Protein AF-A0A5B9WBH1-F1 (afdb_monomer_lite)

Structure (mmCIF, N/CA/C/O backbone):
data_AF-A0A5B9WBH1-F1
#
_entry.id   AF-A0A5B9WBH1-F1
#
loop_
_atom_site.group_PDB
_atom_site.id
_atom_site.type_symbol
_atom_site.label_atom_id
_atom_site.label_alt_id
_atom_site.label_comp_id
_atom_site.label_asym_id
_atom_site.label_entity_id
_atom_site.label_seq_id
_atom_site.pdbx_PDB_ins_code
_atom_site.Cartn_x
_atom_site.Cartn_y
_atom_site.Cartn_z
_atom_site.occupancy
_atom_site.B_iso_or_equiv
_atom_site.auth_seq_id
_atom_site.auth_comp_id
_atom_site.auth_asym_id
_atom_site.auth_atom_id
_atom_site.pdbx_PDB_model_num
ATOM 1 N N . MET A 1 1 ? -50.016 12.544 -39.619 1.00 28.61 1 MET A N 1
ATOM 2 C CA . MET A 1 1 ? -50.537 13.008 -40.922 1.00 28.61 1 MET A CA 1
ATOM 3 C C . MET A 1 1 ? -49.751 14.249 -41.333 1.00 28.61 1 MET A C 1
ATOM 5 O O . MET A 1 1 ? -49.644 15.169 -40.539 1.00 28.61 1 MET A O 1
ATOM 9 N N . ILE A 1 2 ? -49.113 14.172 -42.501 1.00 30.72 2 ILE A N 1
ATOM 10 C CA . ILE A 1 2 ? -48.273 15.162 -43.228 1.00 30.72 2 ILE A CA 1
ATOM 11 C C . ILE A 1 2 ? -49.226 16.200 -43.913 1.00 30.72 2 ILE A C 1
ATOM 13 O O . ILE A 1 2 ? -50.426 15.918 -43.838 1.00 30.72 2 ILE A O 1
ATOM 17 N N . PRO A 1 3 ? -48.866 17.269 -44.690 1.00 54.16 3 PRO A N 1
ATOM 18 C CA . PRO A 1 3 ? -47.669 18.137 -44.961 1.00 54.16 3 PRO A CA 1
ATOM 19 C C . PRO A 1 3 ? -47.981 19.669 -44.782 1.00 54.16 3 PRO A C 1
ATOM 21 O O . PRO A 1 3 ? -49.013 19.985 -44.216 1.00 54.16 3 PRO A O 1
ATOM 24 N N . LEU A 1 4 ? -47.193 20.714 -45.130 1.00 26.86 4 LEU A N 1
ATOM 25 C CA . LEU A 1 4 ? -46.572 21.193 -46.399 1.00 26.86 4 LEU A CA 1
ATOM 26 C C . LEU A 1 4 ? -45.503 22.268 -46.072 1.00 26.86 4 LEU A C 1
ATOM 28 O O . LEU A 1 4 ? -45.724 23.106 -45.209 1.00 26.86 4 LEU A O 1
ATOM 32 N N . LYS A 1 5 ? -44.263 22.196 -46.578 1.00 28.00 5 LYS A N 1
ATOM 33 C CA . LYS A 1 5 ? -43.712 22.603 -47.900 1.00 28.00 5 LYS A CA 1
ATOM 34 C C . LYS A 1 5 ? -43.676 24.119 -48.203 1.00 28.00 5 LYS A C 1
ATOM 36 O O . LYS A 1 5 ? -44.696 24.773 -48.361 1.00 28.00 5 LYS A O 1
ATOM 41 N N . ARG A 1 6 ? -42.428 24.590 -48.360 1.00 32.94 6 ARG A N 1
ATOM 42 C CA . ARG A 1 6 ? -41.930 25.893 -48.842 1.00 32.94 6 ARG A CA 1
ATOM 43 C C . ARG A 1 6 ? -42.309 26.196 -50.300 1.00 32.94 6 ARG A C 1
ATOM 45 O O . ARG A 1 6 ? -42.323 25.278 -51.117 1.00 32.94 6 ARG A O 1
ATOM 52 N N . GLN A 1 7 ? -42.368 27.487 -50.636 1.00 26.20 7 GLN A N 1
ATOM 53 C CA . GLN A 1 7 ? -41.964 28.024 -51.942 1.00 26.20 7 GLN A CA 1
ATOM 54 C C . GLN A 1 7 ? -41.167 29.330 -51.784 1.00 26.20 7 GLN A C 1
ATOM 56 O O . GLN A 1 7 ? -41.241 29.999 -50.758 1.00 26.20 7 GLN A O 1
ATOM 61 N N . ALA A 1 8 ? -40.346 29.602 -52.797 1.00 29.42 8 ALA A N 1
ATOM 62 C CA . ALA A 1 8 ? -39.248 30.557 -52.848 1.00 29.42 8 ALA A CA 1
ATOM 63 C C . ALA A 1 8 ? -39.511 31.689 -53.856 1.00 29.42 8 ALA A C 1
ATOM 65 O O . ALA A 1 8 ? -40.225 31.470 -54.827 1.00 29.42 8 ALA A O 1
ATOM 66 N N . ALA A 1 9 ? -38.858 32.836 -53.655 1.00 25.39 9 ALA A N 1
ATOM 67 C CA . ALA A 1 9 ? -38.408 33.839 -54.640 1.00 25.39 9 ALA A CA 1
ATOM 68 C C . ALA A 1 9 ? -37.688 34.933 -53.811 1.00 25.39 9 ALA A C 1
ATOM 70 O O . ALA A 1 9 ? -38.184 35.286 -52.750 1.00 25.39 9 ALA A O 1
ATOM 71 N N . GLY A 1 10 ? -36.495 35.460 -54.089 1.00 23.56 10 GLY A N 1
ATOM 72 C CA . GLY A 1 10 ? -35.801 35.683 -55.349 1.00 23.56 10 GLY A CA 1
ATOM 73 C C . GLY A 1 10 ? -35.992 37.143 -55.768 1.00 23.56 10 GLY A C 1
ATOM 74 O O . GLY A 1 10 ? -37.014 37.412 -56.376 1.00 23.56 10 GLY A O 1
ATOM 75 N N . LEU A 1 11 ? -35.054 38.055 -55.452 1.00 25.50 11 LEU A N 1
ATOM 76 C CA . LEU A 1 11 ? -34.541 39.067 -56.397 1.00 25.50 11 LEU A CA 1
ATOM 77 C C . LEU A 1 11 ? -33.412 39.957 -55.832 1.00 25.50 11 LEU A C 1
ATOM 79 O O . LEU A 1 11 ? -33.408 40.387 -54.685 1.00 25.50 11 LEU A O 1
ATOM 83 N N . THR A 1 12 ? -32.488 40.203 -56.750 1.00 28.75 12 THR A N 1
ATOM 84 C CA . THR A 1 12 ? -31.270 41.015 -56.855 1.00 28.75 12 THR A CA 1
ATOM 85 C C . THR A 1 12 ? -31.416 42.505 -56.499 1.00 28.75 12 THR A C 1
ATOM 87 O O . THR A 1 12 ? -32.435 43.088 -56.845 1.00 28.75 12 THR A O 1
ATOM 90 N N . PHE A 1 13 ? -30.353 43.158 -55.989 1.00 26.19 13 PHE A N 1
ATOM 91 C CA . PHE A 1 13 ? -29.938 44.497 -56.460 1.00 26.19 13 PHE A CA 1
ATOM 92 C C . PHE A 1 13 ? -28.469 44.839 -56.125 1.00 26.19 13 PHE A C 1
ATOM 94 O O . PHE A 1 13 ? -27.926 44.415 -55.107 1.00 26.19 13 PHE A O 1
ATOM 101 N N . LEU A 1 14 ? -27.842 45.576 -57.047 1.00 24.00 14 LEU A N 1
ATOM 102 C CA . LEU A 1 14 ? -26.426 45.952 -57.153 1.00 24.00 14 LEU A CA 1
ATOM 103 C C . LEU A 1 14 ? -26.149 47.339 -56.526 1.00 24.00 14 LEU A C 1
ATOM 105 O O . LEU A 1 14 ? -26.972 48.223 -56.725 1.00 24.00 14 LEU A O 1
ATOM 109 N N . CYS A 1 15 ? -24.948 47.503 -55.934 1.00 24.11 15 CYS A N 1
ATOM 110 C CA . CYS A 1 15 ? -24.067 48.704 -55.829 1.00 24.11 15 CYS A CA 1
ATOM 111 C C . CYS A 1 15 ? -24.651 50.040 -55.267 1.00 24.11 15 CYS A C 1
ATOM 113 O O . CYS A 1 15 ? -25.786 50.384 -55.529 1.00 24.11 15 CYS A O 1
ATOM 115 N N . ALA A 1 16 ? -23.958 50.917 -54.521 1.00 25.16 16 ALA A N 1
ATOM 116 C CA . ALA A 1 16 ? -22.536 51.254 -54.404 1.00 25.16 16 ALA A CA 1
ATOM 117 C C . ALA A 1 16 ? -22.245 52.074 -53.111 1.00 25.16 16 ALA A C 1
ATOM 119 O O . ALA A 1 16 ? -23.142 52.687 -52.545 1.00 25.16 16 ALA A O 1
ATOM 120 N N . LEU A 1 17 ? -20.957 52.067 -52.733 1.00 28.22 17 LEU A N 1
ATOM 121 C CA . LEU A 1 17 ? -20.114 52.985 -51.933 1.00 28.22 17 LEU A CA 1
ATOM 122 C C . LEU A 1 17 ? -20.703 53.996 -50.919 1.00 28.22 17 LEU A C 1
ATOM 124 O O . LEU A 1 17 ? -21.454 54.899 -51.264 1.00 28.22 17 LEU A O 1
ATOM 128 N N . GLY A 1 18 ? -20.083 54.004 -49.730 1.00 25.14 18 GLY A N 1
ATOM 129 C CA . GLY A 1 18 ? -19.982 55.177 -48.851 1.00 25.14 18 GLY A CA 1
ATOM 130 C C . GLY A 1 18 ? -19.498 54.813 -47.446 1.00 25.14 18 GLY A C 1
ATOM 131 O O . GLY A 1 18 ? -20.249 54.242 -46.666 1.00 25.14 18 GLY A O 1
ATOM 132 N N . ALA A 1 19 ? -18.233 55.098 -47.132 1.00 29.78 19 ALA A N 1
ATOM 133 C CA . ALA A 1 19 ? -17.596 54.764 -45.859 1.00 29.78 19 ALA A CA 1
ATOM 134 C C . ALA A 1 19 ? -18.128 55.605 -44.682 1.00 29.78 19 ALA A C 1
ATOM 136 O O . ALA A 1 19 ? -18.222 56.825 -44.786 1.00 29.78 19 ALA A O 1
ATOM 137 N N . ALA A 1 20 ? -18.359 54.962 -43.534 1.00 26.28 20 ALA A N 1
ATOM 138 C CA . ALA A 1 20 ? -18.376 55.605 -42.223 1.00 26.28 20 ALA A CA 1
ATOM 139 C C . ALA A 1 20 ? -17.843 54.626 -41.166 1.00 26.28 20 ALA A C 1
ATOM 141 O O . ALA A 1 20 ? -18.248 53.466 -41.096 1.00 26.28 20 ALA A O 1
ATOM 142 N N . LEU A 1 21 ? -16.882 55.108 -40.383 1.00 33.62 21 LEU A N 1
ATOM 143 C CA . LEU A 1 21 ? -16.174 54.400 -39.326 1.00 33.62 21 LEU A CA 1
ATOM 144 C C . LEU A 1 21 ? -17.092 54.250 -38.098 1.00 33.62 21 LEU A C 1
ATOM 146 O O . LEU A 1 21 ? -17.540 55.255 -37.551 1.00 33.62 21 LEU A O 1
ATOM 150 N N . ALA A 1 22 ? -17.341 53.020 -37.640 1.00 25.69 22 ALA A N 1
ATOM 151 C CA . ALA A 1 22 ? -17.947 52.745 -36.337 1.00 25.69 22 ALA A CA 1
ATOM 152 C C . ALA A 1 22 ? -17.419 51.422 -35.760 1.00 25.69 22 ALA A C 1
ATOM 154 O O . ALA A 1 22 ? -17.272 50.420 -36.457 1.00 25.69 22 ALA A O 1
ATOM 155 N N . ILE A 1 23 ? -17.101 51.465 -34.470 1.00 36.94 23 ILE A N 1
ATOM 156 C CA . ILE A 1 23 ? -16.459 50.425 -33.664 1.00 36.94 23 ILE A CA 1
ATOM 157 C C . ILE A 1 23 ? -17.530 49.442 -33.163 1.00 36.94 23 ILE A C 1
ATOM 159 O O . ILE A 1 23 ? -18.471 49.876 -32.505 1.00 36.94 23 ILE A O 1
ATOM 163 N N . ALA A 1 24 ? -17.374 48.138 -33.428 1.00 23.28 24 ALA A N 1
ATOM 164 C CA . ALA A 1 24 ? -18.089 47.035 -32.762 1.00 23.28 24 ALA A CA 1
ATOM 165 C C . ALA A 1 24 ? -17.365 45.682 -33.021 1.00 23.28 24 ALA A C 1
ATOM 167 O O . ALA A 1 24 ? -16.578 45.584 -33.961 1.00 23.28 24 ALA A O 1
ATOM 168 N N . PRO A 1 25 ? -17.562 44.657 -32.170 1.00 25.50 25 PRO A N 1
ATOM 169 C CA . PRO A 1 25 ? -16.544 43.681 -31.776 1.00 25.50 25 PRO A CA 1
ATOM 170 C C . PRO A 1 25 ? -16.363 42.532 -32.776 1.00 25.50 25 PRO A C 1
ATOM 172 O O . PRO A 1 25 ? -17.325 41.938 -33.255 1.00 25.50 25 PRO A O 1
ATOM 175 N N . THR A 1 26 ? -15.112 42.146 -33.034 1.00 25.81 26 THR A N 1
ATOM 176 C CA . THR A 1 26 ? -14.800 40.944 -33.815 1.00 25.81 26 THR A CA 1
ATOM 177 C C . THR A 1 26 ? -14.937 39.695 -32.948 1.00 25.81 26 THR A C 1
ATOM 179 O O . THR A 1 26 ? -14.050 39.369 -32.157 1.00 25.81 26 THR A O 1
ATOM 182 N N . THR A 1 27 ? -16.024 38.954 -33.141 1.00 30.77 27 THR A N 1
ATOM 183 C CA . THR A 1 27 ? -16.081 37.522 -32.839 1.00 30.77 27 THR A CA 1
ATOM 184 C C . THR A 1 27 ? -15.060 36.801 -33.719 1.00 30.77 27 THR A C 1
ATOM 186 O O . THR A 1 27 ? -15.231 36.707 -34.935 1.00 30.77 27 THR A O 1
ATOM 189 N N . ARG A 1 28 ? -13.968 36.325 -33.115 1.00 27.81 28 ARG A N 1
ATOM 190 C CA . ARG A 1 28 ? -12.973 35.479 -33.786 1.00 27.81 28 ARG A CA 1
ATOM 191 C C . ARG A 1 28 ? -13.543 34.056 -33.912 1.00 27.81 28 ARG A C 1
ATOM 193 O O . ARG A 1 28 ? -14.047 33.541 -32.914 1.00 27.81 28 ARG A O 1
ATOM 200 N N . PRO A 1 29 ? -13.478 33.414 -35.090 1.00 27.95 29 PRO A N 1
ATOM 201 C CA . PRO A 1 29 ? -13.901 32.027 -35.234 1.00 27.95 29 PRO A CA 1
ATOM 202 C C . PRO A 1 29 ? -12.956 31.116 -34.439 1.00 27.95 29 PRO A C 1
ATOM 204 O O . PRO A 1 29 ? -11.754 31.386 -34.362 1.00 27.95 29 PRO A O 1
ATOM 207 N N . LEU A 1 30 ? -13.506 30.054 -33.837 1.00 32.91 30 LEU A N 1
ATOM 208 C CA . LEU A 1 30 ? -12.735 29.003 -33.172 1.00 32.91 30 LEU A CA 1
ATOM 209 C C . LEU A 1 30 ? -11.699 28.442 -34.156 1.00 32.91 30 LEU A C 1
ATOM 211 O O . LEU A 1 30 ? -12.050 27.797 -35.143 1.00 32.91 30 LEU A O 1
ATOM 215 N N . GLY A 1 31 ? -10.424 28.702 -33.873 1.00 27.25 31 GLY A N 1
ATOM 216 C CA . GLY A 1 31 ? -9.311 28.065 -34.556 1.00 27.25 31 GLY A CA 1
ATOM 217 C C . GLY A 1 31 ? -9.257 26.585 -34.194 1.00 27.25 31 GLY A C 1
ATOM 218 O O . GLY A 1 31 ? -9.295 26.219 -33.020 1.00 27.25 31 GLY A O 1
ATOM 219 N N . THR A 1 32 ? -9.165 25.750 -35.222 1.00 29.62 32 THR A N 1
ATOM 220 C CA . THR A 1 32 ? -8.762 24.345 -35.153 1.00 29.62 32 THR A CA 1
ATOM 221 C C . THR A 1 32 ? -7.535 24.190 -34.256 1.00 29.62 32 THR A C 1
ATOM 223 O O . THR A 1 32 ? -6.532 24.875 -34.464 1.00 29.62 32 THR A O 1
ATOM 226 N N . ALA A 1 33 ? -7.622 23.300 -33.265 1.00 30.47 33 ALA A N 1
ATOM 227 C CA . ALA A 1 33 ? -6.504 22.932 -32.408 1.00 30.47 33 ALA A CA 1
ATOM 228 C C . ALA A 1 33 ? -5.329 22.477 -33.283 1.00 30.47 33 ALA A C 1
ATOM 230 O O . ALA A 1 33 ? -5.423 21.474 -33.987 1.00 30.47 33 ALA A O 1
ATOM 231 N N . ALA A 1 34 ? -4.245 23.252 -33.274 1.00 29.16 34 ALA A N 1
ATOM 232 C CA . ALA A 1 34 ? -3.007 22.864 -33.920 1.00 29.16 34 ALA A CA 1
ATOM 233 C C . ALA A 1 34 ? -2.453 21.634 -33.193 1.00 29.16 34 ALA A C 1
ATOM 235 O O . ALA A 1 34 ? -2.135 21.689 -32.004 1.00 29.16 34 ALA A O 1
ATOM 236 N N . GLU A 1 35 ? -2.373 20.527 -33.920 1.00 31.67 35 GLU A N 1
ATOM 237 C CA . GLU A 1 35 ? -1.671 19.313 -33.530 1.00 31.67 35 GLU A CA 1
ATOM 238 C C . GLU A 1 35 ? -0.226 19.688 -33.162 1.00 31.67 35 GLU A C 1
ATOM 240 O O . GLU A 1 35 ? 0.538 20.201 -33.985 1.00 31.67 35 GLU A O 1
ATOM 245 N N . ALA A 1 36 ? 0.139 19.519 -31.890 1.00 31.53 36 ALA A N 1
ATOM 246 C CA . ALA A 1 36 ? 1.487 19.804 -31.427 1.00 31.53 36 ALA A CA 1
ATOM 247 C C . ALA A 1 36 ? 2.455 18.805 -32.076 1.00 31.53 36 ALA A C 1
ATOM 249 O O . ALA A 1 36 ? 2.458 17.619 -31.750 1.00 31.53 36 ALA A O 1
ATOM 250 N N . LYS A 1 37 ? 3.276 19.296 -33.008 1.00 25.12 37 LYS A N 1
ATOM 251 C CA . LYS A 1 37 ? 4.358 18.536 -33.642 1.00 25.12 37 LYS A CA 1
ATOM 252 C C . LYS A 1 37 ? 5.265 17.923 -32.555 1.00 25.12 37 LYS A C 1
ATOM 254 O O . LYS A 1 37 ? 5.696 18.667 -31.669 1.00 25.12 37 LYS A O 1
ATOM 259 N N . PRO A 1 38 ? 5.577 16.613 -32.600 1.00 32.81 38 PRO A N 1
ATOM 260 C CA . PRO A 1 38 ? 6.485 16.000 -31.636 1.00 32.81 38 PRO A CA 1
ATOM 261 C C . PRO A 1 38 ? 7.859 16.695 -31.674 1.00 32.81 38 PRO A C 1
ATOM 263 O O . PRO A 1 38 ? 8.296 17.121 -32.751 1.00 32.81 38 PRO A O 1
ATOM 266 N N . PRO A 1 39 ? 8.538 16.851 -30.520 1.00 37.41 39 PRO A N 1
ATOM 267 C CA . PRO A 1 39 ? 9.860 17.463 -30.468 1.00 37.41 39 PRO A CA 1
ATOM 268 C C . PRO A 1 39 ? 10.839 16.698 -31.368 1.00 37.41 39 PRO A C 1
ATOM 270 O O . PRO A 1 39 ? 10.744 15.478 -31.503 1.00 37.41 39 PRO A O 1
ATOM 273 N N . ALA A 1 40 ? 11.763 17.428 -32.001 1.00 38.78 40 ALA A N 1
ATOM 274 C CA . ALA A 1 40 ? 12.815 16.851 -32.832 1.00 38.78 40 ALA A CA 1
ATOM 275 C C . ALA A 1 40 ? 13.542 15.727 -32.071 1.00 38.78 40 ALA A C 1
ATOM 277 O O . ALA A 1 40 ? 13.847 15.881 -30.887 1.00 38.78 40 ALA A O 1
ATOM 278 N N . ALA A 1 41 ? 13.771 14.594 -32.741 1.00 44.00 41 ALA A N 1
ATOM 279 C CA . ALA A 1 41 ? 14.411 13.429 -32.145 1.00 44.00 41 ALA A CA 1
ATOM 280 C C . ALA A 1 41 ? 15.804 13.816 -31.628 1.00 44.00 41 ALA A C 1
ATOM 282 O O . ALA A 1 41 ? 16.658 14.222 -32.409 1.00 44.00 41 ALA A O 1
ATOM 283 N N . ALA A 1 42 ? 16.006 13.723 -30.312 1.00 53.66 42 ALA A N 1
ATOM 284 C CA . ALA A 1 42 ? 17.325 13.862 -29.712 1.00 53.66 42 ALA A CA 1
ATOM 285 C C . ALA A 1 42 ? 18.252 12.765 -30.254 1.00 53.66 42 ALA A C 1
ATOM 287 O O . ALA A 1 42 ? 17.809 11.622 -30.426 1.00 53.66 42 ALA A O 1
ATOM 288 N N . ASP A 1 43 ? 19.518 13.109 -30.496 1.00 59.03 43 ASP A N 1
ATOM 289 C CA . ASP A 1 43 ? 20.524 12.142 -30.930 1.00 59.03 43 ASP A CA 1
ATOM 290 C C . ASP A 1 43 ? 20.633 10.985 -29.915 1.00 59.03 43 ASP A C 1
ATOM 292 O O . ASP A 1 43 ? 20.513 11.212 -28.700 1.00 59.03 43 ASP A O 1
ATOM 296 N N . PRO A 1 44 ? 20.809 9.734 -30.383 1.00 63.16 44 PRO A N 1
ATOM 297 C CA 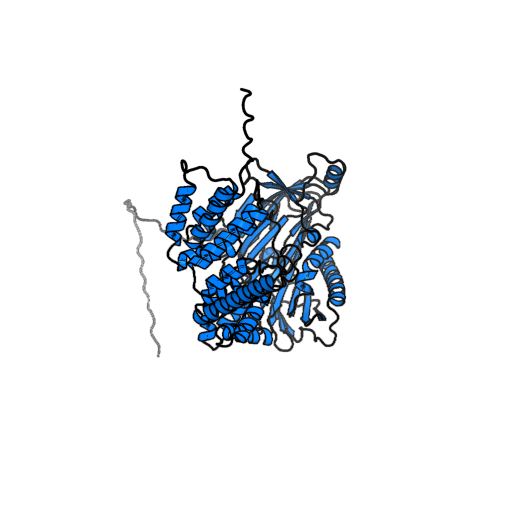. PRO A 1 44 ? 20.961 8.591 -29.496 1.00 63.16 44 PRO A CA 1
ATOM 298 C C . PRO A 1 44 ? 22.204 8.759 -28.615 1.00 63.16 44 PRO A C 1
ATOM 300 O O . PRO A 1 44 ? 23.282 9.112 -29.094 1.00 63.16 44 PRO A O 1
ATOM 303 N N . GLY A 1 45 ? 22.050 8.499 -27.318 1.00 65.25 45 GLY A N 1
ATOM 304 C CA . GLY A 1 45 ? 23.162 8.454 -26.375 1.00 65.25 45 GLY A CA 1
ATOM 305 C C . GLY A 1 45 ? 23.959 7.171 -26.607 1.00 65.25 45 GLY A C 1
ATOM 306 O O . GLY A 1 45 ? 23.396 6.097 -26.394 1.00 65.25 45 GLY A O 1
ATOM 307 N N . PRO A 1 46 ? 25.231 7.235 -27.039 1.00 76.88 46 PRO A N 1
ATOM 308 C CA . PRO A 1 46 ? 25.982 6.037 -27.393 1.00 76.88 46 PRO A CA 1
ATOM 309 C C . PRO A 1 46 ? 26.173 5.133 -26.167 1.00 76.88 46 PRO A C 1
ATOM 311 O O . PRO A 1 46 ? 26.647 5.584 -25.121 1.00 76.88 46 PRO A O 1
ATOM 314 N N . GLY A 1 47 ? 25.817 3.859 -26.308 1.00 90.31 47 GLY A N 1
ATOM 315 C CA . GLY A 1 47 ? 25.938 2.804 -25.301 1.00 90.31 47 GLY A CA 1
ATOM 316 C C . GLY A 1 47 ? 24.927 2.851 -24.152 1.00 90.31 47 GLY A C 1
ATOM 317 O O . GLY A 1 47 ? 25.156 2.185 -23.145 1.00 90.31 47 GLY A O 1
ATOM 318 N N . LEU A 1 48 ? 23.847 3.642 -24.241 1.00 96.44 48 LEU A N 1
ATOM 319 C CA . LEU A 1 48 ? 22.849 3.739 -23.168 1.00 96.44 48 LEU A CA 1
ATOM 320 C C . LEU A 1 48 ? 21.679 2.771 -23.383 1.00 96.44 48 LEU A C 1
ATOM 322 O O . LEU A 1 48 ? 20.844 2.976 -24.267 1.00 96.44 48 LEU A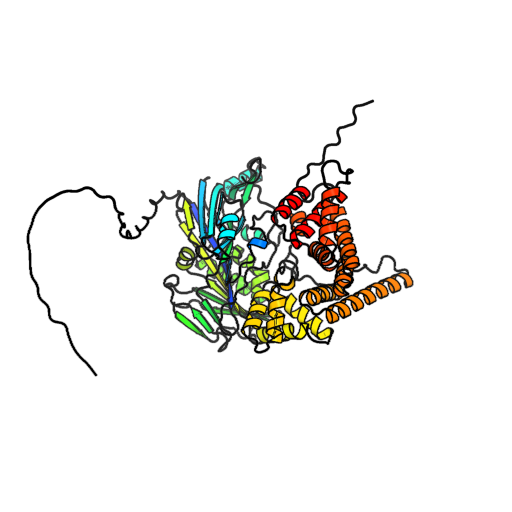 O 1
ATOM 326 N N . VAL A 1 49 ? 21.558 1.771 -22.510 1.00 98.19 49 VAL A N 1
ATOM 327 C CA . VAL A 1 49 ? 20.391 0.879 -22.428 1.00 98.19 49 VAL A CA 1
ATOM 328 C C . VAL A 1 49 ? 19.618 1.176 -21.148 1.00 98.19 49 VAL A C 1
ATOM 330 O O . VAL A 1 49 ? 20.205 1.291 -20.073 1.00 98.19 49 VAL A O 1
ATOM 333 N N . VAL A 1 50 ? 18.297 1.299 -21.255 1.00 98.50 50 VAL A N 1
ATOM 334 C CA . VAL A 1 50 ? 17.412 1.585 -20.121 1.00 98.50 50 VAL A CA 1
ATOM 335 C C . VAL A 1 50 ? 16.358 0.500 -20.010 1.00 98.50 50 VAL A C 1
ATOM 337 O O . VAL A 1 50 ? 15.678 0.177 -20.986 1.00 98.50 50 VAL A O 1
ATOM 340 N N . HIS A 1 51 ? 16.236 -0.068 -18.818 1.00 98.69 51 HIS A N 1
ATOM 341 C CA . HIS A 1 51 ? 15.234 -1.072 -18.498 1.00 98.69 51 HIS A CA 1
ATOM 342 C C . HIS A 1 51 ? 14.315 -0.528 -17.413 1.00 98.69 51 HIS A C 1
ATOM 344 O O . HIS A 1 51 ? 14.769 0.051 -16.429 1.00 98.69 51 HIS A O 1
ATOM 350 N N . GLU A 1 52 ? 13.021 -0.729 -17.591 1.00 98.31 52 GLU A N 1
ATOM 351 C CA . GLU A 1 52 ? 12.013 -0.428 -16.594 1.00 98.31 52 GLU A CA 1
ATOM 352 C C . GLU A 1 52 ? 11.190 -1.678 -16.314 1.00 98.31 52 GLU A C 1
ATOM 354 O O . GLU A 1 52 ? 10.724 -2.353 -17.236 1.00 98.31 52 GLU A O 1
ATOM 359 N N . TRP A 1 53 ? 10.954 -1.957 -15.040 1.00 96.44 53 TRP A N 1
ATOM 360 C CA . TRP A 1 53 ? 9.940 -2.921 -14.645 1.00 96.44 53 TRP A CA 1
ATOM 361 C C . TRP A 1 53 ? 9.185 -2.447 -13.424 1.00 96.44 53 TRP A C 1
ATOM 363 O O . TRP A 1 53 ? 9.658 -1.589 -12.687 1.00 96.44 53 TRP A O 1
ATOM 373 N N . GLY A 1 54 ? 7.996 -3.004 -13.222 1.00 94.94 54 GLY A N 1
ATOM 374 C CA . GLY A 1 54 ? 7.135 -2.655 -12.104 1.00 94.94 54 GLY A CA 1
ATOM 375 C C . GLY A 1 54 ? 5.851 -3.463 -12.069 1.00 94.94 54 GLY A C 1
ATOM 376 O O . GLY A 1 54 ? 5.595 -4.318 -12.920 1.00 94.94 54 GLY A O 1
ATOM 377 N N . THR A 1 55 ? 5.024 -3.178 -11.068 1.00 94.31 55 THR A N 1
ATOM 378 C CA . THR A 1 55 ? 3.721 -3.824 -10.903 1.00 94.31 55 THR A CA 1
ATOM 379 C C . THR A 1 55 ? 2.621 -2.792 -10.737 1.00 94.31 55 THR A C 1
ATOM 381 O O . THR A 1 55 ? 2.746 -1.876 -9.920 1.00 94.31 55 THR A O 1
ATOM 384 N N . PHE A 1 56 ? 1.531 -2.981 -11.477 1.00 95.00 56 PHE A N 1
ATOM 385 C CA . PHE A 1 56 ? 0.273 -2.276 -11.275 1.00 95.00 56 PHE A CA 1
ATOM 386 C C . PHE A 1 56 ? -0.734 -3.209 -10.612 1.00 95.00 56 PHE A C 1
ATOM 388 O O . PHE A 1 56 ? -1.078 -4.253 -11.161 1.00 95.00 56 PHE A O 1
ATOM 395 N N . LEU A 1 57 ? -1.195 -2.827 -9.429 1.00 93.88 57 LEU A N 1
ATOM 396 C CA . LEU A 1 57 ? -2.153 -3.566 -8.622 1.00 93.88 57 LEU A CA 1
ATOM 397 C C . LEU A 1 57 ? -3.562 -3.008 -8.829 1.00 93.88 57 LEU A C 1
ATOM 399 O O . LEU A 1 57 ? -3.773 -1.807 -8.673 1.00 93.88 57 LEU A O 1
ATOM 403 N N . GLY A 1 58 ? -4.516 -3.894 -9.093 1.00 95.06 58 GLY A N 1
ATOM 404 C CA . GLY A 1 58 ? -5.950 -3.643 -9.012 1.00 95.06 58 GLY A CA 1
ATOM 405 C C . GLY A 1 58 ? -6.668 -4.757 -8.248 1.00 95.06 58 GLY A C 1
ATOM 406 O O . GLY A 1 58 ? -6.068 -5.761 -7.856 1.00 95.06 58 GLY A O 1
ATOM 407 N N . MET A 1 59 ? -7.969 -4.583 -8.037 1.00 95.50 59 MET A N 1
ATOM 408 C CA . MET A 1 59 ? -8.796 -5.540 -7.303 1.00 95.50 59 MET A CA 1
ATOM 409 C C . MET A 1 59 ? -10.168 -5.678 -7.960 1.00 95.50 59 MET A C 1
ATOM 411 O O . MET A 1 59 ? -10.772 -4.677 -8.347 1.00 95.50 59 MET A O 1
ATOM 415 N N . ASN A 1 60 ? -10.666 -6.905 -8.077 1.00 97.38 60 ASN A N 1
ATOM 416 C CA . ASN A 1 60 ? -12.004 -7.226 -8.557 1.00 97.38 60 ASN A CA 1
ATOM 417 C C . ASN A 1 60 ? -12.851 -7.852 -7.437 1.00 97.38 60 ASN A C 1
ATOM 419 O O . ASN A 1 60 ? -12.368 -8.644 -6.624 1.00 97.38 60 ASN A O 1
ATOM 423 N N . GLY A 1 61 ? -14.134 -7.490 -7.409 1.00 97.00 61 GLY A N 1
ATOM 424 C CA . GLY A 1 61 ? -15.160 -8.203 -6.655 1.00 97.00 61 GLY A CA 1
ATOM 425 C C . GLY A 1 61 ? -15.435 -9.578 -7.258 1.00 97.00 61 GLY A C 1
ATOM 426 O O . GLY A 1 61 ? -14.990 -9.888 -8.365 1.00 97.00 61 GLY A O 1
ATOM 427 N N . SER A 1 62 ? -16.219 -10.390 -6.555 1.00 96.81 62 SER A N 1
ATOM 428 C CA . SER A 1 62 ? -16.530 -11.759 -6.989 1.00 96.81 62 SER A CA 1
ATOM 429 C C . SER A 1 62 ? -17.286 -11.845 -8.325 1.00 96.81 62 SER A C 1
ATOM 431 O O . SER A 1 62 ? -17.305 -12.901 -8.958 1.00 96.81 62 SER A O 1
ATOM 433 N N . ASP A 1 63 ? -17.871 -10.732 -8.768 1.00 96.19 63 ASP A N 1
ATOM 434 C CA . ASP A 1 63 ? -18.596 -10.546 -10.029 1.00 96.19 63 ASP A CA 1
ATOM 435 C C . ASP A 1 63 ? -17.762 -9.872 -11.136 1.00 96.19 63 ASP A C 1
ATOM 437 O O . ASP A 1 63 ? -18.300 -9.528 -12.185 1.00 96.19 63 ASP A O 1
ATOM 441 N N . GLY A 1 64 ? -16.467 -9.634 -10.905 1.00 95.44 64 GLY A N 1
ATOM 442 C CA . GLY A 1 64 ? -15.579 -8.969 -11.862 1.00 95.44 64 GLY A CA 1
ATOM 443 C C . GLY A 1 64 ? -15.579 -7.443 -11.790 1.00 95.44 64 GLY A C 1
ATOM 444 O O . GLY A 1 64 ? -14.759 -6.796 -12.446 1.00 95.44 64 GLY A O 1
ATOM 445 N N . THR A 1 65 ? -16.419 -6.828 -10.953 1.00 95.62 65 THR A N 1
ATOM 446 C CA . THR A 1 65 ? -16.434 -5.370 -10.766 1.00 95.62 65 THR A CA 1
ATOM 447 C C . THR A 1 65 ? -15.102 -4.893 -10.199 1.00 95.62 65 THR A C 1
ATOM 449 O O . THR A 1 65 ? -14.688 -5.344 -9.134 1.00 95.62 65 THR A O 1
ATOM 452 N N . SER A 1 66 ? -14.420 -3.954 -10.861 1.00 95.00 66 SER A N 1
ATOM 453 C CA . SER A 1 66 ? -13.212 -3.339 -10.291 1.00 95.00 66 SER A CA 1
ATOM 454 C C . SER A 1 66 ? -13.543 -2.528 -9.041 1.00 95.00 66 SER A C 1
ATOM 456 O O . SER A 1 66 ? -14.460 -1.703 -9.056 1.00 95.00 66 SER A O 1
ATOM 458 N N . LEU A 1 67 ? -12.771 -2.733 -7.981 1.00 93.94 67 LEU A N 1
ATOM 459 C CA . LEU A 1 67 ? -12.944 -2.068 -6.696 1.00 93.94 67 LEU A CA 1
ATOM 460 C C . LEU A 1 67 ? -12.004 -0.865 -6.577 1.00 93.94 67 LEU A C 1
ATOM 462 O O . LEU A 1 67 ? -10.863 -0.897 -7.035 1.00 93.94 67 LEU A O 1
ATOM 466 N N . ASP A 1 68 ? -12.514 0.199 -5.966 1.00 90.31 68 ASP A N 1
ATOM 467 C CA . ASP A 1 68 ? -11.773 1.398 -5.593 1.00 90.31 68 ASP A CA 1
ATOM 468 C C . ASP A 1 68 ? -11.265 1.322 -4.142 1.00 90.31 68 ASP A C 1
ATOM 470 O O . ASP A 1 68 ? -11.587 0.392 -3.404 1.00 90.31 68 ASP A O 1
ATOM 474 N N . GLY A 1 69 ? -10.490 2.321 -3.714 1.00 84.19 69 GLY A N 1
ATOM 475 C CA . GLY A 1 69 ? -9.891 2.367 -2.371 1.00 84.19 69 GLY A CA 1
ATOM 476 C C . GLY A 1 69 ? -8.474 1.788 -2.320 1.00 84.19 69 GLY A C 1
ATOM 477 O O . GLY A 1 69 ? -7.947 1.518 -1.245 1.00 84.19 69 GLY A O 1
ATOM 478 N N . MET A 1 70 ? -7.839 1.615 -3.483 1.00 81.88 70 MET A N 1
ATOM 479 C CA . MET A 1 70 ? -6.512 1.011 -3.633 1.00 81.88 70 MET A CA 1
ATOM 480 C C . MET A 1 70 ? -5.370 2.009 -3.382 1.00 81.88 70 MET A C 1
ATOM 482 O O . MET A 1 70 ? -4.492 2.166 -4.224 1.00 81.88 70 MET A O 1
ATOM 486 N N . TYR A 1 71 ? -5.366 2.720 -2.252 1.00 77.62 71 TYR A N 1
ATOM 487 C CA . TYR A 1 71 ? -4.311 3.705 -1.948 1.00 77.62 71 TYR A CA 1
ATOM 488 C C . TYR A 1 71 ? -3.434 3.347 -0.740 1.00 77.62 71 TYR A C 1
ATOM 490 O O . TYR A 1 71 ? -2.296 3.820 -0.662 1.00 77.62 71 TYR A O 1
ATOM 498 N N . HIS A 1 72 ? -3.876 2.434 0.129 1.00 76.75 72 HIS A N 1
ATOM 499 C CA . HIS A 1 72 ? -3.103 1.962 1.287 1.00 76.75 72 HIS A CA 1
ATOM 500 C C . HIS A 1 72 ? -1.866 1.165 0.888 1.00 76.75 72 HIS A C 1
ATOM 502 O O . HIS A 1 72 ? -1.858 0.437 -0.105 1.00 76.75 72 HIS A O 1
ATOM 508 N N . GLU A 1 73 ? -0.779 1.349 1.627 1.00 72.81 73 GLU A N 1
ATOM 509 C CA . GLU A 1 73 ? 0.472 0.618 1.412 1.00 72.81 73 GLU A CA 1
ATOM 510 C C . GLU A 1 73 ? 0.467 -0.735 2.114 1.00 72.81 73 GLU A C 1
ATOM 512 O O . GLU A 1 73 ? -0.165 -0.904 3.150 1.00 72.81 73 GLU A O 1
ATOM 517 N N . GLU A 1 74 ? 1.179 -1.694 1.524 1.00 66.50 74 GLU A N 1
ATOM 518 C CA . GLU A 1 74 ? 1.401 -3.016 2.119 1.00 66.50 74 GLU A CA 1
ATOM 519 C C . GLU A 1 74 ? 2.601 -3.034 3.063 1.00 66.50 74 GLU A C 1
ATOM 521 O O . GLU A 1 74 ? 2.544 -3.645 4.123 1.00 66.50 74 GLU A O 1
ATOM 526 N N . HIS A 1 75 ? 3.671 -2.337 2.679 1.00 65.00 75 HIS A N 1
ATOM 527 C CA . HIS A 1 75 ? 4.914 -2.247 3.433 1.00 65.00 75 HIS A CA 1
ATOM 528 C C . HIS A 1 75 ? 5.300 -0.785 3.595 1.00 65.00 75 HIS A C 1
ATOM 530 O O . HIS A 1 75 ? 5.159 -0.001 2.648 1.00 65.00 75 HIS A O 1
ATOM 536 N N . ALA A 1 76 ? 5.819 -0.442 4.772 1.00 66.44 76 ALA A N 1
ATOM 537 C CA . ALA A 1 76 ? 6.426 0.856 4.988 1.00 66.44 76 ALA A CA 1
ATOM 538 C C . ALA A 1 76 ? 7.601 1.035 4.021 1.00 66.44 76 ALA A C 1
ATOM 540 O O . ALA A 1 76 ? 8.432 0.143 3.842 1.00 66.44 76 ALA A O 1
ATOM 541 N N . LEU A 1 77 ? 7.652 2.195 3.376 1.00 75.81 77 LEU A N 1
ATOM 542 C CA . LEU A 1 77 ? 8.806 2.570 2.576 1.00 75.81 77 LEU A CA 1
ATOM 543 C C . LEU A 1 77 ? 9.940 3.053 3.487 1.00 75.81 77 LEU A C 1
ATOM 545 O O . LEU A 1 77 ? 9.664 3.614 4.552 1.00 75.81 77 LEU A O 1
ATOM 549 N N . PRO A 1 78 ? 11.209 2.875 3.076 1.00 78.00 78 PRO A N 1
ATOM 550 C CA . PRO A 1 78 ? 12.330 3.437 3.811 1.00 78.00 78 PRO A CA 1
ATOM 551 C C . PRO A 1 78 ? 12.163 4.951 4.033 1.00 78.00 78 PRO A C 1
ATOM 553 O O . PRO A 1 78 ? 11.662 5.650 3.149 1.00 78.00 78 PRO A O 1
ATOM 556 N N . PRO A 1 79 ? 12.624 5.490 5.173 1.00 72.94 79 PRO A N 1
ATOM 557 C CA . PRO A 1 79 ? 12.362 6.877 5.573 1.00 72.94 79 PRO A CA 1
ATOM 558 C C . PRO A 1 79 ? 13.026 7.924 4.667 1.00 72.94 79 PRO A C 1
ATOM 560 O O . PRO A 1 79 ? 12.667 9.094 4.723 1.00 72.94 79 PRO A O 1
ATOM 563 N N . PHE A 1 80 ? 13.994 7.520 3.840 1.00 80.50 80 PHE A N 1
ATOM 564 C CA . PHE A 1 80 ? 14.633 8.395 2.854 1.00 80.50 80 PHE A CA 1
ATOM 565 C C . PHE A 1 80 ? 13.804 8.583 1.576 1.00 80.50 80 PHE A C 1
ATOM 567 O O . PHE A 1 80 ? 14.172 9.397 0.732 1.00 80.50 80 PHE A O 1
ATOM 574 N N . VAL A 1 81 ? 12.729 7.811 1.386 1.00 85.56 81 VAL A N 1
ATOM 575 C CA . VAL A 1 81 ? 11.881 7.920 0.198 1.00 85.56 81 VAL A CA 1
ATOM 576 C C . VAL A 1 81 ? 11.056 9.200 0.275 1.00 85.56 81 VAL A C 1
ATOM 578 O O . VAL A 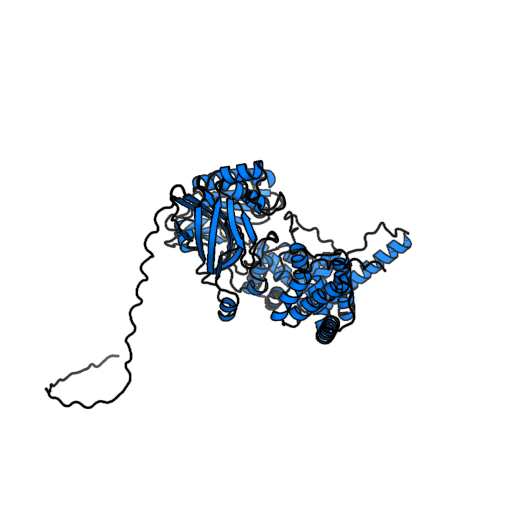1 81 ? 10.327 9.433 1.240 1.00 85.56 81 VAL A O 1
ATOM 581 N N . HIS A 1 82 ? 11.128 10.012 -0.778 1.00 86.25 82 HIS A N 1
ATOM 582 C CA . HIS A 1 82 ? 10.319 11.219 -0.896 1.00 86.25 82 HIS A CA 1
ATOM 583 C C . HIS A 1 82 ? 8.865 10.830 -1.149 1.00 86.25 82 HIS A C 1
ATOM 585 O O . HIS A 1 82 ? 8.578 9.935 -1.946 1.00 86.25 82 HIS A O 1
ATOM 591 N N . ALA A 1 83 ? 7.931 11.504 -0.485 1.00 80.38 83 ALA A N 1
ATOM 592 C CA . ALA A 1 83 ? 6.511 11.212 -0.605 1.00 80.38 83 ALA A CA 1
ATOM 593 C C . ALA A 1 83 ? 5.665 12.485 -0.546 1.00 80.38 83 ALA A C 1
ATOM 595 O O . ALA A 1 83 ? 6.025 13.473 0.094 1.00 80.38 83 ALA A O 1
ATOM 596 N N . ARG A 1 84 ? 4.493 12.435 -1.182 1.00 75.94 84 ARG A N 1
ATOM 597 C CA . ARG A 1 84 ? 3.399 13.366 -0.893 1.00 75.94 84 ARG A CA 1
ATOM 598 C C . ARG A 1 84 ? 2.944 13.194 0.556 1.00 75.94 84 ARG A C 1
ATOM 600 O O . ARG A 1 84 ? 2.981 12.086 1.093 1.00 75.94 84 ARG A O 1
ATOM 607 N N . SER A 1 85 ? 2.488 14.281 1.176 1.00 62.78 85 SER A N 1
ATOM 608 C CA . SER A 1 85 ? 1.926 14.216 2.522 1.00 62.78 85 SER A CA 1
ATOM 609 C C . SER A 1 85 ? 0.665 13.356 2.535 1.00 62.78 85 SER A C 1
ATOM 611 O O . SER A 1 85 ? -0.041 13.200 1.538 1.00 62.78 85 SER A O 1
ATOM 613 N N . ARG A 1 86 ? 0.371 12.781 3.693 1.00 59.34 86 ARG A N 1
ATOM 614 C CA . ARG A 1 86 ? -0.691 11.795 3.846 1.00 59.34 86 ARG A CA 1
ATOM 615 C C . ARG A 1 86 ? -2.091 12.324 3.513 1.00 59.34 86 ARG A C 1
ATOM 617 O O . ARG A 1 86 ? -2.871 11.614 2.879 1.00 59.34 86 ARG A O 1
ATOM 624 N N . ASP A 1 87 ? -2.390 13.572 3.863 1.00 55.41 87 ASP A N 1
ATOM 625 C CA . ASP A 1 87 ? -3.676 14.205 3.533 1.00 55.41 87 ASP A CA 1
ATOM 626 C C . ASP A 1 87 ? -3.876 14.350 2.015 1.00 55.41 87 ASP A C 1
ATOM 628 O O . ASP A 1 87 ? -5.003 14.362 1.526 1.00 55.41 87 ASP A O 1
ATOM 632 N N . GLN A 1 88 ? -2.780 14.366 1.249 1.00 55.41 88 GLN A N 1
ATOM 633 C CA . GLN A 1 88 ? -2.776 14.479 -0.213 1.00 55.41 88 GLN A CA 1
ATOM 634 C C . GLN A 1 88 ? -3.045 13.139 -0.918 1.00 55.41 88 GLN A C 1
ATOM 636 O O . GLN A 1 88 ? -3.227 13.116 -2.138 1.00 55.41 88 GLN A O 1
ATOM 641 N N . LEU A 1 89 ? -3.053 12.029 -0.167 1.00 60.62 89 LEU A N 1
ATOM 642 C CA . LEU A 1 89 ? -3.253 10.664 -0.666 1.00 60.62 89 LEU A CA 1
ATOM 643 C C . LEU A 1 89 ? -4.673 10.131 -0.425 1.00 60.62 89 LEU A C 1
ATOM 645 O O . LEU A 1 89 ? -5.002 9.051 -0.915 1.00 60.62 89 LEU A O 1
ATOM 649 N N . ARG A 1 90 ? -5.535 10.886 0.277 1.00 62.06 90 ARG A N 1
ATOM 650 C CA . ARG A 1 90 ? -6.961 10.558 0.458 1.00 62.06 90 ARG A CA 1
ATOM 651 C C . ARG A 1 90 ? -7.745 10.896 -0.801 1.00 62.06 90 ARG A C 1
ATOM 653 O O . ARG A 1 90 ? -8.464 11.890 -0.870 1.00 62.06 90 ARG A O 1
ATOM 660 N N . ILE A 1 91 ? -7.561 10.065 -1.813 1.00 64.19 91 ILE A N 1
ATOM 661 C CA . ILE A 1 91 ? -8.151 10.271 -3.124 1.00 64.19 91 ILE A CA 1
ATOM 662 C C . ILE A 1 91 ? -9.330 9.303 -3.288 1.00 64.19 91 ILE A C 1
ATOM 664 O O . ILE A 1 91 ? -9.122 8.087 -3.328 1.00 64.19 91 ILE A O 1
ATOM 668 N N . PRO A 1 92 ? -10.569 9.810 -3.424 1.00 61.97 92 PRO A N 1
ATOM 669 C CA . PRO A 1 92 ? -11.707 8.982 -3.801 1.00 61.97 92 PRO A CA 1
ATOM 670 C C . PRO A 1 92 ? -11.490 8.342 -5.182 1.00 61.97 92 PRO A C 1
ATOM 672 O O . PRO A 1 92 ? -11.005 8.998 -6.094 1.00 61.97 92 PRO A O 1
ATOM 675 N N . SER A 1 93 ? -11.932 7.096 -5.377 1.00 76.50 93 SER A N 1
ATOM 676 C CA . SER A 1 93 ? -11.975 6.433 -6.699 1.00 76.50 93 SER A CA 1
ATOM 677 C C . SER A 1 93 ? -10.626 6.015 -7.315 1.00 76.50 93 SER A C 1
ATOM 679 O O . SER A 1 93 ? -10.474 6.004 -8.535 1.00 76.50 93 SER A O 1
ATOM 681 N N . ILE A 1 94 ? -9.654 5.599 -6.497 1.00 85.62 94 ILE A N 1
ATOM 682 C CA . ILE A 1 94 ? -8.419 4.960 -6.985 1.00 85.62 94 ILE A CA 1
ATOM 683 C C . ILE A 1 94 ? -8.643 3.469 -7.245 1.00 85.62 94 ILE A C 1
ATOM 685 O O . ILE A 1 94 ? -8.932 2.722 -6.308 1.00 85.62 94 ILE A O 1
ATOM 689 N N . PHE A 1 95 ? -8.457 3.050 -8.500 1.00 89.25 95 PHE A N 1
ATOM 690 C CA . PHE A 1 95 ? -8.609 1.659 -8.951 1.00 89.25 95 PHE A CA 1
ATOM 691 C C . PHE A 1 95 ? -7.276 0.934 -9.130 1.00 89.25 95 PHE A C 1
ATOM 693 O O . PHE A 1 95 ? -7.241 -0.293 -9.045 1.00 89.25 95 PHE A O 1
ATOM 700 N N . THR A 1 96 ? -6.197 1.680 -9.383 1.00 90.00 96 THR A N 1
ATOM 701 C CA . THR A 1 96 ? -4.883 1.102 -9.666 1.00 90.00 96 THR A CA 1
ATOM 702 C C . THR A 1 96 ? -3.796 1.773 -8.845 1.00 90.00 96 THR A C 1
ATOM 704 O O . THR A 1 96 ? -3.739 3.002 -8.745 1.00 90.00 96 THR A O 1
ATOM 707 N N . LYS A 1 97 ? -2.884 0.959 -8.317 1.00 89.44 97 LYS A N 1
ATOM 708 C CA . LYS A 1 97 ? -1.692 1.397 -7.590 1.00 89.44 97 LYS A CA 1
ATOM 709 C C . LYS A 1 97 ? -0.424 0.865 -8.243 1.00 89.44 97 LYS A C 1
ATOM 711 O O . LYS A 1 97 ? -0.317 -0.328 -8.503 1.00 89.44 97 LYS A O 1
ATOM 716 N N . GLY A 1 98 ? 0.544 1.743 -8.492 1.00 88.44 98 GLY A N 1
ATOM 717 C CA . GLY A 1 98 ? 1.903 1.341 -8.853 1.00 88.44 98 GLY A CA 1
ATOM 718 C C . GLY A 1 98 ? 2.678 0.964 -7.593 1.00 88.44 98 GLY A C 1
ATOM 719 O O . GLY A 1 98 ? 2.859 1.815 -6.724 1.00 88.44 98 GLY A O 1
ATOM 720 N N . GLU A 1 99 ? 3.116 -0.291 -7.483 1.00 79.19 99 GLU A N 1
ATOM 721 C CA . GLU A 1 99 ? 3.777 -0.805 -6.275 1.00 79.19 99 GLU A CA 1
ATOM 722 C C . GLU A 1 99 ? 5.306 -0.829 -6.388 1.00 79.19 99 GLU A C 1
ATOM 724 O O . GLU A 1 99 ? 5.961 -0.457 -5.439 1.00 79.19 99 GLU A O 1
ATOM 729 N N . THR A 1 100 ? 5.956 -1.187 -7.491 1.00 76.31 100 THR A N 1
ATOM 730 C CA . THR A 1 100 ? 7.442 -1.145 -7.502 1.00 76.31 100 THR A CA 1
ATOM 731 C C . THR A 1 100 ? 8.028 -0.810 -8.869 1.00 76.31 100 THR A C 1
ATOM 733 O O . THR A 1 100 ? 8.858 -1.573 -9.352 1.00 76.31 100 THR A O 1
ATOM 736 N N . PRO A 1 101 ? 7.602 0.266 -9.559 1.00 84.12 101 PRO A N 1
ATOM 737 C CA . PRO A 1 101 ? 8.279 0.620 -10.786 1.00 84.12 101 PRO A CA 1
ATOM 738 C C . PRO A 1 101 ? 9.661 1.225 -10.503 1.00 84.12 101 PRO A C 1
ATOM 740 O O . PRO A 1 101 ? 9.811 2.181 -9.734 1.00 84.12 101 PRO A O 1
ATOM 743 N N . VAL A 1 102 ? 10.670 0.626 -11.130 1.00 96.25 102 VAL A N 1
ATOM 744 C CA . VAL A 1 102 ? 12.077 1.021 -11.058 1.00 96.25 102 VAL A CA 1
ATOM 745 C C . VAL A 1 102 ? 12.671 1.144 -12.459 1.00 96.25 102 VAL A C 1
ATOM 747 O O . VAL A 1 102 ? 12.312 0.390 -13.364 1.00 96.25 102 VAL A O 1
ATOM 750 N N . ILE A 1 103 ? 13.588 2.096 -12.636 1.00 98.50 103 ILE A N 1
ATOM 751 C CA . ILE A 1 103 ? 14.294 2.351 -13.899 1.00 98.50 103 ILE A CA 1
ATOM 752 C C . ILE A 1 103 ? 15.791 2.129 -13.688 1.00 98.50 103 ILE A C 1
ATOM 754 O O . ILE A 1 103 ? 16.417 2.850 -12.907 1.00 98.50 103 ILE A O 1
ATOM 758 N N . TYR A 1 104 ? 16.362 1.178 -14.421 1.00 98.62 104 TYR A N 1
ATOM 759 C CA . TYR A 1 104 ? 17.791 0.878 -14.459 1.00 98.62 104 TYR A CA 1
ATOM 760 C C . TYR A 1 104 ? 18.448 1.446 -15.708 1.00 98.62 104 TYR A C 1
ATOM 762 O O . TYR A 1 104 ? 17.862 1.468 -16.791 1.00 98.62 104 TYR A O 1
ATOM 770 N N . PHE A 1 105 ? 19.712 1.830 -15.561 1.00 98.50 105 PHE A N 1
ATOM 771 C CA . PHE A 1 105 ? 20.557 2.304 -16.652 1.00 98.50 105 PHE A CA 1
ATOM 772 C C . PHE A 1 105 ? 21.739 1.360 -16.799 1.00 98.50 105 PHE A C 1
ATOM 774 O O . PHE A 1 105 ? 22.337 0.959 -15.805 1.00 98.50 105 PHE A O 1
ATOM 781 N N . TYR A 1 106 ? 22.110 1.048 -18.030 1.00 98.19 106 TYR A N 1
ATOM 782 C CA . TYR A 1 106 ? 23.293 0.267 -18.363 1.00 98.19 106 TYR A CA 1
ATOM 783 C C . TYR A 1 106 ? 24.119 1.068 -19.358 1.00 98.19 106 TYR A C 1
ATOM 785 O O . TYR A 1 106 ? 23.616 1.484 -20.400 1.00 98.19 106 TYR A O 1
ATOM 793 N N . THR A 1 107 ? 25.371 1.325 -18.991 1.00 96.75 107 THR A N 1
ATOM 794 C CA . THR A 1 107 ? 26.337 2.069 -19.799 1.00 96.75 107 THR A CA 1
ATOM 795 C C . THR A 1 107 ? 27.749 1.808 -19.278 1.00 96.75 107 THR A C 1
ATOM 797 O O . THR A 1 107 ? 27.945 1.525 -18.091 1.00 96.75 107 THR A O 1
ATOM 800 N N . ASP A 1 108 ? 28.732 1.909 -20.165 1.00 95.50 108 ASP A N 1
ATOM 801 C CA . ASP A 1 108 ? 30.163 1.852 -19.864 1.00 95.50 108 ASP A CA 1
ATOM 802 C C . ASP A 1 108 ? 30.778 3.245 -19.631 1.00 95.50 108 ASP A C 1
ATOM 804 O O . ASP A 1 108 ? 31.936 3.353 -19.226 1.00 95.50 108 ASP A O 1
ATOM 808 N N . LYS A 1 109 ? 30.008 4.320 -19.852 1.00 94.50 109 LYS A N 1
ATOM 809 C CA . LYS A 1 109 ? 30.476 5.711 -19.787 1.00 94.50 109 LYS A CA 1
ATOM 810 C C . LYS A 1 109 ? 29.652 6.545 -18.807 1.00 94.50 109 LYS A C 1
ATOM 812 O O . LYS A 1 109 ? 28.437 6.375 -18.744 1.00 94.50 109 LYS A O 1
ATOM 817 N N . PRO A 1 110 ? 30.274 7.484 -18.072 1.00 95.94 110 PRO A N 1
ATOM 818 C CA . PRO A 1 110 ? 29.533 8.490 -17.318 1.00 95.94 110 PRO A CA 1
ATOM 819 C C . PRO A 1 110 ? 28.649 9.319 -18.248 1.00 95.94 110 PRO A C 1
ATOM 821 O O . PRO A 1 110 ? 29.123 9.812 -19.274 1.00 95.94 110 PRO A O 1
ATOM 824 N N . GLN A 1 111 ? 27.372 9.471 -17.904 1.00 95.56 111 GLN A N 1
ATOM 825 C CA . GLN A 1 111 ? 26.406 10.195 -18.735 1.00 95.56 111 GLN A CA 1
ATOM 826 C C . GLN A 1 111 ? 25.438 11.010 -17.879 1.00 95.56 111 GLN A C 1
ATOM 828 O O . GLN A 1 111 ? 24.949 10.531 -16.862 1.00 95.56 111 GLN A O 1
ATOM 833 N N . ALA A 1 112 ? 25.121 12.227 -18.322 1.00 97.25 112 ALA A N 1
ATOM 834 C CA . ALA A 1 112 ? 24.028 13.014 -17.762 1.00 97.25 112 ALA A CA 1
ATOM 835 C C . ALA A 1 112 ? 22.739 12.709 -18.537 1.00 97.25 112 ALA A C 1
ATOM 837 O O . ALA A 1 112 ? 22.692 12.866 -19.759 1.00 97.25 112 ALA A O 1
ATOM 838 N N . VAL A 1 113 ? 21.696 12.281 -17.829 1.00 97.88 113 VAL A N 1
ATOM 839 C CA . VAL A 1 113 ? 20.430 11.819 -18.402 1.00 97.88 113 VAL A CA 1
ATOM 840 C C . VAL A 1 113 ? 19.266 12.583 -17.780 1.00 97.88 113 VAL A C 1
ATOM 842 O O . VAL A 1 113 ? 19.178 12.754 -16.566 1.00 97.88 113 VAL A O 1
ATOM 845 N N . GLN A 1 114 ? 18.340 13.040 -18.614 1.00 98.44 114 GLN A N 1
ATOM 846 C CA . GLN A 1 114 ? 17.050 13.562 -18.180 1.00 98.44 114 GLN A CA 1
ATOM 847 C C . GLN A 1 114 ? 15.987 12.498 -18.399 1.00 98.44 114 GLN A C 1
ATOM 849 O O . GLN A 1 114 ? 15.878 11.956 -19.497 1.00 98.44 114 GLN A O 1
ATOM 854 N N . VAL A 1 115 ? 15.185 12.233 -17.374 1.00 98.56 115 VAL A N 1
ATOM 855 C CA . VAL A 1 115 ? 14.085 11.263 -17.434 1.00 98.56 115 VAL A CA 1
ATOM 856 C C . VAL A 1 115 ? 12.800 11.972 -17.066 1.00 98.56 115 VAL A C 1
ATOM 858 O O . VAL A 1 115 ? 12.762 12.697 -16.075 1.00 98.56 115 VAL A O 1
ATOM 861 N N . ALA A 1 116 ? 11.746 11.765 -17.847 1.00 98.44 116 ALA A N 1
ATOM 862 C CA . ALA A 1 116 ? 10.407 12.243 -17.549 1.00 98.44 116 ALA A CA 1
ATOM 863 C C . ALA A 1 116 ? 9.400 11.103 -17.700 1.00 98.44 116 ALA A C 1
ATOM 865 O O . ALA A 1 116 ? 9.335 10.485 -18.759 1.00 98.44 116 ALA A O 1
ATOM 866 N N . VAL A 1 117 ? 8.581 10.875 -16.674 1.00 98.12 117 VAL A N 1
ATOM 867 C CA . VAL A 1 117 ? 7.503 9.876 -16.699 1.00 98.12 117 VAL A CA 1
ATOM 868 C C . VAL A 1 117 ? 6.172 10.574 -16.444 1.00 98.12 117 VAL A C 1
ATOM 870 O O . VAL A 1 117 ? 5.983 11.248 -15.426 1.00 98.12 117 VAL A O 1
ATOM 873 N N . GLY A 1 118 ? 5.251 10.459 -17.395 1.00 97.12 118 GLY A N 1
ATOM 874 C CA . GLY A 1 118 ? 3.880 10.940 -17.280 1.00 97.12 118 GLY A CA 1
ATOM 875 C C . GLY A 1 118 ? 2.957 9.881 -16.685 1.00 97.12 118 GLY A C 1
ATOM 876 O O . GLY A 1 118 ? 3.192 8.690 -16.834 1.00 97.12 118 GLY A O 1
ATOM 877 N N . PHE A 1 119 ? 1.880 10.327 -16.050 1.00 94.69 119 PHE A N 1
ATOM 878 C CA . PHE A 1 119 ? 0.765 9.504 -15.599 1.00 94.69 119 PHE A CA 1
ATOM 879 C C . PHE A 1 119 ? -0.549 10.256 -15.859 1.00 94.69 119 PHE A C 1
ATOM 881 O O . PHE A 1 119 ? -1.113 10.870 -14.955 1.00 94.69 119 PHE A O 1
ATOM 888 N N . PRO A 1 120 ? -1.048 10.278 -17.109 1.00 93.31 120 PRO A N 1
ATOM 889 C CA . PRO A 1 120 ? -2.167 11.140 -17.495 1.00 93.31 120 PRO A CA 1
ATOM 890 C C . PRO A 1 120 ? -3.434 10.943 -16.653 1.00 93.31 120 PRO A C 1
ATOM 892 O O . PRO A 1 120 ? -4.112 11.919 -16.341 1.00 93.31 120 PRO A O 1
ATOM 895 N N . LYS A 1 121 ? -3.723 9.698 -16.254 1.00 91.12 121 LYS A N 1
ATOM 896 C CA . LYS A 1 121 ? -4.887 9.305 -15.437 1.00 91.12 121 LYS A CA 1
ATOM 897 C C . LYS A 1 121 ? -4.512 8.965 -13.986 1.00 91.12 121 LYS A C 1
ATOM 899 O O . LYS A 1 121 ? -5.152 8.122 -13.356 1.00 91.12 121 LYS A O 1
ATOM 904 N N . GLY A 1 122 ? -3.430 9.561 -13.492 1.00 90.75 122 GLY A N 1
ATOM 905 C CA . GLY A 1 122 ? -2.900 9.303 -12.163 1.00 90.75 122 GLY A CA 1
ATOM 906 C C . GLY A 1 122 ? -2.022 10.432 -11.639 1.00 90.75 122 GLY A C 1
ATOM 907 O O . GLY A 1 122 ? -1.858 11.477 -12.272 1.00 90.75 122 GLY A O 1
ATOM 908 N N . VAL A 1 123 ? -1.449 10.210 -10.462 1.00 89.75 123 VAL A N 1
ATOM 909 C CA . VAL A 1 123 ? -0.459 11.088 -9.829 1.00 89.75 123 VAL A CA 1
ATOM 910 C C . VAL A 1 123 ? 0.672 10.262 -9.231 1.00 89.75 123 VAL A C 1
ATOM 912 O O . VAL A 1 123 ? 0.459 9.145 -8.762 1.00 89.75 123 VAL A O 1
ATOM 915 N N . TRP A 1 124 ? 1.877 10.829 -9.222 1.00 90.94 124 TRP A N 1
ATOM 916 C CA . TRP A 1 124 ? 3.032 10.237 -8.548 1.00 90.94 124 TRP A CA 1
ATOM 917 C C . TRP A 1 124 ? 3.049 10.633 -7.082 1.00 90.94 124 TRP A C 1
ATOM 919 O O . TRP A 1 124 ? 2.945 11.818 -6.761 1.00 90.94 124 TRP A O 1
ATOM 929 N N . THR A 1 125 ? 3.162 9.645 -6.208 1.00 86.69 125 THR A N 1
ATOM 930 C CA . THR A 1 125 ? 2.931 9.769 -4.770 1.00 86.69 125 THR A CA 1
ATOM 931 C C . THR A 1 125 ? 4.189 9.546 -3.951 1.00 86.69 125 THR A C 1
ATOM 933 O O . THR A 1 125 ? 4.330 10.196 -2.921 1.00 86.69 125 THR A O 1
ATOM 936 N N . GLN A 1 126 ? 5.108 8.694 -4.408 1.00 88.88 126 GLN A N 1
ATOM 937 C CA . GLN A 1 126 ? 6.403 8.462 -3.765 1.00 88.88 126 GLN A CA 1
ATOM 938 C C . GLN A 1 126 ? 7.500 8.305 -4.821 1.00 88.88 126 GLN A C 1
ATOM 940 O O . GLN A 1 126 ? 7.218 7.834 -5.924 1.00 88.88 126 GLN A O 1
ATOM 945 N N . TRP A 1 127 ? 8.732 8.710 -4.514 1.00 93.50 127 TRP A N 1
ATOM 946 C CA . TRP A 1 127 ? 9.876 8.586 -5.418 1.00 93.50 127 TRP A CA 1
ATOM 947 C C . TRP A 1 127 ? 11.219 8.652 -4.689 1.00 93.50 127 TRP A C 1
ATOM 949 O O . TRP A 1 127 ? 11.335 9.186 -3.588 1.00 93.50 127 TRP A O 1
ATOM 959 N N . TYR A 1 128 ? 12.252 8.115 -5.328 1.00 94.06 128 TYR A N 1
ATOM 960 C CA . TYR A 1 128 ? 13.644 8.252 -4.910 1.00 94.06 128 TYR A CA 1
ATOM 961 C C . TYR A 1 128 ? 14.568 7.928 -6.094 1.00 94.06 128 TYR A C 1
ATOM 963 O O . TYR A 1 128 ? 14.223 7.046 -6.877 1.00 94.06 128 TYR A O 1
ATOM 971 N N . PRO A 1 129 ? 15.746 8.550 -6.247 1.00 95.88 129 PRO A N 1
ATOM 972 C CA . PRO A 1 129 ? 16.238 9.761 -5.581 1.00 95.88 129 PRO A CA 1
ATOM 973 C C . PRO A 1 129 ? 15.389 11.009 -5.856 1.00 95.88 129 PRO A C 1
ATOM 975 O O . PRO A 1 129 ? 14.415 10.956 -6.619 1.00 95.88 129 PRO A O 1
ATOM 978 N N . GLN A 1 130 ? 15.765 12.145 -5.261 1.00 94.38 130 GLN A N 1
ATOM 979 C CA . GLN A 1 130 ? 15.018 13.392 -5.376 1.00 94.38 130 GLN A CA 1
ATOM 980 C C . GLN A 1 130 ? 14.822 13.791 -6.839 1.00 94.38 130 GLN A C 1
ATOM 982 O O . GLN A 1 130 ? 15.774 13.879 -7.626 1.00 94.38 130 GLN A O 1
ATOM 987 N N . ALA A 1 131 ? 13.563 14.046 -7.188 1.00 94.19 131 ALA A N 1
ATOM 988 C CA . ALA A 1 131 ? 13.163 14.498 -8.507 1.00 94.19 131 ALA A CA 1
ATOM 989 C C . ALA A 1 131 ? 13.333 16.012 -8.637 1.00 94.19 131 ALA A C 1
ATOM 991 O O . ALA A 1 131 ? 13.060 16.777 -7.715 1.00 94.19 131 ALA A O 1
ATOM 992 N N . ARG A 1 132 ? 13.703 16.467 -9.837 1.00 93.19 132 ARG A N 1
ATOM 993 C CA . ARG A 1 132 ? 13.760 17.899 -10.165 1.00 93.19 132 ARG A CA 1
ATOM 994 C C . ARG A 1 132 ? 12.374 18.536 -10.120 1.00 93.19 132 ARG A C 1
ATOM 996 O O . ARG A 1 132 ? 12.242 19.721 -9.823 1.00 93.19 132 ARG A O 1
ATOM 1003 N N . ARG A 1 133 ? 11.352 17.784 -10.529 1.00 91.56 133 ARG A N 1
ATOM 1004 C CA . ARG A 1 133 ? 9.971 18.263 -10.580 1.00 91.56 133 ARG A CA 1
ATOM 1005 C C . ARG A 1 133 ? 9.001 17.101 -10.453 1.00 91.56 133 ARG A C 1
ATOM 1007 O O . ARG A 1 133 ? 9.128 16.121 -11.181 1.00 91.56 133 ARG A O 1
ATOM 1014 N N . VAL A 1 134 ? 7.987 17.281 -9.614 1.00 91.19 134 VAL A N 1
ATOM 1015 C CA . VAL A 1 134 ? 6.810 16.412 -9.536 1.00 91.19 134 VAL A CA 1
ATOM 1016 C C . VAL A 1 134 ? 5.572 17.291 -9.645 1.00 91.19 134 VAL A C 1
ATOM 1018 O O . VAL A 1 134 ? 5.447 18.275 -8.919 1.00 91.19 134 VAL A O 1
ATOM 1021 N N . VAL A 1 135 ? 4.675 16.972 -10.574 1.00 89.94 135 VAL A N 1
ATOM 1022 C CA . VAL A 1 135 ? 3.389 17.659 -10.757 1.00 89.94 135 VAL A CA 1
ATOM 1023 C C . VAL A 1 135 ? 2.233 16.653 -10.786 1.00 89.94 135 VAL A C 1
ATOM 1025 O O . VAL A 1 135 ? 2.473 15.484 -11.108 1.00 89.94 135 VAL A O 1
ATOM 1028 N N . PRO A 1 136 ? 1.000 17.067 -10.435 1.00 85.88 136 PRO A N 1
ATOM 1029 C CA . PRO A 1 136 ? 0.622 18.397 -9.932 1.00 85.88 136 PRO A CA 1
ATOM 1030 C C . PRO A 1 136 ? 1.290 18.715 -8.588 1.00 85.88 136 PRO A C 1
ATOM 1032 O O . PRO A 1 136 ? 1.515 17.820 -7.776 1.00 85.88 136 PRO A O 1
ATOM 1035 N N . THR A 1 137 ? 1.653 19.971 -8.361 1.00 78.69 137 THR A N 1
ATOM 1036 C CA . THR A 1 137 ? 2.084 20.470 -7.048 1.00 78.69 137 THR A CA 1
ATOM 1037 C C . THR A 1 137 ? 0.920 20.429 -6.054 1.00 78.69 137 THR A C 1
ATOM 1039 O O . THR A 1 137 ? -0.229 20.182 -6.425 1.00 78.69 137 THR A O 1
ATOM 1042 N N . LEU A 1 138 ? 1.200 20.693 -4.777 1.00 65.62 138 LEU A N 1
ATOM 1043 C CA . LEU A 1 138 ? 0.175 20.691 -3.727 1.00 65.62 138 LEU A CA 1
ATOM 1044 C C . LEU A 1 138 ? -0.929 21.715 -3.991 1.00 65.62 138 LEU A C 1
ATOM 1046 O O . LEU A 1 138 ? -2.111 21.394 -3.890 1.00 65.62 138 LEU A O 1
ATOM 1050 N N . ALA A 1 139 ? -0.536 22.928 -4.382 1.00 66.44 139 ALA A N 1
ATOM 1051 C CA . ALA A 1 139 ? -1.467 23.998 -4.710 1.00 66.44 139 ALA A CA 1
ATOM 1052 C C . ALA A 1 139 ? -2.346 23.628 -5.916 1.00 66.44 139 ALA A C 1
ATOM 1054 O O . ALA A 1 139 ? -3.557 23.831 -5.882 1.00 66.44 139 ALA A O 1
ATOM 1055 N N . GLU A 1 140 ? -1.753 23.023 -6.949 1.00 74.31 140 GLU A N 1
ATOM 1056 C CA . GLU A 1 140 ? -2.481 22.585 -8.145 1.00 74.31 140 GLU A CA 1
ATOM 1057 C C . GLU A 1 140 ? -3.468 21.450 -7.826 1.00 74.31 140 GLU A C 1
ATOM 1059 O O . GLU A 1 140 ? -4.604 21.470 -8.296 1.00 74.31 140 GLU A O 1
ATOM 1064 N N . GLN A 1 141 ? -3.077 20.482 -6.990 1.00 69.62 141 GLN A N 1
ATOM 1065 C CA . GLN A 1 141 ? -3.952 19.374 -6.598 1.00 69.62 141 GLN A CA 1
ATOM 1066 C C . GLN A 1 141 ? -5.122 19.850 -5.722 1.00 69.62 141 GLN A C 1
ATOM 1068 O O . GLN A 1 141 ? -6.256 19.423 -5.936 1.00 69.62 141 GLN A O 1
ATOM 1073 N N . ALA A 1 142 ? -4.878 20.767 -4.777 1.00 65.81 142 ALA A N 1
ATOM 1074 C CA . ALA A 1 142 ? -5.927 21.346 -3.934 1.00 65.81 142 ALA A CA 1
ATOM 1075 C C . ALA A 1 142 ? -6.971 22.126 -4.756 1.00 65.81 142 ALA A C 1
ATOM 1077 O O . ALA A 1 142 ? -8.165 22.073 -4.464 1.00 65.81 142 ALA A O 1
ATOM 1078 N N . GLN A 1 143 ? -6.539 22.801 -5.825 1.00 69.06 143 GLN A N 1
ATOM 1079 C CA . GLN A 1 143 ? -7.427 23.520 -6.744 1.00 69.06 143 GLN A CA 1
ATOM 1080 C C . GLN A 1 143 ? -8.240 22.588 -7.660 1.00 69.06 143 GLN A C 1
ATOM 1082 O O . GLN A 1 143 ? -9.288 22.987 -8.164 1.00 69.06 143 GLN A O 1
ATOM 1087 N N . ALA A 1 144 ? -7.802 21.341 -7.861 1.00 66.19 144 ALA A N 1
ATOM 1088 C CA . ALA A 1 144 ? -8.422 20.393 -8.790 1.00 66.19 144 ALA A CA 1
ATOM 1089 C C . ALA A 1 144 ? -9.679 19.674 -8.245 1.00 66.19 144 ALA A C 1
ATOM 1091 O O . ALA A 1 144 ? -10.159 18.730 -8.875 1.00 66.19 144 ALA A O 1
ATOM 1092 N N . ALA A 1 145 ? -10.225 20.105 -7.099 1.00 62.41 145 ALA A N 1
ATOM 1093 C CA . ALA A 1 145 ? -11.457 19.580 -6.490 1.00 62.41 145 ALA A CA 1
ATOM 1094 C C . ALA A 1 145 ? -11.498 18.039 -6.359 1.00 62.41 145 ALA A C 1
ATOM 1096 O O . ALA A 1 145 ? -12.540 17.414 -6.550 1.00 62.41 145 ALA A O 1
ATOM 1097 N N . GLY A 1 146 ? -10.351 17.417 -6.065 1.00 60.28 146 GLY A N 1
ATOM 1098 C CA . GLY A 1 146 ? -10.237 15.967 -5.872 1.00 60.28 146 GLY A CA 1
ATOM 1099 C C . GLY A 1 146 ? -10.083 15.134 -7.149 1.00 60.28 146 GLY A C 1
ATOM 1100 O O . GLY A 1 146 ? -10.030 13.913 -7.046 1.00 60.28 146 GLY A O 1
ATOM 1101 N N . LYS A 1 147 ? -9.978 15.748 -8.338 1.00 67.38 147 LYS A N 1
ATOM 1102 C CA . LYS A 1 147 ? -9.658 15.022 -9.580 1.00 67.38 147 LYS A CA 1
ATOM 1103 C C . LYS A 1 147 ? -8.196 14.585 -9.595 1.00 67.38 147 LYS A C 1
ATOM 1105 O O . LYS A 1 147 ? -7.309 15.410 -9.365 1.00 67.38 147 LYS A O 1
ATOM 1110 N N . VAL A 1 148 ? -7.941 13.324 -9.942 1.00 74.25 148 VAL A N 1
ATOM 1111 C CA . VAL A 1 148 ? -6.582 12.792 -10.074 1.00 74.25 148 VAL A CA 1
ATOM 1112 C C . VAL A 1 148 ? -6.205 12.601 -11.527 1.00 74.25 148 VAL A C 1
ATOM 1114 O O . VAL A 1 148 ? -6.828 11.859 -12.278 1.00 74.25 148 VAL A O 1
ATOM 1117 N N . GLY A 1 149 ? -5.137 13.279 -11.934 1.00 84.88 149 GLY A N 1
ATOM 1118 C CA . GLY A 1 149 ? -4.617 13.172 -13.285 1.00 84.88 149 GLY A CA 1
ATOM 1119 C C . GLY A 1 149 ? -3.497 14.159 -13.561 1.00 84.88 149 GLY A C 1
ATOM 1120 O O . GLY A 1 149 ? -3.152 15.004 -12.733 1.00 84.88 149 GLY A O 1
ATOM 1121 N N . GLY A 1 150 ? -2.927 14.040 -14.758 1.00 88.81 150 GLY A N 1
ATOM 1122 C CA . GLY A 1 150 ? -1.846 14.909 -15.219 1.00 88.81 150 GLY A CA 1
ATOM 1123 C C . GLY A 1 150 ? -0.537 14.734 -14.449 1.00 88.81 150 GLY A C 1
ATOM 1124 O O . GLY A 1 150 ? 0.306 15.632 -14.482 1.00 88.81 150 GLY A O 1
ATOM 1125 N N . GLY A 1 151 ? -0.354 13.603 -13.760 1.00 92.31 151 GLY A N 1
ATOM 1126 C CA . GLY A 1 151 ? 0.874 13.292 -13.049 1.00 92.31 151 GLY A CA 1
ATOM 1127 C C . GLY A 1 151 ? 2.086 13.372 -13.973 1.00 92.31 151 GLY A C 1
ATOM 1128 O O . GLY A 1 151 ? 2.056 12.879 -15.101 1.00 92.31 151 GLY A O 1
ATOM 1129 N N . ARG A 1 152 ? 3.174 13.988 -13.513 1.00 95.75 152 ARG A N 1
ATOM 1130 C CA . ARG A 1 152 ? 4.465 13.939 -14.206 1.00 95.75 152 ARG A CA 1
ATOM 1131 C C . ARG A 1 152 ? 5.608 14.091 -13.219 1.00 95.75 152 ARG A C 1
ATOM 1133 O O . ARG A 1 152 ? 5.566 14.964 -12.357 1.00 95.75 152 ARG A O 1
ATOM 1140 N N . ILE A 1 153 ? 6.627 13.259 -13.370 1.00 95.81 153 ILE A N 1
ATOM 1141 C CA . ILE A 1 153 ? 7.857 13.304 -12.583 1.00 95.81 153 ILE A CA 1
ATOM 1142 C C . ILE A 1 153 ? 9.053 13.431 -13.521 1.00 95.81 153 ILE A C 1
ATOM 1144 O O . ILE A 1 153 ? 9.069 12.810 -14.584 1.00 95.81 153 ILE A O 1
ATOM 1148 N N . CYS A 1 154 ? 10.016 14.278 -13.159 1.00 97.50 154 CYS A N 1
ATOM 1149 C CA . CYS A 1 154 ? 11.209 14.533 -13.954 1.00 97.50 154 CYS A CA 1
ATOM 1150 C C . CYS A 1 154 ? 12.474 14.503 -13.093 1.00 97.50 154 CYS A C 1
ATOM 1152 O O . CYS A 1 154 ? 12.528 15.168 -12.055 1.00 97.50 154 CYS A O 1
ATOM 1154 N N . TRP A 1 155 ? 13.525 13.853 -13.588 1.00 97.94 155 TRP A N 1
ATOM 1155 C CA . TRP A 1 155 ? 14.858 13.843 -12.989 1.00 97.94 155 TRP A CA 1
ATOM 1156 C C . TRP A 1 155 ? 15.908 14.417 -13.937 1.00 97.94 155 TRP A C 1
ATOM 1158 O O . TRP A 1 155 ? 15.820 14.251 -15.153 1.00 97.94 155 TRP A O 1
ATOM 1168 N N . ASN A 1 156 ? 16.924 15.042 -13.342 1.00 97.50 156 ASN A N 1
ATOM 1169 C CA . ASN A 1 156 ? 18.245 15.187 -13.942 1.00 97.50 156 ASN A CA 1
ATOM 1170 C C . ASN A 1 156 ? 19.159 14.213 -13.189 1.00 97.50 156 ASN A C 1
ATOM 1172 O O . ASN A 1 156 ? 19.255 14.312 -11.964 1.00 97.50 156 ASN A O 1
ATOM 1176 N N . VAL A 1 157 ? 19.782 13.280 -13.898 1.00 97.50 157 VAL A N 1
ATOM 1177 C CA . VAL A 1 157 ? 20.498 12.144 -13.314 1.00 97.50 157 VAL A CA 1
ATOM 1178 C C . VAL A 1 157 ? 21.910 12.089 -13.867 1.00 97.50 157 VAL A C 1
ATOM 1180 O O . VAL A 1 157 ? 22.089 12.082 -15.082 1.00 97.50 157 VAL A O 1
ATOM 1183 N N . ASP A 1 158 ? 22.898 11.975 -12.989 1.00 97.75 158 ASP A N 1
ATOM 1184 C CA . ASP A 1 158 ? 24.229 11.529 -13.387 1.00 97.75 158 ASP A CA 1
ATOM 1185 C C . ASP A 1 158 ? 24.273 10.001 -13.280 1.00 97.75 158 ASP A C 1
ATOM 1187 O O . ASP A 1 158 ? 24.139 9.439 -12.190 1.00 97.75 158 ASP A O 1
ATOM 1191 N N . VAL A 1 159 ? 24.432 9.324 -14.413 1.00 98.06 159 VAL A N 1
ATOM 1192 C CA . VAL A 1 159 ? 24.590 7.872 -14.499 1.00 98.06 159 VAL A CA 1
ATOM 1193 C C . VAL A 1 159 ? 26.076 7.542 -14.409 1.00 98.06 159 VAL A C 1
ATOM 1195 O O . VAL A 1 159 ? 26.876 7.976 -15.241 1.00 98.06 159 VAL A O 1
ATOM 1198 N N . ILE A 1 160 ? 26.443 6.771 -13.389 1.00 97.56 160 ILE A N 1
ATOM 1199 C CA . ILE A 1 160 ? 27.814 6.381 -13.063 1.00 97.56 160 ILE A CA 1
ATOM 1200 C C . ILE A 1 160 ? 27.975 4.891 -13.393 1.00 97.56 160 ILE A C 1
ATOM 1202 O O . ILE A 1 160 ? 27.323 4.060 -12.748 1.00 97.56 160 ILE A O 1
ATOM 1206 N N . PRO A 1 161 ? 28.835 4.519 -14.362 1.00 97.12 161 PRO A N 1
ATOM 1207 C CA . PRO A 1 161 ? 29.070 3.127 -14.719 1.00 97.12 161 PRO A CA 1
ATOM 1208 C C . PRO A 1 161 ? 29.410 2.278 -13.504 1.00 97.12 161 PRO A C 1
ATOM 1210 O O . PRO A 1 161 ? 30.169 2.692 -12.624 1.00 97.12 161 PRO A O 1
ATOM 1213 N N . ARG A 1 162 ? 28.870 1.060 -13.479 1.00 96.06 162 ARG A N 1
ATOM 1214 C CA . ARG A 1 162 ? 29.041 0.126 -12.365 1.00 96.06 162 ARG A CA 1
ATOM 1215 C C . ARG A 1 162 ? 30.510 -0.082 -11.998 1.00 96.06 162 ARG A C 1
ATOM 1217 O O . ARG A 1 162 ? 30.866 0.027 -10.832 1.00 96.06 162 ARG A O 1
ATOM 1224 N N . THR A 1 163 ? 31.349 -0.356 -12.992 1.00 95.38 163 THR A N 1
ATOM 1225 C CA . THR A 1 163 ? 32.776 -0.648 -12.801 1.00 95.38 163 THR A CA 1
ATOM 1226 C C . THR A 1 163 ? 33.511 0.519 -12.145 1.00 95.38 163 THR A C 1
ATOM 1228 O O . THR A 1 163 ? 34.271 0.307 -11.203 1.00 95.38 163 THR A O 1
ATOM 1231 N N . MET A 1 164 ? 33.223 1.749 -12.581 1.00 95.62 164 MET A N 1
ATOM 1232 C CA . MET A 1 164 ? 33.771 2.978 -12.002 1.00 95.62 164 MET A CA 1
ATOM 1233 C C . MET A 1 164 ? 33.299 3.177 -10.556 1.00 95.62 164 MET A C 1
ATOM 1235 O O . MET A 1 164 ? 34.110 3.450 -9.674 1.00 95.62 164 MET A O 1
ATOM 1239 N N . ALA A 1 165 ? 32.004 2.995 -10.296 1.00 94.81 165 ALA A N 1
ATOM 1240 C CA . ALA A 1 165 ? 31.440 3.083 -8.952 1.00 94.81 165 ALA A CA 1
ATOM 1241 C C . ALA A 1 165 ? 32.051 2.048 -7.987 1.00 94.81 165 ALA A C 1
ATOM 1243 O O . ALA A 1 165 ? 32.454 2.394 -6.878 1.00 94.81 165 ALA A O 1
ATOM 1244 N N . GLU A 1 166 ? 32.165 0.788 -8.410 1.00 94.38 166 GLU A N 1
ATOM 1245 C CA . GLU A 1 166 ? 32.765 -0.294 -7.620 1.00 94.38 166 GLU A CA 1
ATOM 1246 C C . GLU A 1 166 ? 34.268 -0.084 -7.384 1.00 94.38 166 GLU A C 1
ATOM 1248 O O . GLU A 1 166 ? 34.806 -0.479 -6.351 1.00 94.38 166 GLU A O 1
ATOM 1253 N N . GLU A 1 167 ? 34.979 0.529 -8.328 1.00 95.38 167 GLU A N 1
ATOM 1254 C CA . GLU A 1 167 ? 36.379 0.924 -8.160 1.00 95.38 167 GLU A CA 1
ATOM 1255 C C . GLU A 1 167 ? 36.537 2.061 -7.142 1.00 95.38 167 GLU A C 1
ATOM 1257 O O . GLU A 1 167 ? 37.393 1.964 -6.260 1.00 95.38 167 GLU A O 1
ATOM 1262 N N . ALA A 1 168 ? 35.681 3.085 -7.203 1.00 94.25 168 ALA A N 1
ATOM 1263 C CA . ALA A 1 168 ? 35.653 4.173 -6.225 1.00 94.25 168 ALA A CA 1
ATOM 1264 C C . ALA A 1 168 ? 35.320 3.664 -4.811 1.00 94.25 168 ALA A C 1
ATOM 1266 O O . ALA A 1 168 ? 35.991 4.033 -3.847 1.00 94.25 168 ALA A O 1
ATOM 1267 N N . LEU A 1 169 ? 34.345 2.753 -4.686 1.00 93.88 169 LEU A N 1
ATOM 1268 C CA . LEU A 1 169 ? 34.001 2.089 -3.422 1.00 93.88 169 LEU A CA 1
ATOM 1269 C C . LEU A 1 169 ? 35.181 1.287 -2.860 1.00 93.88 169 LEU A C 1
ATOM 1271 O O . LEU A 1 169 ? 35.533 1.453 -1.693 1.00 93.88 169 LEU A O 1
ATOM 1275 N N . ARG A 1 170 ? 35.843 0.465 -3.689 1.00 95.25 170 ARG A N 1
ATOM 1276 C CA . ARG A 1 170 ? 37.025 -0.318 -3.276 1.00 95.25 170 ARG A CA 1
ATOM 1277 C C . ARG A 1 170 ? 38.177 0.563 -2.798 1.00 95.25 170 ARG A C 1
ATOM 1279 O O . ARG A 1 170 ? 38.887 0.180 -1.873 1.00 95.25 170 ARG A O 1
ATOM 1286 N N . ARG A 1 171 ? 38.365 1.729 -3.417 1.00 95.75 171 ARG A N 1
ATOM 1287 C CA . ARG A 1 171 ? 39.389 2.713 -3.033 1.00 95.75 171 ARG A CA 1
ATOM 1288 C C . ARG A 1 171 ? 38.965 3.641 -1.898 1.00 95.75 171 ARG A C 1
ATOM 1290 O O . ARG A 1 171 ? 39.782 4.455 -1.480 1.00 95.75 171 ARG A O 1
ATOM 1297 N N . GLN A 1 172 ? 37.721 3.543 -1.426 1.00 91.06 172 GLN A N 1
ATOM 1298 C CA . GLN A 1 172 ? 37.139 4.458 -0.439 1.00 91.06 172 GLN A CA 1
ATOM 1299 C C . GLN A 1 172 ? 37.284 5.931 -0.861 1.00 91.06 172 GLN A C 1
ATOM 1301 O O . GLN A 1 172 ? 37.585 6.808 -0.051 1.00 91.06 172 GLN A O 1
ATOM 1306 N N . SER A 1 173 ? 37.112 6.204 -2.157 1.00 90.75 173 SER A N 1
ATOM 1307 C CA . SER A 1 173 ? 37.238 7.550 -2.714 1.00 90.75 173 SER A CA 1
ATOM 1308 C C . SER A 1 173 ? 36.124 8.471 -2.195 1.00 90.75 173 SER A C 1
ATOM 1310 O O . SER A 1 173 ? 35.020 8.025 -1.881 1.00 90.75 173 SER A O 1
ATOM 1312 N N . ALA A 1 174 ? 36.403 9.773 -2.086 1.00 84.88 174 ALA A N 1
ATOM 1313 C CA . ALA A 1 174 ? 35.448 10.744 -1.539 1.00 84.88 174 ALA A CA 1
ATOM 1314 C C . ALA A 1 174 ? 34.154 10.862 -2.372 1.00 84.88 174 ALA A C 1
ATOM 1316 O O . ALA A 1 174 ? 33.098 11.189 -1.834 1.00 84.88 174 ALA A O 1
ATOM 1317 N N . ASP A 1 175 ? 34.245 10.569 -3.666 1.00 81.94 175 ASP A N 1
ATOM 1318 C CA . ASP A 1 175 ? 33.174 10.551 -4.661 1.00 81.94 175 ASP A CA 1
ATOM 1319 C C . ASP A 1 175 ? 32.490 9.180 -4.812 1.00 81.94 175 ASP A C 1
ATOM 1321 O O . ASP A 1 175 ? 31.599 9.034 -5.650 1.00 81.94 175 ASP A O 1
ATOM 1325 N N . ALA A 1 176 ? 32.869 8.181 -4.005 1.00 91.00 176 ALA A N 1
ATOM 1326 C CA . ALA A 1 176 ? 32.232 6.872 -4.037 1.00 91.00 176 ALA A CA 1
ATOM 1327 C C . ALA A 1 176 ? 30.720 6.989 -3.745 1.00 91.00 176 ALA A C 1
ATOM 1329 O O . ALA A 1 176 ? 30.324 7.707 -2.816 1.00 91.00 176 ALA A O 1
ATOM 1330 N N . PRO A 1 177 ? 29.857 6.290 -4.509 1.00 92.88 177 PRO A N 1
ATOM 1331 C CA . PRO A 1 177 ? 28.414 6.384 -4.332 1.00 92.88 177 PRO A CA 1
ATOM 1332 C C . PRO A 1 177 ? 27.988 5.865 -2.959 1.00 92.88 177 PRO A C 1
ATOM 1334 O O . PRO A 1 177 ? 28.402 4.791 -2.528 1.00 92.88 177 PRO A O 1
ATOM 1337 N N . ARG A 1 178 ? 27.116 6.617 -2.283 1.00 91.81 178 ARG A N 1
ATOM 1338 C CA . ARG A 1 178 ? 26.602 6.281 -0.947 1.00 91.81 178 ARG A CA 1
ATOM 1339 C C . ARG A 1 178 ? 25.113 6.006 -1.018 1.00 91.81 178 ARG A C 1
ATOM 1341 O O . ARG A 1 178 ? 24.298 6.910 -0.857 1.00 91.81 178 ARG A O 1
ATOM 1348 N N . VAL A 1 179 ? 24.783 4.759 -1.314 1.00 92.19 179 VAL A N 1
ATOM 1349 C CA . VAL A 1 179 ? 23.396 4.301 -1.379 1.00 92.19 179 VAL A CA 1
ATOM 1350 C C . VAL A 1 179 ? 22.848 4.146 0.050 1.00 92.19 179 VAL A C 1
ATOM 1352 O O . VAL A 1 179 ? 23.546 3.560 0.880 1.00 92.19 179 VAL A O 1
ATOM 1355 N N . PRO A 1 180 ? 21.640 4.651 0.369 1.00 88.88 180 PRO A N 1
ATOM 1356 C CA . PRO A 1 180 ? 21.077 4.541 1.713 1.00 88.88 180 PRO A CA 1
ATOM 1357 C C . PRO A 1 180 ? 20.898 3.092 2.172 1.00 88.88 180 PRO A C 1
ATOM 1359 O O . PRO A 1 180 ? 20.443 2.236 1.405 1.00 88.88 180 PRO A O 1
ATOM 1362 N N . GLU A 1 181 ? 21.193 2.827 3.440 1.00 83.75 181 GLU A N 1
ATOM 1363 C CA . GLU A 1 181 ? 20.986 1.511 4.042 1.00 83.75 181 GLU A CA 1
ATOM 1364 C C . GLU A 1 181 ? 19.492 1.162 4.138 1.00 83.75 181 GLU A C 1
ATOM 1366 O O . GLU A 1 181 ? 18.637 2.014 4.386 1.00 83.75 181 GLU A O 1
ATOM 1371 N N . THR A 1 182 ? 19.184 -0.115 3.930 1.00 79.06 182 THR A N 1
ATOM 1372 C CA . THR A 1 182 ? 17.851 -0.714 4.076 1.00 79.06 182 THR A CA 1
ATOM 1373 C C . THR A 1 182 ? 17.995 -2.042 4.811 1.00 79.06 182 THR A C 1
ATOM 1375 O O . THR A 1 182 ? 19.080 -2.627 4.802 1.00 79.06 182 THR A O 1
ATOM 1378 N N . SER A 1 183 ? 16.929 -2.541 5.445 1.00 69.62 183 SER A N 1
ATOM 1379 C CA . SER A 1 183 ? 16.974 -3.878 6.044 1.00 69.62 183 SER A CA 1
ATOM 1380 C C . SER A 1 183 ? 17.257 -4.940 4.972 1.00 69.62 183 SER A C 1
ATOM 1382 O O . SER A 1 183 ? 16.926 -4.770 3.793 1.00 69.62 183 SER A O 1
ATOM 1384 N N . ALA A 1 184 ? 17.927 -6.026 5.360 1.00 64.62 184 ALA A N 1
ATOM 1385 C CA . ALA A 1 184 ? 18.371 -7.057 4.417 1.00 64.62 184 ALA A CA 1
ATOM 1386 C C . ALA A 1 184 ? 17.198 -7.745 3.693 1.00 64.62 184 ALA A C 1
ATOM 1388 O O . ALA A 1 184 ? 17.340 -8.192 2.559 1.00 64.62 184 ALA A O 1
ATOM 1389 N N . ASP A 1 185 ? 16.041 -7.789 4.343 1.00 60.38 185 ASP A N 1
ATOM 1390 C CA . ASP A 1 185 ? 14.774 -8.350 3.882 1.00 60.38 185 ASP A CA 1
ATOM 1391 C C . ASP A 1 185 ? 13.841 -7.329 3.212 1.00 60.38 185 ASP A C 1
ATOM 1393 O O . ASP A 1 185 ? 12.791 -7.706 2.685 1.00 60.38 185 ASP A O 1
ATOM 1397 N N . ALA A 1 186 ? 14.217 -6.046 3.167 1.00 70.56 186 ALA A N 1
ATOM 1398 C CA . ALA A 1 186 ? 13.435 -5.038 2.470 1.00 70.56 186 ALA A CA 1
ATOM 1399 C C . ALA A 1 186 ? 13.344 -5.352 0.971 1.00 70.56 186 ALA A C 1
ATOM 1401 O O . ALA A 1 186 ? 14.340 -5.666 0.314 1.00 70.56 186 ALA A O 1
ATOM 1402 N N . LEU A 1 187 ? 12.163 -5.107 0.390 1.00 79.50 187 LEU A N 1
ATOM 1403 C CA . LEU A 1 187 ? 11.924 -5.148 -1.063 1.00 79.50 187 LEU A CA 1
ATOM 1404 C C . LEU A 1 187 ? 12.983 -4.369 -1.856 1.00 79.50 187 LEU A C 1
ATOM 1406 O O . LEU A 1 187 ? 13.374 -4.747 -2.959 1.00 79.50 187 LEU A O 1
ATOM 1410 N N . TRP A 1 188 ? 13.457 -3.284 -1.252 1.00 86.12 188 TRP A N 1
ATOM 1411 C CA . TRP A 1 188 ? 14.471 -2.399 -1.795 1.00 86.12 188 TRP A CA 1
ATOM 1412 C C . TRP A 1 188 ? 15.819 -3.095 -2.020 1.00 86.12 188 TRP A C 1
ATOM 1414 O O . TRP A 1 188 ? 16.482 -2.846 -3.024 1.00 86.12 188 TRP A O 1
ATOM 1424 N N . THR A 1 189 ? 16.209 -4.001 -1.121 1.00 86.31 189 THR A N 1
ATOM 1425 C CA . THR A 1 189 ? 17.466 -4.753 -1.210 1.00 86.31 189 THR A CA 1
ATOM 1426 C C . THR A 1 189 ? 17.433 -5.727 -2.385 1.00 86.31 189 THR A C 1
ATOM 1428 O O . THR A 1 189 ? 18.384 -5.770 -3.162 1.00 86.31 189 THR A O 1
ATOM 1431 N N . PHE A 1 190 ? 16.313 -6.425 -2.601 1.00 90.19 190 PHE A N 1
ATOM 1432 C CA . PHE A 1 190 ? 16.152 -7.299 -3.767 1.00 90.19 190 PHE A CA 1
ATOM 1433 C C . PHE A 1 190 ? 16.215 -6.522 -5.084 1.00 90.19 190 PHE A C 1
ATOM 1435 O O . PHE A 1 190 ? 16.886 -6.959 -6.011 1.00 90.19 190 PHE A O 1
ATOM 1442 N N . ALA A 1 191 ? 15.595 -5.339 -5.161 1.00 92.56 191 ALA A N 1
ATOM 1443 C CA . ALA A 1 191 ? 15.674 -4.487 -6.350 1.00 92.56 191 ALA A CA 1
ATOM 1444 C C . ALA A 1 191 ? 17.107 -3.991 -6.646 1.00 92.56 191 ALA A C 1
ATOM 1446 O O . ALA A 1 191 ? 17.423 -3.634 -7.779 1.00 92.56 191 ALA A O 1
ATOM 1447 N N . ARG A 1 192 ? 18.012 -3.964 -5.661 1.00 93.88 192 ARG A N 1
ATOM 1448 C CA . ARG A 1 192 ? 19.420 -3.591 -5.883 1.00 93.88 192 ARG A CA 1
ATOM 1449 C C . ARG A 1 192 ? 20.273 -4.734 -6.440 1.00 93.88 192 ARG A C 1
ATOM 1451 O O . ARG A 1 192 ? 21.364 -4.446 -6.935 1.00 93.88 192 ARG A O 1
ATOM 1458 N N . ASP A 1 193 ? 19.795 -5.980 -6.390 1.00 94.06 193 ASP A N 1
ATOM 1459 C CA . ASP A 1 193 ? 20.523 -7.191 -6.804 1.00 94.06 193 ASP A CA 1
ATOM 1460 C C . ASP A 1 193 ? 20.570 -7.359 -8.336 1.00 94.06 193 ASP A C 1
ATOM 1462 O O . ASP A 1 193 ? 20.047 -8.306 -8.923 1.00 94.06 193 ASP A O 1
ATOM 1466 N N . VAL A 1 194 ? 21.163 -6.369 -9.007 1.00 96.19 194 VAL A N 1
ATOM 1467 C CA . VAL A 1 194 ? 21.286 -6.287 -10.466 1.00 96.19 194 VAL A CA 1
ATOM 1468 C C . VAL A 1 194 ? 22.593 -5.617 -10.888 1.00 96.19 194 VAL A C 1
ATOM 1470 O O . VAL A 1 194 ? 23.240 -4.887 -10.130 1.00 96.19 194 VAL A O 1
ATOM 1473 N N . ASP A 1 195 ? 22.935 -5.769 -12.165 1.00 96.31 195 ASP A N 1
ATOM 1474 C CA . ASP A 1 195 ? 24.204 -5.310 -12.734 1.00 96.31 195 ASP A CA 1
ATOM 1475 C C . ASP A 1 195 ? 24.145 -3.895 -13.357 1.00 96.31 195 ASP A C 1
ATOM 1477 O O . ASP A 1 195 ? 25.003 -3.537 -14.159 1.00 96.31 195 ASP A O 1
ATOM 1481 N N . ALA A 1 196 ? 23.156 -3.076 -12.983 1.00 97.56 196 ALA A N 1
ATOM 1482 C CA . ALA A 1 196 ? 22.941 -1.712 -13.489 1.00 97.56 196 ALA A CA 1
ATOM 1483 C C . ALA A 1 196 ? 24.076 -0.708 -13.163 1.00 97.56 196 ALA A C 1
ATOM 1485 O O . ALA A 1 196 ? 25.017 -0.989 -12.422 1.00 97.56 196 ALA A O 1
ATOM 1486 N N . ALA A 1 197 ? 23.990 0.510 -13.674 1.00 98.12 197 ALA A N 1
ATOM 1487 C CA . ALA A 1 197 ? 24.784 1.660 -13.251 1.00 98.12 197 ALA A CA 1
ATOM 1488 C C . ALA A 1 197 ? 24.243 2.261 -11.939 1.00 98.12 197 ALA A C 1
ATOM 1490 O O . ALA A 1 197 ? 23.123 1.972 -11.524 1.00 98.12 197 ALA A O 1
ATOM 1491 N N . TYR A 1 198 ? 25.051 3.076 -11.261 1.00 98.06 198 TYR A N 1
ATOM 1492 C CA . TYR A 1 198 ? 24.559 3.915 -10.166 1.00 98.06 198 TYR A CA 1
ATOM 1493 C C . TYR A 1 198 ? 23.974 5.202 -10.745 1.00 98.06 198 TYR A C 1
ATOM 1495 O O . TYR A 1 198 ? 24.434 5.699 -11.771 1.00 98.06 198 TYR A O 1
ATOM 1503 N N . VAL A 1 199 ? 22.982 5.758 -10.069 1.00 98.00 199 VAL A N 1
ATOM 1504 C CA . VAL A 1 199 ? 22.390 7.054 -10.378 1.00 98.00 199 VAL A CA 1
ATOM 1505 C C . VAL A 1 199 ? 22.683 8.022 -9.245 1.00 98.00 199 VAL A C 1
ATOM 1507 O O . VAL A 1 199 ? 22.656 7.637 -8.076 1.00 98.00 199 VAL A O 1
ATOM 1510 N N . ARG A 1 200 ? 22.952 9.280 -9.590 1.00 97.62 200 ARG A N 1
A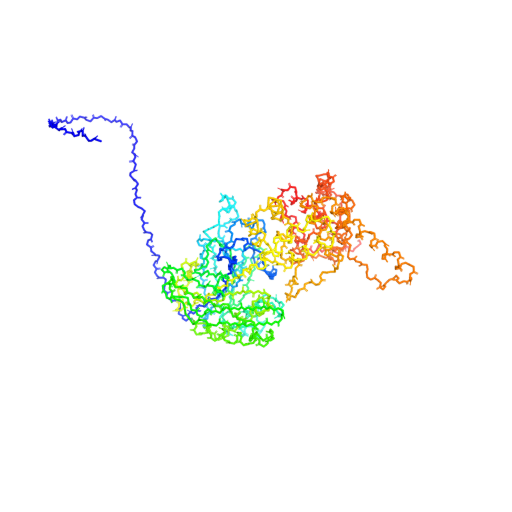TOM 1511 C CA . ARG A 1 200 ? 23.078 10.386 -8.641 1.00 97.62 200 ARG A CA 1
ATOM 1512 C C . ARG A 1 200 ? 22.145 11.523 -9.034 1.00 97.62 200 ARG A C 1
ATOM 1514 O O . ARG A 1 200 ? 22.143 11.946 -10.190 1.00 97.62 200 ARG A O 1
ATOM 1521 N N . THR A 1 201 ? 21.404 12.056 -8.069 1.00 96.62 201 THR A N 1
ATOM 1522 C CA . THR A 1 201 ? 20.657 13.315 -8.213 1.00 96.62 201 THR A CA 1
ATOM 1523 C C . THR A 1 201 ? 21.070 14.304 -7.125 1.00 96.62 201 THR A C 1
ATOM 1525 O O . THR A 1 201 ? 21.858 13.980 -6.235 1.00 96.62 201 THR A O 1
ATOM 1528 N N . GLN A 1 202 ? 20.585 15.541 -7.229 1.00 93.56 202 GLN A N 1
ATOM 1529 C CA . GLN A 1 202 ? 20.811 16.588 -6.236 1.00 93.56 202 GLN A CA 1
ATOM 1530 C C . GLN A 1 202 ? 19.494 16.908 -5.539 1.00 93.56 202 GLN A C 1
ATOM 1532 O O . GLN A 1 202 ? 18.539 17.340 -6.192 1.00 93.56 202 GLN A O 1
ATOM 1537 N N . ASP A 1 203 ? 19.454 16.746 -4.220 1.00 87.50 203 ASP A N 1
ATOM 1538 C CA . ASP A 1 203 ? 18.336 17.208 -3.414 1.00 87.50 203 ASP A CA 1
ATOM 1539 C C . ASP A 1 203 ? 18.480 18.698 -3.109 1.00 87.50 203 ASP A C 1
ATOM 1541 O O . ASP A 1 203 ? 19.108 19.112 -2.134 1.00 87.50 203 ASP A O 1
ATOM 1545 N N . VAL A 1 204 ? 17.888 19.501 -3.990 1.00 80.69 204 VAL A N 1
ATOM 1546 C CA . VAL A 1 204 ? 17.870 20.965 -3.906 1.00 80.69 204 VAL A CA 1
ATOM 1547 C C . VAL A 1 204 ? 16.839 21.504 -2.911 1.00 80.69 204 VAL A C 1
ATOM 1549 O O . VAL A 1 204 ? 16.787 22.714 -2.705 1.00 80.69 204 VAL A O 1
ATOM 1552 N N . ALA A 1 205 ? 16.009 20.642 -2.307 1.00 71.69 205 ALA A N 1
ATOM 1553 C CA . ALA A 1 205 ? 15.113 21.054 -1.227 1.00 71.69 205 ALA A CA 1
ATOM 1554 C C . ALA A 1 205 ? 15.879 21.268 0.091 1.00 71.69 205 ALA A C 1
ATOM 1556 O O . ALA A 1 205 ? 15.429 22.027 0.949 1.00 71.69 205 ALA A O 1
ATOM 1557 N N . ARG A 1 206 ? 17.057 20.646 0.238 1.00 73.62 206 ARG A N 1
ATOM 1558 C CA . ARG A 1 206 ? 17.987 20.876 1.350 1.00 73.62 206 ARG A CA 1
ATOM 1559 C C . ARG A 1 206 ? 19.003 21.964 1.002 1.00 73.62 206 ARG A C 1
ATOM 1561 O O . ARG A 1 206 ? 19.418 22.107 -0.145 1.00 73.62 206 ARG A O 1
ATOM 1568 N N . THR A 1 207 ? 19.404 22.743 2.009 1.00 73.19 207 THR A N 1
ATOM 1569 C CA . THR A 1 207 ? 20.445 23.775 1.883 1.00 73.19 207 THR A CA 1
ATOM 1570 C C . THR A 1 207 ? 21.574 23.493 2.886 1.00 73.19 207 THR A C 1
ATOM 1572 O O . THR A 1 207 ? 21.320 23.562 4.088 1.00 73.19 207 THR A O 1
ATOM 1575 N N . PRO A 1 208 ? 22.810 23.194 2.434 1.00 83.56 208 PRO A N 1
ATOM 1576 C CA . PRO A 1 208 ? 23.220 23.047 1.032 1.00 83.56 208 PRO A CA 1
ATOM 1577 C C . PRO A 1 208 ? 22.578 21.819 0.365 1.00 83.56 208 PRO A C 1
ATOM 1579 O O . PRO A 1 208 ? 22.141 20.898 1.054 1.00 83.56 208 PRO A O 1
ATOM 1582 N N . ALA A 1 209 ? 22.533 21.813 -0.972 1.00 85.62 209 ALA A N 1
ATOM 1583 C CA . ALA A 1 209 ? 22.013 20.676 -1.727 1.00 85.62 209 ALA A CA 1
ATOM 1584 C C . ALA A 1 209 ? 22.822 19.409 -1.415 1.00 85.62 209 ALA A C 1
ATOM 1586 O O . ALA A 1 209 ? 24.054 19.451 -1.340 1.00 85.62 209 ALA A O 1
ATOM 1587 N N . VAL A 1 210 ? 22.123 18.290 -1.231 1.00 88.94 210 VAL A N 1
ATOM 1588 C CA . VAL A 1 210 ? 22.731 17.015 -0.830 1.00 88.94 210 VAL A CA 1
ATOM 1589 C C . VAL A 1 210 ? 22.640 16.021 -1.989 1.00 88.94 210 VAL A C 1
ATOM 1591 O O . VAL A 1 210 ? 21.550 15.841 -2.535 1.00 88.94 210 VAL A O 1
ATOM 1594 N N . PRO A 1 211 ? 23.739 15.354 -2.385 1.00 93.38 211 PRO A N 1
ATOM 1595 C CA . PRO A 1 211 ? 23.671 14.316 -3.402 1.00 93.38 211 PRO A CA 1
ATOM 1596 C C . PRO A 1 211 ? 22.960 13.071 -2.862 1.00 93.38 211 PRO A C 1
ATOM 1598 O O . PRO A 1 211 ? 23.241 12.611 -1.755 1.00 93.38 211 PRO A O 1
ATOM 1601 N N . GLU A 1 212 ? 22.089 12.490 -3.678 1.00 95.25 212 GLU A N 1
ATOM 1602 C CA . GLU A 1 212 ? 21.403 11.229 -3.392 1.00 95.25 212 GLU A CA 1
ATOM 1603 C C . GLU A 1 212 ? 21.811 10.177 -4.420 1.00 95.25 212 GLU A C 1
ATOM 1605 O O . GLU A 1 212 ? 21.859 10.473 -5.615 1.00 95.25 212 GLU A O 1
ATOM 1610 N N . TYR A 1 213 ? 22.119 8.962 -3.956 1.00 96.75 213 TYR A N 1
ATOM 1611 C CA . TYR A 1 213 ? 22.614 7.868 -4.791 1.00 96.75 213 TYR A CA 1
ATOM 1612 C C . TYR A 1 213 ? 21.696 6.651 -4.717 1.00 96.75 213 TYR A C 1
ATOM 1614 O O . TYR A 1 213 ? 21.223 6.288 -3.643 1.00 96.75 213 TYR A O 1
ATOM 1622 N N . GLU A 1 214 ? 21.520 5.962 -5.842 1.00 96.50 214 GLU A N 1
ATOM 1623 C CA . GLU A 1 214 ? 20.810 4.679 -5.907 1.00 96.50 214 GLU A CA 1
ATOM 1624 C C . GLU A 1 214 ? 21.303 3.837 -7.096 1.00 96.50 214 GLU A C 1
ATOM 1626 O O . GLU A 1 214 ? 22.143 4.268 -7.883 1.00 96.50 214 GLU A O 1
ATOM 1631 N N . ARG A 1 215 ? 20.793 2.613 -7.228 1.00 96.25 215 ARG A N 1
ATOM 1632 C CA . ARG A 1 215 ? 20.966 1.700 -8.367 1.00 96.25 215 ARG A CA 1
ATOM 1633 C C . ARG A 1 215 ? 19.909 1.890 -9.464 1.00 96.25 215 ARG A C 1
ATOM 1635 O O . ARG A 1 215 ? 20.053 1.350 -10.556 1.00 96.25 215 ARG A O 1
ATOM 1642 N N . PHE A 1 216 ? 18.844 2.625 -9.159 1.00 97.50 216 PHE A N 1
ATOM 1643 C CA . PHE A 1 216 ? 17.668 2.825 -9.998 1.00 97.50 216 PHE A CA 1
ATOM 1644 C C . PHE A 1 216 ? 16.954 4.134 -9.650 1.00 97.50 216 PHE A C 1
ATOM 1646 O O . PHE A 1 216 ? 17.149 4.694 -8.573 1.00 97.50 216 PHE A O 1
ATOM 1653 N N . LEU A 1 217 ? 16.078 4.600 -10.542 1.00 98.06 217 LEU A N 1
ATOM 1654 C CA . LEU A 1 217 ? 15.030 5.554 -10.170 1.00 98.06 217 LEU A CA 1
ATOM 1655 C C . LEU A 1 217 ? 13.799 4.773 -9.728 1.00 98.06 217 LEU A C 1
ATOM 1657 O O . LEU A 1 217 ? 13.287 3.963 -10.493 1.00 98.06 217 LEU A O 1
ATOM 1661 N N . PHE A 1 218 ? 13.319 5.032 -8.523 1.00 96.25 218 PHE A N 1
ATOM 1662 C CA . PHE A 1 218 ? 12.077 4.504 -7.983 1.00 96.25 218 PHE A CA 1
ATOM 1663 C C . PHE A 1 218 ? 10.986 5.559 -8.040 1.00 96.25 218 PHE A C 1
ATOM 1665 O O . PHE A 1 218 ? 11.204 6.735 -7.727 1.00 96.25 218 PHE A O 1
ATOM 1672 N N . TYR A 1 219 ? 9.781 5.115 -8.365 1.00 94.19 219 TYR A N 1
ATOM 1673 C CA . TYR A 1 219 ? 8.594 5.938 -8.261 1.00 94.19 219 TYR A CA 1
ATOM 1674 C C . TYR A 1 219 ? 7.372 5.070 -7.948 1.00 94.19 219 TYR A C 1
ATOM 1676 O O . TYR A 1 219 ? 7.379 3.869 -8.158 1.00 94.19 219 TYR A O 1
ATOM 1684 N N . ARG A 1 220 ? 6.314 5.650 -7.392 1.00 90.25 220 ARG A N 1
ATOM 1685 C CA . ARG A 1 220 ? 5.013 5.006 -7.158 1.00 90.25 220 ARG A CA 1
ATOM 1686 C C . ARG A 1 220 ? 3.921 6.022 -7.399 1.00 90.25 220 ARG A C 1
ATOM 1688 O O . ARG A 1 220 ? 4.129 7.224 -7.218 1.00 90.25 220 ARG A O 1
ATOM 1695 N N . GLY A 1 221 ? 2.758 5.545 -7.815 1.00 90.25 221 GLY A N 1
ATOM 1696 C CA . GLY A 1 221 ? 1.635 6.412 -8.129 1.00 90.25 221 GLY A CA 1
ATOM 1697 C C . GLY A 1 221 ? 0.293 5.739 -7.932 1.00 90.25 221 GLY A C 1
ATOM 1698 O O . GLY A 1 221 ? 0.189 4.514 -7.859 1.00 90.25 221 GLY A O 1
ATOM 1699 N N . LEU A 1 222 ? -0.736 6.573 -7.885 1.00 89.62 222 LEU A N 1
ATOM 1700 C CA . LEU A 1 222 ? -2.133 6.174 -7.777 1.00 89.62 222 LEU A CA 1
ATOM 1701 C C . LEU A 1 222 ? -2.873 6.633 -9.030 1.00 89.62 222 LEU A C 1
ATOM 1703 O O . LEU A 1 222 ? -2.655 7.753 -9.500 1.00 89.62 222 LEU A O 1
ATOM 1707 N N . GLY A 1 223 ? -3.735 5.772 -9.566 1.00 89.62 223 GLY A N 1
ATOM 1708 C CA . GLY A 1 223 ? -4.472 6.036 -10.796 1.00 89.62 223 GLY A CA 1
ATOM 1709 C C . GLY A 1 223 ? -5.937 5.617 -10.739 1.00 89.62 223 GLY A C 1
ATOM 1710 O O . GLY A 1 223 ? -6.325 4.668 -10.054 1.00 89.62 223 GLY A O 1
ATOM 1711 N N . GLU A 1 224 ? -6.749 6.324 -11.520 1.00 89.00 224 GLU A N 1
ATOM 1712 C CA . GLU A 1 224 ? -8.179 6.036 -11.706 1.00 89.00 224 GLU A CA 1
ATOM 1713 C C . GLU A 1 224 ? -8.419 5.038 -12.855 1.00 89.00 224 GLU A C 1
ATOM 1715 O O . GLU A 1 224 ? -9.479 4.421 -12.967 1.00 89.00 224 GLU A O 1
ATOM 1720 N N . ALA A 1 225 ? -7.436 4.875 -13.742 1.00 88.62 225 ALA A N 1
ATOM 1721 C CA . ALA A 1 225 ? -7.522 3.941 -14.854 1.00 88.62 225 ALA A CA 1
ATOM 1722 C C . ALA A 1 225 ? -7.419 2.489 -14.367 1.00 88.62 225 ALA A C 1
ATOM 1724 O O . ALA A 1 225 ? -6.610 2.180 -13.497 1.00 88.62 225 ALA A O 1
ATOM 1725 N N . ARG A 1 226 ? -8.229 1.600 -14.949 1.00 91.56 226 ARG A N 1
ATOM 1726 C CA . ARG A 1 226 ? -8.258 0.162 -14.640 1.00 91.56 226 ARG A CA 1
ATOM 1727 C C . ARG A 1 226 ? -7.220 -0.594 -15.466 1.00 91.56 226 ARG A C 1
ATOM 1729 O O . ARG A 1 226 ? -6.816 -0.129 -16.532 1.00 91.56 226 ARG A O 1
ATOM 1736 N N . LEU A 1 227 ? -6.844 -1.780 -14.995 1.00 94.81 227 LEU A N 1
ATOM 1737 C CA . LEU A 1 227 ? -6.078 -2.734 -15.794 1.00 94.81 227 LEU A CA 1
ATOM 1738 C C . LEU A 1 227 ? -6.920 -3.248 -16.979 1.00 94.81 227 LEU A C 1
ATOM 1740 O O . LEU A 1 227 ? -8.148 -3.307 -16.874 1.00 94.81 227 LEU A O 1
ATOM 1744 N N . PRO A 1 228 ? -6.286 -3.646 -18.098 1.00 95.56 228 PRO A N 1
ATOM 1745 C CA . PRO A 1 228 ? -6.982 -4.113 -19.303 1.00 95.56 228 PRO A CA 1
ATOM 1746 C C . PRO A 1 228 ? -7.508 -5.552 -19.177 1.00 95.56 228 PRO A C 1
ATOM 1748 O O . PRO A 1 228 ? -7.929 -6.153 -20.163 1.00 95.56 228 PRO A O 1
ATOM 1751 N N . VAL A 1 229 ? -7.459 -6.118 -17.973 1.00 96.81 229 VAL A N 1
ATOM 1752 C CA . VAL A 1 229 ? -7.904 -7.467 -17.639 1.00 96.81 229 VAL A CA 1
ATOM 1753 C C . VAL A 1 229 ? -8.891 -7.362 -16.487 1.00 96.81 229 VAL A C 1
ATOM 1755 O O . VAL A 1 229 ? -8.706 -6.556 -15.575 1.00 96.81 229 VAL A O 1
ATOM 1758 N N . THR A 1 230 ? -9.928 -8.185 -16.520 1.00 97.06 230 THR A N 1
ATOM 1759 C CA . THR A 1 230 ? -10.840 -8.400 -15.395 1.00 97.06 230 THR A CA 1
ATOM 1760 C C . THR A 1 230 ? -10.910 -9.882 -15.085 1.00 97.06 230 THR A C 1
ATOM 1762 O O . THR A 1 230 ? -10.850 -10.705 -16.000 1.00 97.06 230 THR A O 1
ATOM 1765 N N . ILE A 1 231 ? -11.066 -10.220 -13.810 1.00 97.62 231 ILE A N 1
ATOM 1766 C CA . ILE A 1 231 ? -11.326 -11.587 -13.365 1.00 97.62 231 ILE A CA 1
ATOM 1767 C C . ILE A 1 231 ? -12.554 -11.609 -12.453 1.00 97.62 231 ILE A C 1
ATOM 1769 O O . ILE A 1 231 ? -12.692 -10.737 -11.597 1.00 97.62 231 ILE A O 1
ATOM 1773 N N . ASP A 1 232 ? -13.431 -12.593 -12.633 1.00 97.38 232 ASP A N 1
ATOM 1774 C CA . ASP A 1 232 ? -14.568 -12.878 -11.753 1.00 97.38 232 ASP A CA 1
ATOM 1775 C C . ASP A 1 232 ? -14.518 -14.319 -11.223 1.00 97.38 232 ASP A C 1
ATOM 1777 O O . ASP A 1 232 ? -13.767 -15.153 -11.729 1.00 97.38 232 ASP A O 1
ATOM 1781 N N . ALA A 1 233 ? -15.302 -14.615 -10.183 1.00 95.06 233 ALA A N 1
ATOM 1782 C CA . ALA A 1 233 ? -15.341 -15.930 -9.537 1.00 95.06 233 ALA A CA 1
ATOM 1783 C C . ALA A 1 233 ? -16.356 -16.908 -10.172 1.00 95.06 233 ALA A C 1
ATOM 1785 O O . ALA A 1 233 ? -16.511 -18.039 -9.701 1.00 95.06 233 ALA A O 1
ATOM 1786 N N . GLY A 1 234 ? -17.090 -16.494 -11.206 1.00 89.44 234 GLY A N 1
ATOM 1787 C CA . GLY A 1 234 ? -18.064 -17.313 -11.921 1.00 89.44 234 GLY A CA 1
ATOM 1788 C C . GLY A 1 234 ? -17.408 -18.428 -12.737 1.00 89.44 234 GLY A C 1
ATOM 1789 O O . GLY A 1 234 ? -16.284 -18.294 -13.212 1.00 89.44 234 GLY A O 1
ATOM 1790 N N . ALA A 1 235 ? -18.111 -19.557 -12.893 1.00 88.94 235 ALA A N 1
ATOM 1791 C CA . ALA A 1 235 ? -17.670 -20.704 -13.701 1.00 88.94 235 ALA A CA 1
ATOM 1792 C C . ALA A 1 235 ? -16.233 -21.199 -13.394 1.00 88.94 235 ALA A C 1
ATOM 1794 O O . ALA A 1 235 ? -15.479 -21.540 -14.303 1.00 88.94 235 ALA A O 1
ATOM 1795 N N . GLY A 1 236 ? -15.834 -21.217 -12.115 1.00 90.81 236 GLY A N 1
ATOM 1796 C CA . GLY A 1 236 ? -14.472 -21.601 -11.712 1.00 90.81 236 GLY A CA 1
ATOM 1797 C C . GLY A 1 236 ? -13.409 -20.552 -12.059 1.00 90.81 236 GLY A C 1
ATOM 1798 O O . GLY A 1 236 ? -12.232 -20.880 -12.180 1.00 90.81 236 GLY A O 1
ATOM 1799 N N . GLY A 1 237 ? -13.820 -19.300 -12.245 1.00 94.81 237 GLY A N 1
ATOM 1800 C CA . GLY A 1 237 ? -12.970 -18.181 -12.613 1.00 94.81 237 GLY A CA 1
ATOM 1801 C C . GLY A 1 237 ? -13.068 -17.855 -14.089 1.00 94.81 237 GLY A C 1
ATOM 1802 O O . GLY A 1 237 ? -12.654 -18.677 -14.906 1.00 94.81 237 GLY A O 1
ATOM 1803 N N . THR A 1 238 ? -13.544 -16.661 -14.432 1.00 97.06 238 THR A N 1
ATOM 1804 C CA . THR A 1 238 ? -13.492 -16.157 -15.809 1.00 97.06 238 THR A CA 1
ATOM 1805 C C . THR A 1 238 ? -12.592 -14.938 -15.871 1.00 97.06 238 THR A C 1
ATOM 1807 O O . THR A 1 238 ? -12.776 -13.976 -15.133 1.00 97.06 238 THR A O 1
ATOM 1810 N N . LEU A 1 239 ? -11.582 -14.998 -16.733 1.00 97.19 239 LEU A N 1
ATOM 1811 C CA . LEU A 1 239 ? -10.656 -13.905 -16.987 1.00 97.19 239 LEU A CA 1
ATOM 1812 C C . LEU A 1 239 ? -10.892 -13.390 -18.403 1.00 97.19 239 LEU A C 1
ATOM 1814 O O . LEU A 1 239 ? -10.858 -14.164 -19.359 1.00 97.19 239 LEU A O 1
ATOM 1818 N N . ALA A 1 240 ? -11.136 -12.088 -18.526 1.00 96.81 240 ALA A N 1
ATOM 1819 C CA . ALA A 1 240 ? -11.428 -11.418 -19.786 1.00 96.81 240 ALA A CA 1
ATOM 1820 C C . ALA A 1 240 ? -10.427 -10.292 -20.056 1.00 96.81 240 ALA A C 1
ATOM 1822 O O . ALA A 1 240 ? -10.071 -9.529 -19.154 1.00 96.81 240 ALA A O 1
ATOM 1823 N N . VAL A 1 241 ? -9.989 -10.186 -21.310 1.00 97.06 241 VAL A N 1
ATOM 1824 C CA . VAL A 1 241 ? -9.108 -9.118 -21.795 1.00 97.06 241 VAL A CA 1
ATOM 1825 C C . VAL A 1 241 ? -9.945 -8.096 -22.553 1.00 97.06 241 VAL A C 1
ATOM 1827 O O . VAL A 1 241 ? -10.737 -8.448 -23.425 1.00 97.06 241 VAL A O 1
ATOM 1830 N N . GLN A 1 242 ? -9.760 -6.815 -22.254 1.00 93.88 242 GLN A N 1
ATOM 1831 C CA . GLN A 1 242 ? -10.447 -5.741 -22.965 1.00 93.88 242 GLN A CA 1
ATOM 1832 C C . GLN A 1 242 ? -10.023 -5.694 -24.439 1.00 93.88 242 GLN A C 1
ATOM 1834 O O . GLN A 1 242 ? -8.857 -5.892 -24.780 1.00 93.88 242 GLN A O 1
ATOM 1839 N N . ALA A 1 243 ? -10.973 -5.393 -25.322 1.00 91.81 243 ALA A N 1
ATOM 1840 C CA . ALA A 1 243 ? -10.689 -5.096 -26.721 1.00 91.81 243 ALA A CA 1
ATOM 1841 C C . ALA A 1 243 ? -10.188 -3.645 -26.847 1.00 91.81 243 ALA A C 1
ATOM 1843 O O . ALA A 1 243 ? -10.936 -2.752 -27.239 1.00 91.81 243 ALA A O 1
ATOM 1844 N N . ASP A 1 244 ? -8.933 -3.410 -26.457 1.00 87.94 244 ASP A N 1
ATOM 1845 C CA . ASP A 1 244 ? -8.280 -2.098 -26.498 1.00 87.94 244 ASP A CA 1
ATOM 1846 C C . ASP A 1 244 ? -7.060 -2.123 -27.450 1.00 87.94 244 ASP A C 1
ATOM 1848 O O . ASP A 1 244 ? -6.277 -3.077 -27.413 1.00 87.94 244 ASP A O 1
ATOM 1852 N N . PRO A 1 245 ? -6.856 -1.099 -28.308 1.00 90.12 245 PRO A N 1
ATOM 1853 C CA . PRO A 1 245 ? -5.727 -1.063 -29.245 1.00 90.12 245 PRO A CA 1
ATOM 1854 C C . PRO A 1 245 ? -4.351 -1.166 -28.580 1.00 90.12 245 PRO A C 1
ATOM 1856 O O . PRO A 1 245 ? -3.411 -1.695 -29.169 1.00 90.12 245 PRO A O 1
ATOM 1859 N N . THR A 1 246 ? -4.211 -0.682 -27.348 1.00 91.06 246 THR A N 1
ATOM 1860 C CA . THR A 1 246 ? -2.944 -0.715 -26.610 1.00 91.06 246 THR A CA 1
ATOM 1861 C C . THR A 1 246 ? -2.575 -2.120 -26.133 1.00 91.06 246 THR A C 1
ATOM 1863 O O . THR A 1 246 ? -1.403 -2.371 -25.846 1.00 91.06 246 THR A O 1
ATOM 1866 N N . VAL A 1 247 ? -3.535 -3.052 -26.125 1.00 93.19 247 VAL A N 1
ATOM 1867 C CA . VAL A 1 247 ? -3.307 -4.481 -25.882 1.00 93.19 247 VAL A CA 1
ATOM 1868 C C . VAL A 1 247 ? -3.447 -5.329 -27.140 1.00 93.19 247 VAL A C 1
ATOM 1870 O O . VAL A 1 247 ? -3.598 -6.532 -27.004 1.00 93.19 247 VAL A O 1
ATOM 1873 N N . ALA A 1 248 ? -3.371 -4.759 -28.351 1.00 90.38 248 ALA A N 1
ATOM 1874 C CA . ALA A 1 248 ? -3.532 -5.498 -29.613 1.00 90.38 248 ALA A CA 1
ATOM 1875 C C . ALA A 1 248 ? -2.652 -6.762 -29.713 1.00 90.38 248 ALA A C 1
ATOM 1877 O O . ALA A 1 248 ? -3.084 -7.789 -30.234 1.00 90.38 248 ALA A O 1
ATOM 1878 N N . ASP A 1 249 ? -1.456 -6.721 -29.123 1.00 89.12 249 ASP A N 1
ATOM 1879 C CA . ASP A 1 249 ? -0.544 -7.862 -29.021 1.00 89.12 249 ASP A CA 1
ATOM 1880 C C . ASP A 1 249 ? -0.953 -8.897 -27.961 1.00 89.12 249 ASP A C 1
ATOM 1882 O O . ASP A 1 249 ? -0.166 -9.797 -27.675 1.00 89.12 249 ASP A O 1
ATOM 1886 N N . GLY A 1 250 ? -2.164 -8.826 -27.409 1.00 93.50 250 GLY A N 1
ATOM 1887 C CA . GLY A 1 250 ? -2.697 -9.696 -26.360 1.00 93.50 250 GLY A CA 1
ATOM 1888 C C . GLY A 1 250 ? -1.998 -9.539 -25.008 1.00 93.50 250 GLY A C 1
ATOM 1889 O O . GLY A 1 250 ? -0.942 -8.922 -24.886 1.00 93.50 250 GLY A O 1
ATOM 1890 N N . ILE A 1 251 ? -2.572 -10.147 -23.975 1.00 96.44 251 ILE A N 1
ATOM 1891 C CA . ILE A 1 251 ? -1.933 -10.278 -22.662 1.00 96.44 251 ILE A CA 1
ATOM 1892 C C . ILE A 1 251 ? -1.142 -11.581 -22.644 1.00 96.44 251 ILE A C 1
ATOM 1894 O O . ILE A 1 251 ? -1.661 -12.633 -23.024 1.00 96.44 251 ILE A O 1
ATOM 1898 N N . ARG A 1 252 ? 0.121 -11.519 -22.219 1.00 96.12 252 ARG A N 1
ATOM 1899 C CA . ARG A 1 252 ? 1.013 -12.682 -22.177 1.00 96.12 252 ARG A CA 1
ATOM 1900 C C . ARG A 1 252 ? 1.223 -13.148 -20.748 1.00 96.12 252 ARG A C 1
ATOM 1902 O O . ARG A 1 252 ? 1.165 -12.353 -19.813 1.00 96.12 252 ARG A O 1
ATOM 1909 N N . ASP A 1 253 ? 1.518 -14.435 -20.621 1.00 97.56 253 ASP A N 1
ATOM 1910 C CA . ASP A 1 253 ? 2.027 -15.037 -19.395 1.00 97.56 253 ASP A CA 1
ATOM 1911 C C . ASP A 1 253 ? 1.159 -14.726 -18.175 1.00 97.56 253 ASP A C 1
ATOM 1913 O O . ASP A 1 253 ? 1.584 -14.070 -17.227 1.00 97.56 253 ASP A O 1
ATOM 1917 N N . VAL A 1 254 ? -0.087 -15.197 -18.230 1.00 98.25 254 VAL A N 1
ATOM 1918 C CA . VAL A 1 254 ? -1.066 -15.032 -17.158 1.00 98.25 254 VAL A CA 1
ATOM 1919 C C . VAL A 1 254 ? -0.926 -16.182 -16.167 1.00 98.25 254 VAL A C 1
ATOM 1921 O O . VAL A 1 254 ? -1.075 -17.346 -16.527 1.00 98.25 254 VAL A O 1
ATOM 1924 N N . PHE A 1 255 ? -0.682 -15.859 -14.907 1.00 98.50 255 PHE A N 1
ATOM 1925 C CA . PHE A 1 255 ? -0.616 -16.786 -13.788 1.00 98.50 255 PHE A CA 1
ATOM 1926 C C . PHE A 1 255 ? -1.796 -16.523 -12.864 1.00 98.50 255 PHE A C 1
ATOM 1928 O O . PHE A 1 255 ? -1.887 -15.446 -12.284 1.00 98.50 255 PHE A O 1
ATOM 1935 N N . VAL A 1 256 ? -2.686 -17.498 -12.695 1.00 98.25 256 VAL A N 1
ATOM 1936 C CA . VAL A 1 256 ? -3.766 -17.437 -11.702 1.00 98.25 256 VAL A CA 1
ATOM 1937 C C . VAL A 1 256 ? -3.358 -18.281 -10.507 1.00 98.25 256 VAL A C 1
ATOM 1939 O O . VAL A 1 256 ? -3.169 -19.488 -10.642 1.00 98.25 256 VAL A O 1
ATOM 1942 N N . LEU A 1 257 ? -3.185 -17.638 -9.357 1.00 97.81 257 LEU A N 1
ATOM 1943 C CA . LEU A 1 257 ? -2.725 -18.240 -8.111 1.00 97.81 257 LEU A CA 1
ATOM 1944 C C . LEU A 1 257 ? -3.904 -18.367 -7.148 1.00 97.81 257 LEU A C 1
ATOM 1946 O O . LEU A 1 257 ? -4.765 -17.483 -7.089 1.00 97.81 257 LEU A O 1
ATOM 1950 N N . ARG A 1 258 ? -3.889 -19.427 -6.343 1.00 96.88 258 ARG A N 1
ATOM 1951 C CA . ARG A 1 258 ? -4.783 -19.617 -5.200 1.00 96.88 258 ARG A CA 1
ATOM 1952 C C . ARG A 1 258 ? -3.950 -20.075 -4.008 1.00 96.88 258 ARG A C 1
ATOM 1954 O O . ARG A 1 258 ? -3.246 -21.078 -4.115 1.00 96.88 258 ARG A O 1
ATOM 1961 N N . VAL A 1 259 ? -4.012 -19.313 -2.920 1.00 95.50 259 VAL A N 1
ATOM 1962 C CA . VAL A 1 259 ? -3.322 -19.589 -1.653 1.00 95.50 259 VAL A CA 1
ATOM 1963 C C . VAL A 1 259 ? -4.387 -19.721 -0.574 1.00 95.50 259 VAL A C 1
ATOM 1965 O O . VAL A 1 259 ? -5.147 -18.771 -0.379 1.00 95.50 259 VAL A O 1
ATOM 1968 N N . GLU A 1 260 ? -4.467 -20.890 0.056 1.00 93.56 260 GLU A N 1
ATOM 1969 C CA . GLU A 1 260 ? -5.428 -21.196 1.117 1.00 93.56 260 GLU A CA 1
ATOM 1970 C C . GLU A 1 260 ? -4.798 -22.099 2.184 1.00 93.56 260 GLU A C 1
ATOM 1972 O O . GLU A 1 260 ? -4.217 -23.139 1.859 1.00 93.56 260 GLU A O 1
ATOM 1977 N N . ASP A 1 261 ? -4.932 -21.708 3.451 1.00 90.38 261 ASP A N 1
ATOM 1978 C CA . ASP A 1 261 ? -4.551 -22.490 4.635 1.00 90.38 261 ASP A CA 1
ATOM 1979 C C . ASP A 1 261 ? -3.105 -23.025 4.582 1.00 90.38 261 ASP A C 1
ATOM 1981 O O . ASP A 1 261 ? -2.824 -24.198 4.846 1.00 90.38 261 ASP A O 1
ATOM 1985 N N . GLY A 1 262 ? -2.157 -22.164 4.192 1.00 91.50 262 GLY A N 1
ATOM 1986 C CA . GLY A 1 262 ? -0.736 -22.530 4.088 1.00 91.50 262 GLY A CA 1
ATOM 1987 C C . GLY A 1 262 ? -0.402 -23.476 2.924 1.00 91.50 262 GLY A C 1
ATOM 1988 O O . GLY A 1 262 ? 0.726 -23.972 2.825 1.00 91.50 262 GLY A O 1
ATOM 1989 N N . ARG A 1 263 ? -1.352 -23.711 2.011 1.00 96.75 263 ARG A N 1
ATOM 1990 C CA . ARG A 1 263 ? -1.158 -24.438 0.751 1.00 96.75 263 ARG A CA 1
ATOM 1991 C C . ARG A 1 263 ? -1.437 -23.526 -0.436 1.00 96.75 263 ARG A C 1
ATOM 1993 O O . ARG A 1 263 ? -2.206 -22.575 -0.348 1.00 96.75 263 ARG A O 1
ATOM 2000 N N . ALA A 1 264 ? -0.813 -23.815 -1.571 1.00 97.56 264 ALA A N 1
ATOM 2001 C CA . ALA A 1 264 ? -0.970 -22.991 -2.759 1.00 97.56 264 ALA A CA 1
ATOM 2002 C C . ALA A 1 264 ? -0.823 -23.770 -4.068 1.00 97.56 264 ALA A C 1
ATOM 2004 O O . ALA A 1 264 ? -0.156 -24.806 -4.149 1.00 97.56 264 ALA A O 1
ATOM 2005 N N . THR A 1 265 ? -1.455 -23.244 -5.113 1.00 97.69 265 THR A N 1
ATOM 2006 C CA . THR A 1 265 ? -1.413 -23.764 -6.483 1.00 97.69 265 THR A CA 1
ATOM 2007 C C . THR A 1 265 ? -1.524 -22.617 -7.490 1.00 97.69 265 THR A C 1
ATOM 2009 O O . THR A 1 265 ? -1.986 -21.520 -7.160 1.00 97.69 265 THR A O 1
ATOM 2012 N N . TYR A 1 266 ? -1.074 -22.841 -8.724 1.00 97.69 266 TYR A N 1
ATOM 2013 C CA . TYR A 1 266 ? -1.221 -21.868 -9.801 1.00 97.69 266 TYR A CA 1
ATOM 2014 C C . TYR A 1 266 ? -1.523 -22.533 -11.142 1.00 97.69 266 TYR A C 1
ATOM 2016 O O . TYR A 1 266 ? -1.156 -23.681 -11.391 1.00 97.69 266 TYR A O 1
ATOM 2024 N N . ARG A 1 267 ? -2.150 -21.771 -12.038 1.00 97.31 267 ARG A N 1
ATOM 2025 C CA . ARG A 1 267 ? -2.312 -22.103 -13.455 1.00 97.31 267 ARG A CA 1
ATOM 2026 C C . ARG A 1 267 ? -1.639 -21.042 -14.314 1.00 97.31 267 ARG A C 1
ATOM 2028 O O . ARG A 1 267 ? -1.822 -19.856 -14.065 1.00 97.31 267 ARG A O 1
ATOM 2035 N N . HIS A 1 268 ? -0.904 -21.469 -15.338 1.00 97.88 268 HIS A N 1
ATOM 2036 C CA . HIS A 1 268 ? -0.301 -20.587 -16.340 1.00 97.88 268 HIS A CA 1
ATOM 2037 C C . HIS A 1 268 ? -1.062 -20.675 -17.665 1.00 97.88 268 HIS A C 1
ATOM 2039 O O . HIS A 1 268 ? -1.345 -21.766 -18.158 1.00 97.88 268 HIS A O 1
ATOM 2045 N N . ILE A 1 269 ? -1.399 -19.519 -18.228 1.00 97.88 269 ILE A N 1
ATOM 2046 C CA . ILE A 1 269 ? -2.004 -19.350 -19.547 1.00 97.88 269 ILE A CA 1
ATOM 2047 C C . ILE A 1 269 ? -1.012 -18.513 -20.368 1.00 97.88 269 ILE A C 1
ATOM 2049 O O . ILE A 1 269 ? -0.788 -17.345 -20.038 1.00 97.88 269 ILE A O 1
ATOM 2053 N N . PRO A 1 270 ? -0.405 -19.068 -21.433 1.00 96.88 270 PRO A N 1
ATOM 2054 C CA . PRO A 1 270 ? 0.661 -18.377 -22.161 1.00 96.88 270 PRO A CA 1
ATOM 2055 C C . PRO A 1 270 ? 0.227 -17.052 -22.789 1.00 96.88 270 PRO A C 1
ATOM 2057 O O . PRO A 1 270 ? 1.028 -16.123 -22.903 1.00 96.88 270 PRO A O 1
ATOM 2060 N N . ARG A 1 271 ? -1.032 -16.970 -23.230 1.00 96.12 271 ARG A N 1
ATOM 2061 C CA . ARG A 1 271 ? -1.556 -15.820 -23.959 1.00 96.12 271 ARG A CA 1
ATOM 2062 C C . ARG A 1 271 ? -3.079 -15.769 -23.911 1.00 96.12 271 ARG A C 1
ATOM 2064 O O . ARG A 1 271 ? -3.726 -16.809 -24.004 1.00 96.12 271 ARG A O 1
ATOM 2071 N N . LEU A 1 272 ? -3.620 -14.556 -23.858 1.00 96.88 272 LEU A N 1
ATOM 2072 C CA . LEU A 1 272 ? -5.015 -14.248 -24.154 1.00 96.88 272 LEU A CA 1
ATOM 2073 C C . LEU A 1 272 ? -5.097 -13.084 -25.138 1.00 96.88 272 LEU A C 1
ATOM 2075 O O . LEU A 1 272 ? -4.431 -12.062 -24.962 1.00 96.88 272 LEU A O 1
ATOM 2079 N N . ASP A 1 273 ? -5.901 -13.257 -26.180 1.00 96.94 273 ASP A N 1
ATOM 2080 C CA . ASP A 1 273 ? -6.072 -12.250 -27.223 1.00 96.94 273 ASP A CA 1
ATOM 2081 C C . ASP A 1 273 ? -7.023 -11.119 -26.789 1.00 96.94 273 ASP A C 1
ATOM 2083 O O . ASP A 1 273 ? -7.827 -11.295 -25.867 1.00 96.94 273 ASP A O 1
ATOM 2087 N N . PRO A 1 274 ? -6.953 -9.943 -27.436 1.00 96.44 274 PRO A N 1
ATOM 2088 C CA . PRO A 1 274 ? -7.854 -8.828 -27.149 1.00 96.44 274 PRO A CA 1
ATOM 2089 C C . PRO A 1 274 ? -9.320 -9.230 -27.320 1.00 96.44 274 PRO A C 1
ATOM 2091 O O . PRO A 1 274 ? -9.692 -9.826 -28.329 1.00 96.44 274 PRO A O 1
ATOM 2094 N N . GLY A 1 275 ? -10.165 -8.888 -26.347 1.00 96.31 275 GLY A N 1
ATOM 2095 C CA . GLY A 1 275 ? -11.584 -9.253 -26.355 1.00 96.31 275 GLY A CA 1
ATOM 2096 C C . GLY A 1 275 ? -11.870 -10.728 -26.051 1.00 96.31 275 GLY A C 1
ATOM 2097 O O . GLY A 1 275 ? -13.039 -11.104 -25.986 1.00 96.31 275 GLY A O 1
ATOM 2098 N N . ALA A 1 276 ? -10.846 -11.565 -25.859 1.00 96.38 276 ALA A N 1
ATOM 2099 C CA . ALA A 1 276 ? -11.027 -12.963 -25.498 1.00 96.38 276 ALA A CA 1
ATOM 2100 C C . ALA A 1 276 ? -11.293 -13.132 -23.995 1.00 96.38 276 ALA A C 1
ATOM 2102 O O . ALA A 1 276 ? -10.888 -12.318 -23.158 1.00 96.38 276 ALA A O 1
ATOM 2103 N N . SER A 1 277 ? -11.929 -14.252 -23.655 1.00 95.62 277 SER A N 1
ATOM 2104 C CA . SER A 1 277 ? -12.135 -14.697 -22.279 1.00 95.62 277 SER A CA 1
ATOM 2105 C C . SER A 1 277 ? -11.751 -16.163 -22.114 1.00 95.62 277 SER A C 1
ATOM 2107 O O . SER A 1 277 ? -11.990 -16.972 -23.010 1.00 95.62 277 SER A O 1
ATOM 2109 N N . ALA A 1 278 ? -11.224 -16.517 -20.947 1.00 96.38 278 ALA A N 1
ATOM 2110 C CA . ALA A 1 278 ? -10.990 -17.894 -20.531 1.00 96.38 278 ALA A CA 1
ATOM 2111 C C . ALA A 1 278 ? -11.734 -18.172 -19.222 1.00 96.38 278 ALA A C 1
ATOM 2113 O O . ALA A 1 278 ? -11.635 -17.384 -18.284 1.00 96.38 278 ALA A O 1
ATOM 2114 N N . SER A 1 279 ? -12.449 -19.295 -19.155 1.00 97.00 279 SER A N 1
ATOM 2115 C CA . SER A 1 279 ? -13.196 -19.735 -17.968 1.00 97.00 279 SER A CA 1
ATOM 2116 C C . SER A 1 279 ? -12.533 -20.935 -17.289 1.00 97.00 279 SER A C 1
ATOM 2118 O O . SER A 1 279 ? -11.661 -21.592 -17.863 1.00 97.00 279 SER A O 1
ATOM 2120 N N . GLY A 1 280 ? -12.941 -21.224 -16.052 1.00 96.38 280 GLY A N 1
ATOM 2121 C CA . GLY A 1 280 ? -12.352 -22.269 -15.222 1.00 96.38 280 GLY A CA 1
ATOM 2122 C C . GLY A 1 280 ? -10.887 -22.012 -14.871 1.00 96.38 280 GLY A C 1
ATOM 2123 O O . GLY A 1 280 ? -10.158 -22.978 -14.658 1.00 96.38 280 GLY A O 1
ATOM 2124 N N . VAL A 1 281 ? -10.420 -20.756 -14.894 1.00 96.94 281 VAL A N 1
ATOM 2125 C CA . VAL A 1 281 ? -8.987 -20.423 -14.778 1.00 96.94 281 VAL A CA 1
ATOM 2126 C C . VAL A 1 281 ? -8.447 -20.502 -13.353 1.00 96.94 281 VAL A C 1
ATOM 2128 O O . VAL A 1 281 ? -7.234 -20.628 -13.187 1.00 96.94 281 VAL A O 1
ATOM 2131 N N . ILE A 1 282 ? -9.312 -20.444 -12.335 1.00 97.19 282 ILE A N 1
ATOM 2132 C CA . ILE A 1 282 ? -8.898 -20.566 -10.936 1.00 97.19 282 ILE A CA 1
ATOM 2133 C C . ILE A 1 282 ? -8.555 -22.039 -10.671 1.00 97.19 282 ILE A C 1
ATOM 2135 O O . ILE A 1 282 ? -9.413 -22.908 -10.847 1.00 97.19 282 ILE A O 1
ATOM 2139 N N . PRO A 1 283 ? -7.313 -22.356 -10.269 1.00 96.00 283 PRO A N 1
ATOM 2140 C CA . PRO A 1 283 ? -6.908 -23.735 -10.019 1.00 96.00 283 PRO A CA 1
ATOM 2141 C C . PRO A 1 283 ? -7.638 -24.348 -8.807 1.00 96.00 283 PRO A C 1
ATOM 2143 O O . PRO A 1 283 ? -7.947 -23.662 -7.825 1.00 96.00 283 PRO A O 1
ATOM 2146 N N . SER A 1 284 ? -7.899 -25.660 -8.875 1.00 94.19 284 SER A N 1
ATOM 2147 C CA . SER A 1 284 ? -8.414 -26.435 -7.736 1.00 94.19 284 SER A CA 1
ATOM 2148 C C . SER A 1 284 ? -7.330 -26.617 -6.673 1.00 94.19 284 SER A C 1
ATOM 2150 O O . SER A 1 284 ? -6.152 -26.735 -7.006 1.00 94.19 284 SER A O 1
ATOM 2152 N N . MET A 1 285 ? -7.733 -26.699 -5.404 1.00 95.25 285 MET A N 1
ATOM 2153 C CA . MET A 1 285 ? -6.818 -26.962 -4.287 1.00 95.25 285 MET A CA 1
ATOM 2154 C C . MET A 1 285 ? -6.404 -28.436 -4.166 1.00 95.25 285 MET A C 1
ATOM 2156 O O . MET A 1 285 ? -5.549 -28.747 -3.339 1.00 95.25 285 MET A O 1
ATOM 2160 N N . ASP A 1 286 ? -6.954 -29.331 -4.991 1.00 94.38 286 ASP A N 1
ATOM 2161 C CA . ASP A 1 286 ? -6.651 -30.771 -4.949 1.00 94.38 286 ASP A CA 1
ATOM 2162 C C . ASP A 1 286 ? -5.148 -31.056 -5.129 1.00 94.38 286 ASP A C 1
ATOM 2164 O O . ASP A 1 286 ? -4.570 -31.853 -4.391 1.00 94.38 286 ASP A O 1
ATOM 2168 N N . ASP A 1 287 ? -4.491 -30.316 -6.030 1.00 89.19 287 ASP A N 1
ATOM 2169 C CA . ASP A 1 287 ? -3.053 -30.429 -6.322 1.00 89.19 287 ASP A CA 1
ATOM 2170 C C . ASP A 1 287 ? -2.197 -29.385 -5.579 1.00 89.19 287 ASP A C 1
ATOM 2172 O O . ASP A 1 287 ? -1.035 -29.144 -5.927 1.00 89.19 287 ASP A O 1
ATOM 2176 N N . ALA A 1 288 ? -2.762 -28.708 -4.573 1.00 96.19 288 ALA A N 1
ATOM 2177 C CA . ALA A 1 288 ? -2.052 -27.656 -3.858 1.00 96.19 288 ALA A CA 1
ATOM 2178 C C . ALA A 1 288 ? -0.874 -28.209 -3.052 1.00 96.19 288 ALA A C 1
ATOM 2180 O O . ALA A 1 288 ? -0.968 -29.236 -2.375 1.00 96.19 288 ALA A O 1
ATOM 2181 N N . ARG A 1 289 ? 0.235 -27.477 -3.070 1.00 96.69 289 ARG A N 1
ATOM 2182 C CA . ARG A 1 289 ? 1.483 -27.829 -2.385 1.00 96.69 289 ARG A CA 1
ATOM 2183 C C . ARG A 1 289 ? 1.682 -26.959 -1.147 1.00 96.69 289 ARG A C 1
ATOM 2185 O O . ARG A 1 289 ? 1.058 -25.899 -1.076 1.00 96.69 289 ARG A O 1
ATOM 2192 N N . PRO A 1 290 ? 2.545 -27.355 -0.195 1.00 97.06 290 PRO A N 1
ATOM 2193 C CA . PRO A 1 290 ? 3.006 -26.444 0.850 1.00 97.06 290 PRO A CA 1
ATOM 2194 C C . PRO A 1 290 ? 3.515 -25.131 0.243 1.00 97.06 290 PRO A C 1
ATOM 2196 O O . PRO A 1 290 ? 4.159 -25.139 -0.815 1.00 97.06 290 PRO A O 1
ATOM 2199 N N . VAL A 1 291 ? 3.208 -24.006 0.892 1.00 93.94 291 VAL A N 1
ATOM 2200 C CA . VAL A 1 291 ? 3.500 -22.660 0.373 1.00 93.94 291 VAL A CA 1
ATOM 2201 C C . VAL A 1 291 ? 4.979 -22.475 0.021 1.00 93.94 291 VAL A C 1
ATOM 2203 O O . VAL A 1 291 ? 5.282 -21.816 -0.971 1.00 93.94 291 VAL A O 1
ATOM 2206 N N . GLU A 1 292 ? 5.910 -23.082 0.749 1.00 92.56 292 GLU A N 1
ATOM 2207 C CA . GLU A 1 292 ? 7.350 -22.999 0.483 1.00 92.56 292 GLU A CA 1
ATOM 2208 C C . GLU A 1 292 ? 7.730 -23.649 -0.856 1.00 92.56 292 GLU A C 1
ATOM 2210 O O . GLU A 1 292 ? 8.445 -23.049 -1.666 1.00 92.56 292 GLU A O 1
ATOM 2215 N N . GLU A 1 293 ? 7.220 -24.854 -1.124 1.00 95.06 293 GLU A N 1
ATOM 2216 C CA . GLU A 1 293 ? 7.464 -25.573 -2.379 1.00 95.06 293 GLU A CA 1
ATOM 2217 C C . GLU A 1 293 ? 6.808 -24.866 -3.565 1.00 95.06 293 GLU A C 1
ATOM 2219 O O . GLU A 1 293 ? 7.419 -24.714 -4.628 1.00 95.06 293 GLU A O 1
ATOM 2224 N N . PHE A 1 294 ? 5.573 -24.400 -3.370 1.00 96.50 294 PHE A N 1
ATOM 2225 C CA . PHE A 1 294 ? 4.855 -23.578 -4.337 1.00 96.50 294 PHE A CA 1
ATOM 2226 C C . PHE A 1 294 ? 5.640 -22.309 -4.681 1.00 96.50 294 PHE A C 1
ATOM 2228 O O . PHE A 1 294 ? 5.856 -22.028 -5.860 1.00 96.50 294 PHE A O 1
ATOM 2235 N N . THR A 1 295 ? 6.101 -21.580 -3.659 1.00 95.00 295 THR A N 1
ATOM 2236 C CA . THR A 1 295 ? 6.810 -20.301 -3.791 1.00 95.00 295 THR A CA 1
ATOM 2237 C C . THR A 1 295 ? 8.047 -20.457 -4.663 1.00 95.00 295 THR A C 1
ATOM 2239 O O . THR A 1 295 ? 8.252 -19.665 -5.579 1.00 95.00 295 THR A O 1
ATOM 2242 N N . LYS A 1 296 ? 8.846 -21.506 -4.436 1.00 94.69 296 LYS A N 1
ATOM 2243 C CA . LYS A 1 296 ? 10.017 -21.788 -5.272 1.00 94.69 296 LYS A CA 1
ATOM 2244 C C . LYS A 1 296 ? 9.618 -22.063 -6.726 1.00 94.69 296 LYS A C 1
ATOM 2246 O O . LYS A 1 296 ? 10.161 -21.446 -7.639 1.00 94.69 296 LYS A O 1
ATOM 2251 N N . ALA A 1 297 ? 8.646 -22.952 -6.937 1.00 95.69 297 ALA A N 1
ATOM 2252 C CA . ALA A 1 297 ? 8.229 -23.366 -8.274 1.00 95.69 297 ALA A CA 1
ATOM 2253 C C . ALA A 1 297 ? 7.667 -22.204 -9.109 1.00 95.69 297 ALA A C 1
ATOM 2255 O O . ALA A 1 297 ? 8.020 -22.059 -10.280 1.00 95.69 297 ALA A O 1
ATOM 2256 N N . ILE A 1 298 ? 6.803 -21.370 -8.522 1.00 96.25 298 ILE A N 1
ATOM 2257 C CA . ILE A 1 298 ? 6.244 -20.216 -9.229 1.00 96.25 298 ILE A CA 1
ATOM 2258 C C . ILE A 1 298 ? 7.287 -19.121 -9.442 1.00 96.25 298 ILE A C 1
ATOM 2260 O O . ILE A 1 298 ? 7.311 -18.531 -10.518 1.00 96.25 298 ILE A O 1
ATOM 2264 N N . ALA A 1 299 ? 8.174 -18.877 -8.472 1.00 96.56 299 ALA A N 1
ATOM 2265 C CA . ALA A 1 299 ? 9.220 -17.872 -8.605 1.00 96.56 299 ALA A CA 1
ATOM 2266 C C . ALA A 1 299 ? 10.156 -18.185 -9.782 1.00 96.56 299 ALA A C 1
ATOM 2268 O O . ALA A 1 299 ? 10.445 -17.305 -10.593 1.00 96.56 299 ALA A O 1
ATOM 2269 N N . ASP A 1 300 ? 10.587 -19.441 -9.913 1.00 97.25 300 ASP A N 1
ATOM 2270 C CA . ASP A 1 300 ? 11.453 -19.874 -11.013 1.00 97.25 300 ASP A CA 1
ATOM 2271 C C . ASP A 1 300 ? 10.745 -19.785 -12.369 1.00 97.25 300 ASP A C 1
ATOM 2273 O O . ASP A 1 300 ? 11.312 -19.266 -13.334 1.00 97.25 300 ASP A O 1
ATOM 2277 N N . HIS A 1 301 ? 9.484 -20.223 -12.435 1.00 97.81 301 HIS A N 1
ATOM 2278 C CA . HIS A 1 301 ? 8.700 -20.149 -13.664 1.00 97.81 301 HIS A CA 1
ATOM 2279 C C . HIS A 1 301 ? 8.475 -18.690 -14.091 1.00 97.81 301 HIS A C 1
ATOM 2281 O O . HIS A 1 301 ? 8.754 -18.325 -15.233 1.00 97.81 301 HIS A O 1
ATOM 2287 N N . LEU A 1 302 ? 8.032 -17.830 -13.174 1.00 97.25 302 LEU A N 1
ATOM 2288 C CA . LEU A 1 302 ? 7.731 -16.432 -13.461 1.00 97.25 302 LEU A CA 1
ATOM 2289 C C . LEU A 1 302 ? 8.993 -15.645 -13.842 1.00 97.25 302 LEU A C 1
ATOM 2291 O O . LEU A 1 302 ? 8.958 -14.898 -14.816 1.00 97.25 302 LEU A O 1
ATOM 2295 N N . ALA A 1 303 ? 10.125 -15.870 -13.163 1.00 98.00 303 ALA A N 1
ATOM 2296 C CA . ALA A 1 303 ? 11.401 -15.243 -13.517 1.00 98.00 303 ALA A CA 1
ATOM 2297 C C . ALA A 1 303 ? 11.836 -15.607 -14.948 1.00 98.00 303 ALA A C 1
ATOM 2299 O O . ALA A 1 303 ? 12.230 -14.729 -15.715 1.00 98.00 303 ALA A O 1
ATOM 2300 N N . ALA A 1 304 ? 11.691 -16.875 -15.350 1.00 98.38 304 ALA A N 1
ATOM 2301 C CA . ALA A 1 304 ? 11.993 -17.298 -16.716 1.00 98.38 304 ALA A CA 1
ATOM 2302 C C . ALA A 1 304 ? 11.091 -16.604 -17.755 1.00 98.38 304 ALA A C 1
ATOM 2304 O O . ALA A 1 304 ? 11.567 -16.195 -18.816 1.00 98.38 304 ALA A O 1
ATOM 2305 N N . ARG A 1 305 ? 9.795 -16.426 -17.454 1.00 98.12 305 ARG A N 1
ATOM 2306 C CA . ARG A 1 305 ? 8.860 -15.718 -18.348 1.00 98.12 305 ARG A CA 1
ATOM 2307 C C . ARG A 1 305 ? 9.156 -14.221 -18.441 1.00 98.12 305 ARG A C 1
ATOM 2309 O O . ARG A 1 305 ? 9.100 -13.666 -19.533 1.00 98.12 305 ARG A O 1
ATOM 2316 N N . LEU A 1 306 ? 9.536 -13.582 -17.337 1.00 98.19 306 LEU A N 1
ATOM 2317 C CA . LEU A 1 306 ? 9.931 -12.171 -17.319 1.00 98.19 306 LEU A CA 1
ATOM 2318 C C . LEU A 1 306 ? 11.239 -11.921 -18.083 1.00 98.19 306 LEU A C 1
ATOM 2320 O O . LEU A 1 306 ? 11.339 -10.936 -18.814 1.00 98.19 306 LEU A O 1
ATOM 2324 N N . ALA A 1 307 ? 12.211 -12.831 -17.982 1.00 98.31 307 ALA A N 1
ATOM 2325 C CA . ALA A 1 307 ? 13.421 -12.774 -18.800 1.00 98.31 307 ALA A CA 1
ATOM 2326 C C . ALA A 1 307 ? 13.092 -12.935 -20.296 1.00 98.31 307 ALA A C 1
ATOM 2328 O O . ALA A 1 307 ? 13.543 -12.149 -21.128 1.00 98.31 307 ALA A O 1
ATOM 2329 N N . ALA A 1 308 ? 12.210 -13.882 -20.642 1.00 97.38 308 ALA A N 1
ATOM 2330 C CA . ALA A 1 308 ? 11.717 -14.046 -22.012 1.00 97.38 308 ALA A CA 1
ATOM 2331 C C . ALA A 1 308 ? 10.923 -12.827 -22.527 1.00 97.38 308 ALA A C 1
ATOM 2333 O O . ALA A 1 308 ? 10.869 -12.599 -23.736 1.00 97.38 308 ALA A O 1
ATOM 2334 N N . ALA A 1 309 ? 10.330 -12.032 -21.630 1.00 96.50 309 ALA A N 1
ATOM 2335 C CA . ALA A 1 309 ? 9.661 -10.774 -21.959 1.00 96.50 309 ALA A CA 1
ATOM 2336 C C . ALA A 1 309 ? 10.636 -9.603 -22.200 1.00 96.50 309 ALA A C 1
ATOM 2338 O O . ALA A 1 309 ? 10.215 -8.566 -22.709 1.00 96.50 309 ALA A O 1
ATOM 2339 N N . GLY A 1 310 ? 11.927 -9.767 -21.886 1.00 96.88 310 GLY A N 1
ATOM 2340 C CA . GLY A 1 310 ? 12.989 -8.820 -22.236 1.00 96.88 310 GLY A CA 1
ATOM 2341 C C . GLY A 1 310 ? 13.862 -8.351 -21.073 1.00 96.88 310 GLY A C 1
ATOM 2342 O O . GLY A 1 310 ? 14.849 -7.659 -21.330 1.00 96.88 310 GLY A O 1
ATOM 2343 N N . LEU A 1 311 ? 13.532 -8.713 -19.827 1.00 97.88 311 LEU A N 1
ATOM 2344 C CA . LEU A 1 311 ? 14.379 -8.400 -18.674 1.00 97.88 311 LEU A CA 1
ATOM 2345 C C . LEU A 1 311 ? 15.679 -9.205 -18.696 1.00 97.88 311 LEU A C 1
ATOM 2347 O O . LEU A 1 311 ? 15.728 -10.330 -19.194 1.00 97.88 311 LEU A O 1
ATOM 2351 N N . TYR A 1 312 ? 16.729 -8.658 -18.090 1.00 98.38 312 TYR A N 1
ATOM 2352 C CA . TYR A 1 312 ? 17.901 -9.465 -17.765 1.00 98.38 312 TYR A CA 1
ATOM 2353 C C . TYR A 1 312 ? 17.575 -10.459 -16.646 1.00 98.38 312 TYR A C 1
ATOM 2355 O O . TYR A 1 312 ? 16.718 -10.206 -15.802 1.00 98.38 312 TYR A O 1
ATOM 2363 N N . GLU A 1 313 ? 18.283 -11.588 -16.600 1.00 98.12 313 GLU A N 1
ATOM 2364 C CA . GLU A 1 313 ? 17.993 -12.672 -15.646 1.00 98.12 313 GLU A CA 1
ATOM 2365 C C . GLU A 1 313 ? 17.994 -12.196 -14.186 1.00 98.12 313 GLU A C 1
ATOM 2367 O O . GLU A 1 313 ? 17.098 -12.545 -13.415 1.00 98.12 313 GLU A O 1
ATOM 2372 N N . LYS A 1 314 ? 18.958 -11.340 -13.819 1.00 97.69 314 LYS A N 1
ATOM 2373 C CA . LYS A 1 314 ? 19.021 -10.738 -12.481 1.00 97.69 314 LYS A CA 1
ATOM 2374 C C . LYS A 1 314 ? 17.875 -9.771 -12.212 1.00 97.69 314 LYS A C 1
ATOM 2376 O O . LYS A 1 314 ? 17.348 -9.777 -11.112 1.00 97.69 314 LYS A O 1
ATOM 2381 N N . GLU A 1 315 ? 17.436 -8.996 -13.204 1.00 97.81 315 GLU A N 1
ATOM 2382 C CA . GLU A 1 315 ? 16.273 -8.110 -13.051 1.00 97.81 315 GLU A CA 1
ATOM 2383 C C . GLU A 1 315 ? 14.991 -8.915 -12.838 1.00 97.81 315 GLU A C 1
ATOM 2385 O O . GLU A 1 315 ? 14.226 -8.626 -11.922 1.00 97.81 315 GLU A O 1
ATOM 2390 N N . ALA A 1 316 ? 14.780 -9.959 -13.644 1.00 97.81 316 ALA A N 1
ATOM 2391 C CA . ALA A 1 316 ? 13.634 -10.848 -13.510 1.00 97.81 316 ALA A CA 1
ATOM 2392 C C . ALA A 1 316 ? 13.615 -11.535 -12.136 1.00 97.81 316 ALA A C 1
ATOM 2394 O O . ALA A 1 316 ? 12.569 -11.600 -11.486 1.00 97.81 316 ALA A O 1
ATOM 2395 N N . ARG A 1 317 ? 14.776 -12.006 -11.660 1.00 97.31 317 ARG A N 1
ATOM 2396 C CA . ARG A 1 317 ? 14.905 -12.588 -10.321 1.00 97.31 317 ARG A CA 1
ATOM 2397 C C . ARG A 1 317 ? 14.674 -11.556 -9.220 1.00 97.31 317 ARG A C 1
ATOM 2399 O O . ARG A 1 317 ? 13.918 -11.846 -8.297 1.00 97.31 317 ARG A O 1
ATOM 2406 N N . ALA A 1 318 ? 15.281 -10.376 -9.320 1.00 95.00 318 ALA A N 1
ATOM 2407 C CA . ALA A 1 318 ? 15.109 -9.279 -8.374 1.00 95.00 318 ALA A CA 1
ATOM 2408 C C . ALA A 1 318 ? 13.628 -8.914 -8.229 1.00 95.00 318 ALA A C 1
ATOM 2410 O O . ALA A 1 318 ? 13.104 -8.917 -7.117 1.00 95.00 318 ALA A O 1
ATOM 2411 N N . MET A 1 319 ? 12.933 -8.710 -9.353 1.00 94.50 319 MET A N 1
ATOM 2412 C CA . MET A 1 319 ? 11.502 -8.413 -9.400 1.00 94.50 319 MET A CA 1
ATOM 2413 C C . MET A 1 319 ? 10.673 -9.499 -8.701 1.00 94.50 319 MET A C 1
ATOM 2415 O O . MET A 1 319 ? 9.893 -9.186 -7.803 1.00 94.50 319 MET A O 1
ATOM 2419 N N . VAL A 1 320 ? 10.887 -10.778 -9.029 1.00 95.19 320 VAL A N 1
ATOM 2420 C CA . VAL A 1 320 ? 10.178 -11.903 -8.392 1.00 95.19 320 VAL A CA 1
ATOM 2421 C C . VAL A 1 320 ? 10.481 -12.013 -6.898 1.00 95.19 320 VAL A C 1
ATOM 2423 O O . VAL A 1 320 ? 9.577 -12.288 -6.109 1.00 95.19 320 VAL A O 1
ATOM 2426 N N . ASN A 1 321 ? 11.722 -11.766 -6.477 1.00 92.12 321 ASN A N 1
ATOM 2427 C CA . ASN A 1 321 ? 12.089 -11.816 -5.066 1.00 92.12 321 ASN A CA 1
ATOM 2428 C C . ASN A 1 321 ? 11.303 -10.781 -4.246 1.00 92.12 321 ASN A C 1
ATOM 2430 O O . ASN A 1 321 ? 10.877 -11.109 -3.135 1.00 92.12 321 ASN A O 1
ATOM 2434 N N . THR A 1 322 ? 10.997 -9.602 -4.816 1.00 88.75 322 THR A N 1
ATOM 2435 C CA . THR A 1 322 ? 10.136 -8.596 -4.159 1.00 88.75 322 THR A CA 1
ATOM 2436 C C . THR A 1 322 ? 8.700 -9.076 -3.900 1.00 88.75 322 THR A C 1
ATOM 2438 O O . THR A 1 322 ? 7.983 -8.497 -3.089 1.00 88.75 322 THR A O 1
ATOM 2441 N N . TRP A 1 323 ? 8.253 -10.143 -4.559 1.00 90.38 323 TRP A N 1
ATOM 2442 C CA . TRP A 1 323 ? 6.885 -10.657 -4.448 1.00 90.38 323 TRP A CA 1
ATOM 2443 C C . TRP A 1 323 ? 6.739 -11.794 -3.440 1.00 90.38 323 TRP A C 1
ATOM 2445 O O . TRP A 1 323 ? 5.620 -12.154 -3.070 1.00 90.38 323 TRP A O 1
ATOM 2455 N N . THR A 1 324 ? 7.858 -12.354 -2.979 1.00 84.50 324 THR A N 1
ATOM 2456 C CA . THR A 1 324 ? 7.896 -13.604 -2.211 1.00 84.50 324 THR A CA 1
ATOM 2457 C C . THR A 1 324 ? 6.972 -13.584 -0.998 1.00 84.50 324 THR A C 1
ATOM 2459 O O . THR A 1 324 ? 6.191 -14.511 -0.816 1.00 84.50 324 THR A O 1
ATOM 2462 N N . ALA A 1 325 ? 7.026 -12.535 -0.175 1.00 80.38 325 ALA A N 1
ATOM 2463 C CA . ALA A 1 325 ? 6.200 -12.441 1.027 1.00 80.38 325 ALA A CA 1
ATOM 2464 C C . ALA A 1 325 ? 4.735 -12.086 0.710 1.00 80.38 325 ALA A C 1
ATOM 2466 O O . ALA A 1 325 ? 3.817 -12.716 1.224 1.00 80.38 325 ALA A O 1
ATOM 2467 N N . SER A 1 326 ? 4.506 -11.108 -0.167 1.00 79.38 326 SER A N 1
ATOM 2468 C CA . SER A 1 326 ? 3.202 -10.454 -0.341 1.00 79.38 326 SER A CA 1
ATOM 2469 C C . SER A 1 326 ? 2.313 -11.047 -1.437 1.00 79.38 326 SER A C 1
ATOM 2471 O O . SER A 1 326 ? 1.094 -10.856 -1.412 1.00 79.38 326 SER A O 1
ATOM 2473 N N . TYR A 1 327 ? 2.881 -11.741 -2.427 1.00 88.81 327 TYR A N 1
ATOM 2474 C CA . TYR A 1 327 ? 2.144 -12.230 -3.600 1.00 88.81 327 TYR A CA 1
ATOM 2475 C C . TYR A 1 327 ? 1.981 -13.744 -3.544 1.00 88.81 327 TYR A C 1
ATOM 2477 O O . TYR A 1 327 ? 0.959 -14.245 -4.002 1.00 88.81 327 TYR A O 1
ATOM 2485 N N . PHE A 1 328 ? 2.958 -14.471 -2.998 1.00 91.44 328 PHE A N 1
ATOM 2486 C CA . PHE A 1 328 ? 2.959 -15.938 -3.030 1.00 91.44 328 PHE A CA 1
ATOM 2487 C C . PHE A 1 328 ? 2.497 -16.586 -1.725 1.00 91.44 328 PHE A C 1
ATOM 2489 O O . PHE A 1 328 ? 2.032 -17.721 -1.764 1.00 91.44 328 PHE A O 1
ATOM 2496 N N . LYS A 1 329 ? 2.594 -15.879 -0.592 1.00 88.88 329 LYS A N 1
ATOM 2497 C CA . LYS A 1 329 ? 2.267 -16.433 0.734 1.00 88.88 329 LYS A CA 1
ATOM 2498 C C . LYS A 1 329 ? 0.972 -15.907 1.342 1.00 88.88 329 LYS A C 1
ATOM 2500 O O . LYS A 1 329 ? 0.450 -16.519 2.263 1.00 88.88 329 LYS A O 1
ATOM 2505 N N . THR A 1 330 ? 0.463 -14.770 0.873 1.00 87.12 330 THR A N 1
ATOM 2506 C CA . THR A 1 330 ? -0.768 -14.192 1.425 1.00 87.12 330 THR A CA 1
ATOM 2507 C C . THR A 1 330 ? -1.991 -14.926 0.888 1.00 87.12 330 THR A C 1
ATOM 2509 O O . THR A 1 330 ? -2.043 -15.256 -0.293 1.00 87.12 330 THR A O 1
ATOM 2512 N N . GLU A 1 331 ? -2.988 -15.143 1.740 1.00 89.56 331 GLU A N 1
ATOM 2513 C CA . GLU A 1 331 ? -4.238 -15.849 1.429 1.00 89.56 331 GLU A CA 1
ATOM 2514 C C . GLU A 1 331 ? -5.053 -15.179 0.307 1.00 89.56 331 GLU A C 1
ATOM 2516 O O . GLU A 1 331 ? -5.125 -13.949 0.211 1.00 89.56 331 GLU A O 1
ATOM 2521 N N . GLY A 1 332 ? -5.713 -15.986 -0.528 1.00 92.94 332 GLY A N 1
ATOM 2522 C CA . GLY A 1 332 ? -6.672 -15.544 -1.545 1.00 92.94 332 GLY A CA 1
ATOM 2523 C C . GLY A 1 332 ? -6.265 -15.823 -2.994 1.00 92.94 332 GLY A C 1
ATOM 2524 O O . GLY A 1 332 ? -5.222 -16.412 -3.281 1.00 92.94 332 GLY A O 1
ATOM 2525 N N . ILE A 1 333 ? -7.101 -15.360 -3.926 1.00 96.38 333 ILE A N 1
ATOM 2526 C CA . ILE A 1 333 ? -6.959 -15.593 -5.369 1.00 96.38 333 ILE A CA 1
ATOM 2527 C C . ILE A 1 333 ? -6.422 -14.332 -6.041 1.00 96.38 333 ILE A C 1
ATOM 2529 O O . ILE A 1 333 ? -6.935 -13.238 -5.804 1.00 96.38 333 ILE A O 1
ATOM 2533 N N . ARG A 1 334 ? -5.424 -14.479 -6.916 1.00 96.81 334 ARG A N 1
ATOM 2534 C CA . ARG A 1 334 ? -4.930 -13.364 -7.738 1.00 96.81 334 ARG A CA 1
ATOM 2535 C C . ARG A 1 334 ? -4.455 -13.806 -9.111 1.00 96.81 334 ARG A C 1
ATOM 2537 O O . ARG A 1 334 ? -4.001 -14.935 -9.280 1.00 96.81 334 ARG A O 1
ATOM 2544 N N . ALA A 1 335 ? -4.509 -12.891 -10.069 1.00 98.00 335 ALA A N 1
ATOM 2545 C CA . ALA A 1 335 ? -3.905 -13.050 -11.383 1.00 98.00 335 ALA A CA 1
ATOM 2546 C C . ALA A 1 335 ? -2.683 -12.133 -11.522 1.00 98.00 335 ALA A C 1
ATOM 2548 O O . ALA A 1 335 ? -2.769 -10.941 -11.226 1.00 98.00 335 ALA A O 1
ATOM 2549 N N . LEU A 1 336 ? -1.564 -12.680 -11.992 1.00 98.25 336 LEU A N 1
ATOM 2550 C CA . LEU A 1 336 ? -0.369 -11.946 -12.408 1.00 98.25 336 LEU A CA 1
ATOM 2551 C C . LEU A 1 336 ? -0.228 -12.080 -13.922 1.00 98.25 336 LEU A C 1
ATOM 2553 O O . LEU A 1 336 ? -0.392 -13.179 -14.439 1.00 98.25 336 LEU A O 1
ATOM 2557 N N . PHE A 1 337 ? 0.056 -11.006 -14.647 1.00 97.94 337 PHE A N 1
ATOM 2558 C CA . PHE A 1 337 ? 0.174 -11.073 -16.107 1.00 97.94 337 PHE A CA 1
ATOM 2559 C C . PHE A 1 337 ? 1.106 -10.008 -16.663 1.00 97.94 337 PHE A C 1
ATOM 2561 O O . PHE A 1 337 ? 1.168 -8.896 -16.139 1.00 97.94 337 PHE A O 1
ATOM 2568 N N . VAL A 1 338 ? 1.818 -10.333 -17.741 1.00 97.94 338 VAL A N 1
ATOM 2569 C CA . VAL A 1 338 ? 2.737 -9.397 -18.395 1.00 97.94 338 VAL A CA 1
ATOM 2570 C C . VAL A 1 338 ? 1.944 -8.472 -19.314 1.00 97.94 338 VAL A C 1
ATOM 2572 O O . VAL A 1 338 ? 1.249 -8.913 -20.235 1.00 97.94 338 VAL A O 1
ATOM 2575 N N . LEU A 1 339 ? 2.047 -7.172 -19.048 1.00 96.75 339 LEU A N 1
ATOM 2576 C CA . LEU A 1 339 ? 1.415 -6.124 -19.838 1.00 96.75 339 LEU A CA 1
ATOM 2577 C C . LEU A 1 339 ? 2.236 -5.849 -21.106 1.00 96.75 339 LEU A C 1
ATOM 2579 O O . LEU A 1 339 ? 3.466 -5.788 -21.036 1.00 96.75 339 LEU A O 1
ATOM 2583 N N . PRO A 1 340 ? 1.586 -5.615 -22.258 1.00 96.31 340 PRO A N 1
ATOM 2584 C CA . PRO A 1 340 ? 2.270 -5.139 -23.452 1.00 96.31 340 PRO A CA 1
ATOM 2585 C C . PRO A 1 340 ? 3.022 -3.831 -23.189 1.00 96.31 340 PRO A C 1
ATOM 2587 O O . PRO A 1 340 ? 2.511 -2.924 -22.522 1.00 96.31 340 PRO A O 1
ATOM 2590 N N . GLN A 1 341 ? 4.218 -3.691 -23.764 1.00 95.94 341 GLN A N 1
ATOM 2591 C CA . GLN A 1 341 ? 4.966 -2.435 -23.680 1.00 95.94 341 GLN A CA 1
ATOM 2592 C C . GLN A 1 341 ? 4.168 -1.276 -24.303 1.00 95.94 341 GLN A C 1
ATOM 2594 O O . GLN A 1 341 ? 4.145 -0.192 -23.734 1.00 95.94 341 GLN A O 1
ATOM 2599 N N . THR A 1 342 ? 3.406 -1.526 -25.374 1.00 95.69 342 THR A N 1
ATOM 2600 C CA . THR A 1 342 ? 2.477 -0.555 -25.986 1.00 95.69 342 THR A CA 1
ATOM 2601 C C . THR A 1 342 ? 1.428 -0.029 -25.006 1.00 95.69 342 THR A C 1
ATOM 2603 O O . THR A 1 342 ? 1.127 1.164 -25.002 1.00 95.69 342 THR A O 1
ATOM 2606 N N . TRP A 1 343 ? 0.895 -0.899 -24.141 1.00 96.12 343 TRP A N 1
ATOM 2607 C CA . TRP A 1 343 ? -0.010 -0.499 -23.065 1.00 96.12 343 TRP A CA 1
ATOM 2608 C C . TRP A 1 343 ? 0.712 0.380 -22.052 1.00 96.12 343 TRP A C 1
ATOM 2610 O O . TRP A 1 343 ? 0.210 1.439 -21.686 1.00 96.12 343 TRP A O 1
ATOM 2620 N N . THR A 1 344 ? 1.923 -0.008 -21.657 1.00 95.69 344 THR A N 1
ATOM 2621 C CA . THR A 1 344 ? 2.733 0.753 -20.696 1.00 95.69 344 THR A CA 1
ATOM 2622 C C . THR A 1 344 ? 3.114 2.136 -21.237 1.00 95.69 344 THR A C 1
ATOM 2624 O O . THR A 1 344 ? 3.017 3.128 -20.515 1.00 95.69 344 THR A O 1
ATOM 2627 N N . ASP A 1 345 ? 3.481 2.234 -22.514 1.00 96.38 345 ASP A N 1
ATOM 2628 C CA . ASP A 1 345 ? 3.815 3.487 -23.199 1.00 96.38 345 ASP A CA 1
ATOM 2629 C C . ASP A 1 345 ? 2.628 4.453 -23.262 1.00 96.38 345 ASP A C 1
ATOM 2631 O O . ASP A 1 345 ? 2.810 5.660 -23.102 1.00 96.38 345 ASP A O 1
ATOM 2635 N N . ALA A 1 346 ? 1.409 3.933 -23.423 1.00 95.31 346 ALA A N 1
ATOM 2636 C CA . ALA A 1 346 ? 0.191 4.736 -23.367 1.00 95.31 346 ALA A CA 1
ATOM 2637 C C . ALA A 1 346 ? -0.224 5.091 -21.927 1.00 95.31 346 ALA A C 1
ATOM 2639 O O . ALA A 1 346 ? -0.693 6.203 -21.669 1.00 95.31 346 ALA A O 1
ATOM 2640 N N . PHE A 1 347 ? -0.066 4.155 -20.987 1.00 94.81 347 PHE A N 1
ATOM 2641 C CA . PHE A 1 347 ? -0.522 4.296 -19.605 1.00 94.81 347 PHE A CA 1
ATOM 2642 C C . PHE A 1 347 ? 0.358 5.256 -18.798 1.00 94.81 347 PHE A C 1
ATOM 2644 O O . PHE A 1 347 ? -0.155 6.155 -18.125 1.00 94.81 347 PHE A O 1
ATOM 2651 N N . ILE A 1 348 ? 1.678 5.083 -18.897 1.00 96.12 348 ILE A N 1
ATOM 2652 C CA . ILE A 1 348 ? 2.699 5.901 -18.239 1.00 96.12 348 ILE A CA 1
ATOM 2653 C C . ILE A 1 348 ? 3.799 6.280 -19.247 1.00 96.12 348 ILE A C 1
ATOM 2655 O O . ILE A 1 348 ? 4.867 5.658 -19.280 1.00 96.12 348 ILE A O 1
ATOM 2659 N N . PRO A 1 349 ? 3.554 7.275 -20.120 1.00 97.38 349 PRO A N 1
ATOM 2660 C CA . PRO A 1 349 ? 4.493 7.651 -21.172 1.00 97.38 349 PRO A CA 1
ATOM 2661 C C . PRO A 1 349 ? 5.829 8.122 -20.595 1.00 97.38 349 PRO A C 1
ATOM 2663 O O . PRO A 1 349 ? 5.862 8.905 -19.644 1.00 97.38 349 PRO A O 1
ATOM 2666 N N . MET A 1 350 ? 6.930 7.685 -21.206 1.00 97.94 350 MET A N 1
ATOM 2667 C CA . MET A 1 350 ? 8.287 8.012 -20.771 1.00 97.94 350 MET A CA 1
ATOM 2668 C C . MET A 1 350 ? 9.069 8.736 -21.869 1.00 97.94 350 MET A C 1
ATOM 2670 O O . MET A 1 350 ? 9.039 8.348 -23.034 1.00 97.94 350 MET A O 1
ATOM 2674 N N . GLY A 1 351 ? 9.806 9.777 -21.480 1.00 97.94 351 GLY A N 1
ATOM 2675 C CA . GLY A 1 351 ? 10.812 10.436 -22.309 1.00 97.94 351 GLY A CA 1
ATOM 2676 C C . GLY A 1 351 ? 12.174 10.425 -21.622 1.00 97.94 351 GLY A C 1
ATOM 2677 O O . GLY A 1 351 ? 12.260 10.708 -20.427 1.00 97.94 351 GLY A O 1
ATOM 2678 N N . ILE A 1 352 ? 13.230 10.119 -22.377 1.00 98.06 352 ILE A N 1
ATOM 2679 C CA . ILE A 1 352 ? 14.617 10.095 -21.896 1.00 98.06 352 ILE A CA 1
ATOM 2680 C C . ILE A 1 352 ? 15.502 10.871 -22.877 1.00 98.06 352 ILE A C 1
ATOM 2682 O O . ILE A 1 352 ? 15.400 10.665 -24.088 1.00 98.06 352 ILE A O 1
ATOM 2686 N N . THR A 1 353 ? 16.369 11.737 -22.348 1.00 97.19 353 THR A N 1
ATOM 2687 C CA . THR A 1 353 ? 17.344 12.520 -23.122 1.00 97.19 353 THR A CA 1
ATOM 2688 C C . THR A 1 353 ? 18.746 12.385 -22.509 1.00 97.19 353 THR A C 1
ATOM 2690 O O . THR A 1 353 ? 18.892 12.707 -21.330 1.00 97.19 353 THR A O 1
ATOM 2693 N N . PRO A 1 354 ? 19.784 11.988 -23.272 1.00 95.50 354 PRO A N 1
ATOM 2694 C CA . PRO A 1 354 ? 19.721 11.576 -24.677 1.00 95.50 354 PRO A CA 1
ATOM 2695 C C . PRO A 1 354 ? 18.869 10.313 -24.854 1.00 95.50 354 PRO A C 1
ATOM 2697 O O . PRO A 1 354 ? 18.633 9.576 -23.897 1.00 95.50 354 PRO A O 1
ATOM 2700 N N . ARG A 1 355 ? 18.363 10.084 -26.070 1.00 95.94 355 ARG A N 1
ATOM 2701 C CA . ARG A 1 355 ? 17.511 8.919 -26.330 1.00 95.94 355 ARG A CA 1
ATOM 2702 C C . ARG A 1 355 ? 18.343 7.644 -26.120 1.00 95.94 355 ARG A C 1
ATOM 2704 O O . ARG A 1 355 ? 19.419 7.559 -26.711 1.00 95.94 355 ARG A O 1
ATOM 2711 N N . PRO A 1 356 ? 17.888 6.658 -25.328 1.00 96.88 356 PRO A N 1
ATOM 2712 C CA . PRO A 1 356 ? 18.632 5.417 -25.160 1.00 96.88 356 PRO A CA 1
ATOM 2713 C C . PRO A 1 356 ? 18.647 4.621 -26.468 1.00 96.88 356 PRO A C 1
ATOM 2715 O O . PRO A 1 356 ? 17.688 4.667 -27.245 1.00 96.88 356 PRO A O 1
ATOM 2718 N N . GLU A 1 357 ? 19.710 3.851 -26.688 1.00 96.25 357 GLU A N 1
ATOM 2719 C CA . GLU A 1 357 ? 19.805 2.901 -27.803 1.00 96.25 357 GLU A CA 1
ATOM 2720 C C . GLU A 1 357 ? 18.714 1.834 -27.710 1.00 96.25 357 GLU A C 1
ATOM 2722 O O . GLU A 1 357 ? 18.152 1.412 -28.721 1.00 96.25 357 GLU A O 1
ATOM 2727 N N . LYS A 1 358 ? 18.382 1.430 -26.480 1.00 96.44 358 LYS A N 1
ATOM 2728 C CA . LYS A 1 358 ? 17.328 0.461 -26.195 1.00 96.44 358 LYS A CA 1
ATOM 2729 C C . LYS A 1 358 ? 16.558 0.859 -24.940 1.00 96.44 358 LYS A C 1
ATOM 2731 O O . LYS A 1 358 ? 17.158 1.129 -23.902 1.00 96.44 358 LYS A O 1
ATOM 2736 N N . LEU A 1 359 ? 15.230 0.847 -25.047 1.00 97.62 359 LEU A N 1
ATOM 2737 C CA . LEU A 1 359 ? 14.300 0.983 -23.929 1.00 97.62 359 LEU A CA 1
ATOM 2738 C C . LEU A 1 359 ? 13.456 -0.292 -23.829 1.00 97.62 359 LEU A C 1
ATOM 2740 O O . LEU A 1 359 ? 12.687 -0.591 -24.743 1.00 97.62 359 LEU A O 1
ATOM 2744 N N . VAL A 1 360 ? 13.607 -1.026 -22.730 1.00 98.19 360 VAL A N 1
ATOM 2745 C CA . VAL A 1 360 ? 12.804 -2.215 -22.405 1.00 98.19 360 VAL A CA 1
ATOM 2746 C C . VAL A 1 360 ? 11.882 -1.869 -21.249 1.00 98.19 360 VAL A C 1
ATOM 2748 O O . VAL A 1 360 ? 12.356 -1.366 -20.234 1.00 98.19 360 VAL A O 1
ATOM 2751 N N . ARG A 1 361 ? 10.581 -2.139 -21.381 1.00 97.81 361 ARG A N 1
ATOM 2752 C CA . ARG A 1 361 ? 9.608 -1.893 -20.307 1.00 97.81 361 ARG A CA 1
ATOM 2753 C C . ARG A 1 361 ? 8.766 -3.141 -20.071 1.00 97.81 361 ARG A C 1
ATOM 2755 O O . ARG A 1 361 ? 7.933 -3.485 -20.906 1.00 97.81 361 ARG A O 1
ATOM 2762 N N . VAL A 1 362 ? 8.970 -3.808 -18.937 1.00 97.81 362 VAL A N 1
ATOM 2763 C CA . VAL A 1 362 ? 8.229 -5.019 -18.549 1.00 97.81 362 VAL A CA 1
ATOM 2764 C C . VAL A 1 362 ? 7.406 -4.730 -17.301 1.00 97.81 362 VAL A C 1
ATOM 2766 O O . VAL A 1 362 ? 7.899 -4.769 -16.176 1.00 97.81 362 VAL A O 1
ATOM 2769 N N . MET A 1 363 ? 6.124 -4.438 -17.502 1.00 97.12 363 MET A N 1
ATOM 2770 C CA . MET A 1 363 ? 5.177 -4.220 -16.410 1.00 97.12 363 MET A CA 1
ATOM 2771 C C . MET A 1 363 ? 4.334 -5.465 -16.174 1.00 97.12 363 MET A C 1
ATOM 2773 O O . MET A 1 363 ? 3.891 -6.122 -17.116 1.00 97.12 363 MET A O 1
ATOM 2777 N N . VAL A 1 364 ? 4.063 -5.757 -14.906 1.00 97.94 364 VAL A N 1
ATOM 2778 C CA . VAL A 1 364 ? 3.151 -6.828 -14.503 1.00 97.94 364 VAL A CA 1
ATOM 2779 C C . VAL A 1 364 ? 1.866 -6.226 -13.951 1.00 97.94 364 VAL A C 1
ATOM 2781 O O . VAL A 1 364 ? 1.892 -5.366 -13.074 1.00 97.94 364 VAL A O 1
ATOM 2784 N N . GLY A 1 365 ? 0.726 -6.679 -14.457 1.00 96.81 365 GLY A N 1
ATOM 2785 C CA . GLY A 1 365 ? -0.558 -6.464 -13.806 1.00 96.81 365 GLY A CA 1
ATOM 2786 C C . GLY A 1 365 ? -0.749 -7.489 -12.692 1.00 96.81 365 GLY A C 1
ATOM 2787 O O . GLY A 1 365 ? -0.518 -8.678 -12.903 1.00 96.81 365 GLY A O 1
ATOM 2788 N N . ARG A 1 366 ? -1.179 -7.033 -11.515 1.00 96.19 366 ARG A N 1
ATOM 2789 C CA . ARG A 1 366 ? -1.660 -7.864 -10.408 1.00 96.19 366 ARG A CA 1
ATOM 2790 C C . ARG A 1 366 ? -3.130 -7.543 -10.174 1.00 96.19 366 ARG A C 1
ATOM 2792 O O . ARG A 1 366 ? -3.466 -6.399 -9.883 1.00 96.19 366 ARG A O 1
ATOM 2799 N N . LEU A 1 367 ? -3.991 -8.547 -10.266 1.00 96.62 367 LEU A N 1
ATOM 2800 C CA . LEU A 1 367 ? -5.406 -8.438 -9.916 1.00 96.62 367 LEU A CA 1
ATOM 2801 C C . LEU A 1 367 ? -5.719 -9.350 -8.743 1.00 96.62 367 LEU A C 1
ATOM 2803 O O . LEU A 1 367 ? -5.622 -10.566 -8.873 1.00 96.62 367 LEU A O 1
ATOM 2807 N N . GLU A 1 368 ? -6.121 -8.766 -7.622 1.00 96.25 368 GLU A N 1
ATOM 2808 C CA . GLU A 1 368 ? -6.724 -9.503 -6.510 1.00 96.25 368 GLU A CA 1
ATOM 2809 C C . GLU A 1 368 ? -8.198 -9.791 -6.807 1.00 96.25 368 GLU A C 1
ATOM 2811 O O . GLU A 1 368 ? -8.905 -8.913 -7.302 1.00 96.25 368 GLU A O 1
ATOM 2816 N N . LEU A 1 369 ? -8.678 -10.991 -6.477 1.00 97.19 369 LEU A N 1
ATOM 2817 C CA . LEU A 1 369 ? -10.081 -11.376 -6.631 1.00 97.19 369 LEU A CA 1
ATOM 2818 C C . LEU A 1 369 ? -10.707 -11.678 -5.268 1.00 97.19 369 LEU A C 1
ATOM 2820 O O . LEU A 1 369 ? -10.267 -12.583 -4.553 1.00 97.19 369 LEU A O 1
ATOM 2824 N N . LEU A 1 370 ? -11.786 -10.972 -4.927 1.00 95.62 370 LEU A N 1
ATOM 2825 C CA . LEU A 1 370 ? -12.632 -11.372 -3.806 1.00 95.62 370 LEU A CA 1
ATOM 2826 C C . LEU A 1 370 ? -13.438 -12.619 -4.159 1.00 95.62 370 LEU A C 1
ATOM 2828 O O . LEU A 1 370 ? -14.146 -12.662 -5.163 1.00 95.62 370 LEU A O 1
ATOM 2832 N N . SER A 1 371 ? -13.389 -13.624 -3.288 1.00 93.06 371 SER A N 1
ATOM 2833 C CA . SER A 1 371 ? -14.333 -14.735 -3.354 1.00 93.06 371 SER A CA 1
ATOM 2834 C C . SER A 1 371 ? -15.698 -14.303 -2.814 1.00 93.06 371 SER A C 1
ATOM 2836 O O . SER A 1 371 ? -15.792 -13.433 -1.945 1.00 93.06 371 SER A O 1
ATOM 2838 N N . LYS A 1 372 ? -16.765 -14.959 -3.284 1.00 93.88 372 LYS A N 1
ATOM 2839 C CA . LYS A 1 372 ? -18.128 -14.750 -2.761 1.00 93.88 372 LYS A CA 1
ATOM 2840 C C . LYS A 1 372 ? -18.195 -14.950 -1.246 1.00 93.88 372 LYS A C 1
ATOM 2842 O O . LYS A 1 372 ? -18.848 -14.188 -0.543 1.00 93.88 372 LYS A O 1
ATOM 2847 N N . GLU A 1 373 ? -17.471 -15.947 -0.741 1.00 93.12 373 GLU A N 1
ATOM 2848 C CA . GLU A 1 373 ? -17.410 -16.230 0.692 1.00 93.12 373 GLU A CA 1
ATOM 2849 C C . GLU A 1 373 ? -16.720 -15.106 1.473 1.00 93.12 373 GLU A C 1
ATOM 2851 O O . GLU A 1 373 ? -17.189 -14.719 2.540 1.00 93.12 373 GLU A O 1
ATOM 2856 N N . ARG A 1 374 ? -15.640 -14.525 0.936 1.00 93.06 374 ARG A N 1
ATOM 2857 C CA . ARG A 1 374 ? -14.960 -13.395 1.580 1.00 93.06 374 ARG A CA 1
ATOM 2858 C C . ARG A 1 374 ? -15.833 -12.139 1.598 1.00 93.06 374 ARG A C 1
ATOM 2860 O O . ARG A 1 374 ? -15.840 -11.447 2.611 1.00 93.06 374 ARG A O 1
ATOM 2867 N N . GLU A 1 375 ? -16.591 -11.873 0.531 1.00 95.56 375 GLU A N 1
ATOM 2868 C CA . GLU A 1 375 ? -17.581 -10.781 0.500 1.00 95.56 375 GLU A CA 1
ATOM 2869 C C . GLU A 1 375 ? -18.668 -10.987 1.566 1.00 95.56 375 GLU A C 1
ATOM 2871 O O . GLU A 1 375 ? -18.908 -10.092 2.375 1.00 95.56 375 GLU A O 1
ATOM 2876 N N . ARG A 1 376 ? -19.244 -12.194 1.643 1.00 96.50 376 ARG A N 1
ATOM 2877 C CA . ARG A 1 376 ? -20.257 -12.550 2.649 1.00 96.50 376 ARG A CA 1
ATOM 2878 C C . ARG A 1 376 ? -19.728 -12.405 4.078 1.00 96.50 376 ARG A C 1
ATOM 2880 O O . ARG A 1 376 ? -20.396 -11.831 4.931 1.00 96.50 376 ARG A O 1
ATOM 2887 N N . ARG A 1 377 ? -18.520 -12.909 4.354 1.00 96.62 377 ARG A N 1
ATOM 2888 C CA . ARG A 1 377 ? -17.882 -12.779 5.675 1.00 96.62 377 ARG A CA 1
ATOM 2889 C C . ARG A 1 377 ? -17.617 -11.325 6.048 1.00 96.62 377 ARG A C 1
ATOM 2891 O O . ARG A 1 377 ? -17.742 -10.984 7.218 1.00 96.62 377 ARG A O 1
ATOM 2898 N N . ALA A 1 378 ? -17.272 -10.481 5.079 1.00 96.81 378 ALA A N 1
ATOM 2899 C CA . ALA A 1 378 ? -17.089 -9.058 5.324 1.00 96.81 378 ALA A CA 1
ATOM 2900 C C . ALA A 1 378 ? -18.395 -8.356 5.690 1.00 96.81 378 ALA A C 1
ATOM 2902 O O . ALA A 1 378 ? -18.396 -7.553 6.617 1.00 96.81 378 ALA A O 1
ATOM 2903 N N . GLU A 1 379 ? -19.497 -8.687 5.021 1.00 98.00 379 GLU A N 1
ATOM 2904 C CA . GLU A 1 379 ? -20.818 -8.164 5.374 1.00 98.00 379 GLU A CA 1
ATOM 2905 C C . GLU A 1 379 ? -21.231 -8.577 6.793 1.00 98.00 379 GLU A C 1
ATOM 2907 O O . GLU A 1 379 ? -21.539 -7.711 7.612 1.00 98.00 379 GLU A O 1
ATOM 2912 N N . VAL A 1 380 ? -21.095 -9.867 7.124 1.00 98.19 380 VAL A N 1
ATOM 2913 C CA . VAL A 1 380 ? -21.345 -10.393 8.480 1.00 98.19 380 VAL A CA 1
ATOM 2914 C C . VAL A 1 380 ? -20.452 -9.718 9.524 1.00 98.19 380 VAL A C 1
ATOM 2916 O O . VAL A 1 380 ? -20.901 -9.437 10.630 1.00 98.19 380 VAL A O 1
ATOM 2919 N N . ALA A 1 381 ? -19.189 -9.435 9.202 1.00 97.50 381 ALA A N 1
ATOM 2920 C CA . ALA A 1 381 ? -18.293 -8.747 10.126 1.00 97.50 381 ALA A CA 1
ATOM 2921 C C . ALA A 1 381 ? -18.701 -7.279 10.339 1.00 97.50 381 ALA A C 1
ATOM 2923 O O . ALA A 1 381 ? -18.676 -6.799 11.468 1.00 97.50 381 ALA A O 1
ATOM 2924 N N . VAL A 1 382 ? -19.114 -6.560 9.291 1.00 97.44 382 VAL A N 1
ATOM 2925 C CA . VAL A 1 382 ? -19.621 -5.185 9.445 1.00 97.44 382 VAL A CA 1
ATOM 2926 C C . VAL A 1 382 ? -20.869 -5.166 10.328 1.00 97.44 382 VAL A C 1
ATOM 2928 O O . VAL A 1 382 ? -20.946 -4.351 11.245 1.00 97.44 382 VAL A O 1
ATOM 2931 N N . GLU A 1 383 ? -21.813 -6.074 10.088 1.00 97.00 383 GLU A N 1
ATOM 2932 C CA . GLU A 1 383 ? -23.007 -6.235 10.924 1.00 97.00 383 GLU A CA 1
ATOM 2933 C C . GLU A 1 383 ? -22.634 -6.589 12.374 1.00 97.00 383 GLU A C 1
ATOM 2935 O O . GLU A 1 383 ? -23.106 -5.962 13.327 1.00 97.00 383 GLU A O 1
ATOM 2940 N N . GLY A 1 384 ? -21.706 -7.534 12.542 1.00 96.75 384 GLY A N 1
ATOM 2941 C CA . GLY A 1 384 ? -21.254 -8.046 13.831 1.00 96.75 384 GLY A CA 1
ATOM 2942 C C . GLY A 1 384 ? -20.631 -6.993 14.748 1.00 96.75 384 GLY A C 1
ATOM 2943 O O . GLY A 1 384 ? -20.726 -7.137 15.964 1.00 96.75 384 GLY A O 1
ATOM 2944 N N . LEU A 1 385 ? -20.079 -5.896 14.213 1.00 95.19 385 LEU A N 1
ATOM 2945 C CA . LEU A 1 385 ? -19.601 -4.765 15.025 1.00 95.19 385 LEU A CA 1
ATOM 2946 C C . LEU A 1 385 ? -20.718 -4.074 15.820 1.00 95.19 385 LEU A C 1
ATOM 2948 O O . LEU A 1 385 ? -20.436 -3.443 16.837 1.00 95.19 385 LEU A O 1
ATOM 2952 N N . THR A 1 386 ? -21.967 -4.198 15.371 1.00 90.94 386 THR A N 1
ATOM 2953 C CA . THR A 1 386 ? -23.157 -3.646 16.041 1.00 90.94 386 THR A CA 1
ATOM 2954 C C . THR A 1 386 ? -23.906 -4.682 16.883 1.00 90.94 386 THR A C 1
ATOM 2956 O O . THR A 1 386 ? -24.930 -4.369 17.485 1.00 90.94 386 THR A O 1
ATOM 2959 N N . SER A 1 387 ? -23.394 -5.916 16.959 1.00 94.25 387 SER A N 1
ATOM 2960 C CA . SER A 1 387 ? -23.979 -6.973 17.784 1.00 94.25 387 SER A CA 1
ATOM 2961 C C . SER A 1 387 ? -23.965 -6.581 19.266 1.00 94.25 387 SER A C 1
ATOM 2963 O O . SER A 1 387 ? -22.962 -6.027 19.723 1.00 94.25 387 SER A O 1
ATOM 2965 N N . PRO A 1 388 ? -24.999 -6.921 20.059 1.00 92.25 388 PRO A N 1
ATOM 2966 C CA . PRO A 1 388 ? -24.956 -6.776 21.514 1.00 92.25 388 PRO A CA 1
ATOM 2967 C C . PRO A 1 388 ? -23.956 -7.743 22.173 1.00 92.25 388 PRO A C 1
ATOM 2969 O O . PRO A 1 388 ? -23.451 -7.457 23.263 1.00 92.25 388 PRO A O 1
ATOM 2972 N N . ASP A 1 389 ? -23.597 -8.844 21.507 1.00 95.06 389 ASP A N 1
ATOM 2973 C CA . ASP A 1 389 ? -22.626 -9.820 22.002 1.00 95.06 389 ASP A CA 1
ATOM 2974 C C . ASP A 1 389 ? -21.173 -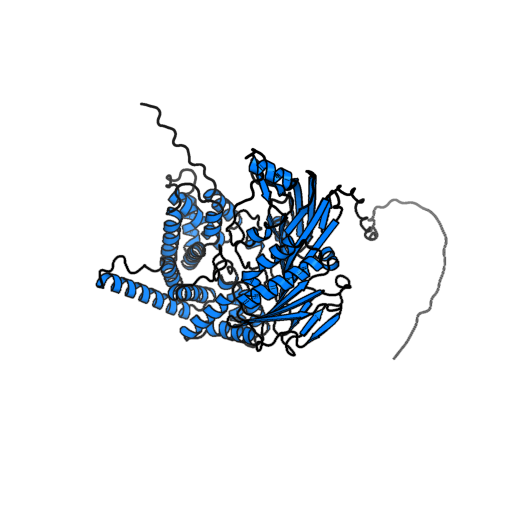9.343 21.818 1.00 95.06 389 ASP A C 1
ATOM 2976 O O . ASP A 1 389 ? -20.741 -8.979 20.723 1.00 95.06 389 ASP A O 1
ATOM 2980 N N . ALA A 1 390 ? -20.401 -9.349 22.909 1.00 92.75 390 ALA A N 1
ATOM 2981 C CA . ALA A 1 390 ? -19.036 -8.827 22.919 1.00 92.75 390 ALA A CA 1
ATOM 2982 C C . ALA A 1 390 ? -18.076 -9.667 22.069 1.00 92.75 390 ALA A C 1
ATOM 2984 O O . ALA A 1 390 ? -17.268 -9.097 21.335 1.00 92.75 390 ALA A O 1
ATOM 2985 N N . THR A 1 391 ? -18.198 -10.995 22.126 1.00 93.12 391 THR A N 1
ATOM 2986 C CA . THR A 1 391 ? -17.350 -11.918 21.364 1.00 93.12 391 THR A CA 1
ATOM 2987 C C . THR A 1 391 ? -17.567 -11.750 19.864 1.00 93.12 391 THR A C 1
ATOM 2989 O O . THR A 1 391 ? -16.601 -11.630 19.114 1.00 93.12 391 THR A O 1
ATOM 2992 N N . THR A 1 392 ? -18.820 -11.606 19.432 1.00 96.00 392 THR A N 1
ATOM 2993 C CA . THR A 1 392 ? -19.173 -11.319 18.037 1.00 96.00 392 THR A CA 1
ATOM 2994 C C . THR A 1 392 ? -18.516 -10.029 17.540 1.00 96.00 392 THR A C 1
ATOM 2996 O O . THR A 1 392 ? -17.945 -10.020 16.449 1.00 96.00 392 THR A O 1
ATOM 2999 N N . ARG A 1 393 ? -18.526 -8.948 18.340 1.00 95.06 393 ARG A N 1
ATOM 3000 C CA . ARG A 1 393 ? -17.848 -7.685 17.980 1.00 95.06 393 ARG A CA 1
ATOM 3001 C C . ARG A 1 393 ? -16.332 -7.857 17.855 1.00 95.06 393 ARG A C 1
ATOM 3003 O O . ARG A 1 393 ? -15.721 -7.284 16.955 1.00 95.06 393 ARG A O 1
ATOM 3010 N N . GLU A 1 394 ? -15.722 -8.631 18.748 1.00 92.56 394 GLU A N 1
ATOM 3011 C CA . GLU A 1 394 ? -14.282 -8.913 18.718 1.00 92.56 394 GLU A CA 1
ATOM 3012 C C . GLU A 1 394 ? -13.867 -9.720 17.488 1.00 92.56 394 GLU A C 1
ATOM 3014 O O . GLU A 1 394 ? -12.886 -9.366 16.830 1.00 92.56 394 GLU A O 1
ATOM 3019 N N . ASP A 1 395 ? -14.623 -10.760 17.142 1.00 91.81 395 ASP A N 1
ATOM 3020 C CA . ASP A 1 395 ? -14.358 -11.585 15.962 1.00 91.81 395 ASP A CA 1
ATOM 3021 C C . ASP A 1 395 ? -14.589 -10.805 14.662 1.00 91.81 395 ASP A C 1
ATOM 3023 O O . ASP A 1 395 ? -13.777 -10.888 13.735 1.00 91.81 395 ASP A O 1
ATOM 3027 N N . ALA A 1 396 ? -15.641 -9.983 14.618 1.00 95.00 396 ALA A N 1
ATOM 3028 C CA . ALA A 1 396 ? -15.909 -9.050 13.530 1.00 95.00 396 ALA A CA 1
ATOM 3029 C C . ALA A 1 396 ? -14.750 -8.065 13.313 1.00 95.00 396 ALA A C 1
ATOM 3031 O O . ALA A 1 396 ? -14.254 -7.911 12.193 1.00 95.00 396 ALA A O 1
ATOM 3032 N N . TYR A 1 397 ? -14.280 -7.424 14.386 1.00 92.75 397 TYR A N 1
ATOM 3033 C CA . TYR A 1 397 ? -13.153 -6.498 14.315 1.00 92.75 397 TYR A CA 1
ATOM 3034 C C . TYR A 1 397 ? -11.868 -7.186 13.874 1.00 92.75 397 TYR A C 1
ATOM 3036 O O . TYR A 1 397 ? -11.177 -6.669 12.996 1.00 92.75 397 TYR A O 1
ATOM 3044 N N . ARG A 1 398 ? -11.572 -8.368 14.427 1.00 88.81 398 ARG A N 1
ATOM 3045 C CA . ARG A 1 398 ? -10.403 -9.160 14.033 1.00 88.81 398 ARG A CA 1
ATOM 3046 C C . ARG A 1 398 ? -10.444 -9.469 12.541 1.00 88.81 398 ARG A C 1
ATOM 3048 O O . ARG A 1 398 ? -9.480 -9.181 11.845 1.00 88.81 398 ARG A O 1
ATOM 3055 N N . PHE A 1 399 ? -11.582 -9.947 12.033 1.00 90.88 399 PHE A N 1
ATOM 3056 C CA . PHE A 1 399 ? -11.743 -10.218 10.607 1.00 90.88 399 PHE A CA 1
ATOM 3057 C C . PHE A 1 399 ? -11.464 -8.982 9.745 1.00 90.88 399 PHE A C 1
ATOM 3059 O O . PHE A 1 399 ? -10.695 -9.082 8.789 1.00 90.88 399 PHE A O 1
ATOM 3066 N N . LEU A 1 400 ? -12.074 -7.833 10.064 1.00 90.94 400 LEU A N 1
ATOM 3067 C CA . LEU A 1 400 ? -11.924 -6.602 9.278 1.00 90.94 400 LEU A CA 1
ATOM 3068 C C . LEU A 1 400 ? -10.496 -6.055 9.332 1.00 90.94 400 LEU A C 1
ATOM 3070 O O . LEU A 1 400 ? -9.950 -5.681 8.296 1.00 90.94 400 LEU A O 1
ATOM 3074 N N . ARG A 1 401 ? -9.876 -6.056 10.516 1.00 86.12 401 ARG A N 1
ATOM 3075 C CA . ARG A 1 401 ? -8.477 -5.662 10.708 1.00 86.12 401 ARG A CA 1
ATOM 3076 C C . ARG A 1 401 ? -7.544 -6.544 9.885 1.00 86.12 401 ARG A C 1
ATOM 3078 O O . ARG A 1 401 ? -6.691 -6.028 9.170 1.00 86.12 401 ARG A O 1
ATOM 3085 N N . ASP A 1 402 ? -7.743 -7.857 9.931 1.00 83.94 402 ASP A N 1
ATOM 3086 C CA . ASP A 1 402 ? -6.883 -8.832 9.258 1.00 83.94 402 ASP A CA 1
ATOM 3087 C C . ASP A 1 402 ? -7.016 -8.776 7.721 1.00 83.94 402 ASP A C 1
ATOM 3089 O O . ASP A 1 402 ? -6.197 -9.350 7.005 1.00 83.94 402 ASP A O 1
ATOM 3093 N N . GLN A 1 403 ? -7.985 -8.021 7.176 1.00 85.75 403 GLN A N 1
ATOM 3094 C CA . GLN A 1 403 ? -8.011 -7.704 5.742 1.00 85.75 403 GLN A CA 1
ATOM 3095 C C . GLN A 1 403 ? -6.861 -6.776 5.312 1.00 85.75 403 GLN A C 1
ATOM 3097 O O . GLN A 1 403 ? -6.602 -6.644 4.110 1.00 85.75 403 GLN A O 1
ATOM 3102 N N . GLY A 1 404 ? -6.175 -6.131 6.265 1.00 82.00 404 GLY A N 1
ATOM 3103 C CA . GLY A 1 404 ? -5.046 -5.241 6.013 1.00 82.00 404 GLY A CA 1
ATOM 3104 C C . GLY A 1 404 ? -5.406 -4.150 5.009 1.00 82.00 404 GLY A C 1
ATOM 3105 O O . GLY A 1 404 ? -6.516 -3.622 5.026 1.00 82.00 404 GLY A O 1
ATOM 3106 N N . ARG A 1 405 ? -4.499 -3.853 4.070 1.00 80.69 405 ARG A N 1
ATOM 3107 C CA . ARG A 1 405 ? -4.692 -2.807 3.045 1.00 80.69 405 ARG A CA 1
ATOM 3108 C C . ARG A 1 405 ? -5.964 -2.949 2.192 1.00 80.69 405 ARG A C 1
ATOM 3110 O O . ARG A 1 405 ? -6.357 -1.985 1.542 1.00 80.69 405 ARG A O 1
ATOM 3117 N N . TYR A 1 406 ? -6.596 -4.126 2.171 1.00 87.00 406 TYR A N 1
ATOM 3118 C CA . TYR A 1 406 ? -7.818 -4.383 1.406 1.00 87.00 406 TYR A CA 1
ATOM 3119 C C . TYR A 1 406 ? -9.106 -4.109 2.191 1.00 87.00 406 TYR A C 1
ATOM 3121 O O . TYR A 1 406 ? -10.187 -4.205 1.608 1.00 87.00 406 TYR A O 1
ATOM 3129 N N . ALA A 1 407 ? -9.026 -3.754 3.480 1.00 89.81 407 ALA A N 1
ATOM 3130 C CA . ALA A 1 407 ? -10.211 -3.493 4.296 1.00 89.81 407 ALA A CA 1
ATOM 3131 C C . ALA A 1 407 ? -11.100 -2.404 3.677 1.00 89.81 407 ALA A C 1
ATOM 3133 O O . ALA A 1 407 ? -12.311 -2.580 3.588 1.00 89.81 407 ALA A O 1
ATOM 3134 N N . GLU A 1 408 ? -10.517 -1.315 3.167 1.00 90.12 408 GLU A N 1
ATOM 3135 C CA . GLU A 1 408 ? -11.298 -0.254 2.528 1.00 90.12 408 GLU A CA 1
ATOM 3136 C C . GLU A 1 408 ? -12.019 -0.698 1.242 1.00 90.12 408 GLU A C 1
ATOM 3138 O O . GLU A 1 408 ? -13.244 -0.541 1.192 1.00 90.12 408 GLU A O 1
ATOM 3143 N N . PRO A 1 409 ? -11.340 -1.269 0.224 1.00 91.75 409 PRO A N 1
ATOM 3144 C CA . PRO A 1 409 ? -12.020 -1.824 -0.946 1.00 91.75 409 PRO A CA 1
ATOM 3145 C C . PRO A 1 409 ? -13.153 -2.795 -0.593 1.00 91.75 409 PRO A C 1
ATOM 3147 O O . PRO A 1 409 ? -14.226 -2.748 -1.199 1.00 91.75 409 PRO A O 1
ATOM 3150 N N . ILE A 1 410 ? -12.941 -3.642 0.420 1.00 94.31 410 ILE A N 1
ATOM 3151 C CA . ILE A 1 410 ? -13.927 -4.617 0.897 1.00 94.31 410 ILE A CA 1
ATOM 3152 C C . ILE A 1 410 ? -15.124 -3.920 1.554 1.00 94.31 410 ILE A C 1
ATOM 3154 O O . ILE A 1 410 ? -16.263 -4.213 1.201 1.00 94.31 410 ILE A O 1
ATOM 3158 N N . ILE A 1 411 ? -14.904 -2.956 2.451 1.00 94.81 411 ILE A N 1
ATOM 3159 C CA . ILE A 1 411 ? -15.990 -2.208 3.106 1.00 94.81 411 ILE A CA 1
ATOM 3160 C C . ILE A 1 411 ? -16.786 -1.399 2.072 1.00 94.81 411 ILE A C 1
ATOM 3162 O O . ILE A 1 411 ? -18.014 -1.371 2.124 1.00 94.81 411 ILE A O 1
ATOM 3166 N N . ARG A 1 412 ? -16.120 -0.790 1.080 1.00 94.38 412 ARG A N 1
ATOM 3167 C CA . ARG A 1 412 ? -16.789 -0.113 -0.048 1.00 94.38 412 ARG A CA 1
ATOM 3168 C C . ARG A 1 412 ? -17.616 -1.083 -0.886 1.00 94.38 412 ARG A C 1
ATOM 3170 O O . ARG A 1 412 ? -18.698 -0.719 -1.344 1.00 94.38 412 ARG A O 1
ATOM 3177 N N . ARG A 1 413 ? -17.120 -2.306 -1.105 1.00 96.06 413 ARG A N 1
ATOM 3178 C CA . ARG A 1 413 ? -17.855 -3.372 -1.797 1.00 96.06 413 ARG A CA 1
ATOM 3179 C C . ARG A 1 413 ? -19.117 -3.745 -1.023 1.00 96.06 413 ARG A C 1
ATOM 3181 O O . ARG A 1 413 ? -20.186 -3.608 -1.606 1.00 96.06 413 ARG A O 1
ATOM 3188 N N . VAL A 1 414 ? -19.003 -4.075 0.265 1.00 97.56 414 VAL A N 1
ATOM 3189 C CA . VAL A 1 414 ? -20.150 -4.375 1.143 1.00 97.56 414 VAL A CA 1
ATOM 3190 C C . VAL A 1 414 ? -21.165 -3.232 1.119 1.00 97.56 414 VAL A C 1
ATOM 3192 O O . VAL A 1 414 ? -22.337 -3.462 0.852 1.00 97.56 414 VAL A O 1
ATOM 3195 N N . MET A 1 415 ? -20.723 -1.980 1.279 1.00 96.56 415 MET A N 1
ATOM 3196 C CA . MET A 1 415 ? -21.606 -0.807 1.246 1.00 96.56 415 MET A CA 1
ATOM 3197 C C . MET A 1 415 ? -22.417 -0.687 -0.053 1.00 96.56 415 MET A C 1
ATOM 3199 O O . MET A 1 415 ? -23.528 -0.154 -0.039 1.00 96.56 415 MET A O 1
ATOM 3203 N N . ARG A 1 416 ? -21.856 -1.125 -1.188 1.00 95.69 416 ARG A N 1
ATOM 3204 C CA . ARG A 1 416 ? -22.530 -1.093 -2.494 1.00 95.69 416 ARG A CA 1
ATOM 3205 C C . ARG A 1 416 ? -23.478 -2.269 -2.695 1.00 95.69 416 ARG A C 1
ATOM 3207 O O . ARG A 1 416 ? -24.495 -2.080 -3.352 1.00 95.69 416 ARG A O 1
ATOM 3214 N N . THR A 1 417 ? -23.141 -3.447 -2.177 1.00 96.50 417 THR A N 1
ATOM 3215 C CA . THR A 1 417 ? -23.868 -4.693 -2.465 1.00 96.50 417 THR A CA 1
ATOM 3216 C C . THR A 1 417 ? -24.867 -5.097 -1.392 1.00 96.50 417 THR A C 1
ATOM 3218 O O . THR A 1 417 ? -25.770 -5.861 -1.704 1.00 96.50 417 THR A O 1
ATOM 3221 N N . THR A 1 418 ? -24.723 -4.605 -0.160 1.00 97.38 418 THR A N 1
ATOM 3222 C CA . THR A 1 418 ? -25.625 -4.952 0.942 1.00 97.38 418 THR A CA 1
ATOM 3223 C C . THR A 1 418 ? -27.055 -4.482 0.675 1.00 97.38 418 THR A C 1
ATOM 3225 O O . THR A 1 418 ? -27.290 -3.385 0.144 1.00 97.38 418 THR A O 1
ATOM 3228 N N . GLU A 1 419 ? -28.013 -5.306 1.089 1.00 96.81 419 GLU A N 1
ATOM 3229 C CA . GLU A 1 419 ? -29.442 -4.978 1.115 1.00 96.81 419 GLU A CA 1
ATOM 3230 C C . GLU A 1 419 ? -29.862 -4.334 2.451 1.00 96.81 419 GLU A C 1
ATOM 3232 O O . GLU A 1 419 ? -30.938 -3.744 2.537 1.00 96.81 419 GLU A O 1
ATOM 3237 N N . SER A 1 420 ? -29.010 -4.390 3.484 1.00 97.44 420 SER A N 1
ATOM 3238 C CA . SER A 1 420 ? -29.284 -3.827 4.809 1.00 97.44 420 SER A CA 1
ATOM 3239 C C . SER A 1 420 ? -28.847 -2.363 4.907 1.00 97.44 420 SER A C 1
ATOM 3241 O O . SER A 1 420 ? -27.670 -2.027 4.748 1.00 97.44 420 SER A O 1
ATOM 3243 N N . GLU A 1 421 ? -29.785 -1.466 5.225 1.00 96.62 421 GLU A N 1
ATOM 3244 C CA . GLU A 1 421 ? -29.471 -0.046 5.442 1.00 96.62 421 GLU A CA 1
ATOM 3245 C C . GLU A 1 421 ? -28.619 0.196 6.694 1.00 96.62 421 GLU A C 1
ATOM 3247 O O . GLU A 1 421 ? -27.788 1.111 6.697 1.00 96.62 421 GLU A O 1
ATOM 3252 N N . ASP A 1 422 ? -28.752 -0.650 7.717 1.00 94.56 422 ASP A N 1
ATOM 3253 C CA . ASP A 1 422 ? -27.940 -0.573 8.933 1.00 94.56 422 ASP A CA 1
ATOM 3254 C C . ASP A 1 422 ? -26.482 -0.939 8.638 1.00 94.56 422 ASP A C 1
ATOM 3256 O O . ASP A 1 422 ? -25.566 -0.197 9.008 1.00 94.56 422 ASP A O 1
ATOM 3260 N N . VAL A 1 423 ? -26.255 -2.009 7.868 1.00 96.50 423 VAL A N 1
ATOM 3261 C CA . VAL A 1 423 ? -24.916 -2.379 7.379 1.00 96.50 423 VAL A CA 1
ATOM 3262 C C . VAL A 1 423 ? -24.357 -1.275 6.485 1.00 96.50 423 VAL A C 1
ATOM 3264 O O . VAL A 1 423 ? -23.207 -0.861 6.650 1.00 96.50 423 VAL A O 1
ATOM 3267 N N . ARG A 1 424 ? -25.171 -0.720 5.577 1.00 96.88 424 ARG A N 1
ATOM 3268 C CA . ARG A 1 424 ? -24.757 0.393 4.710 1.00 96.88 424 ARG A CA 1
ATOM 3269 C C . ARG A 1 424 ? -24.328 1.615 5.528 1.00 96.88 424 ARG A C 1
ATOM 3271 O O . ARG A 1 424 ? -23.332 2.264 5.194 1.00 96.88 424 ARG A O 1
ATOM 3278 N N . LEU A 1 425 ? -25.051 1.941 6.600 1.00 94.69 425 LEU A N 1
ATOM 3279 C CA . LEU A 1 425 ? -24.701 3.022 7.521 1.00 94.69 425 LEU A CA 1
ATOM 3280 C C . LEU A 1 425 ? -23.419 2.715 8.304 1.00 94.69 425 LEU A C 1
ATOM 3282 O O . LEU A 1 425 ? -22.564 3.597 8.411 1.00 94.69 425 LEU A O 1
ATOM 3286 N N . ALA A 1 426 ? -23.257 1.487 8.797 1.00 94.44 426 ALA A N 1
ATOM 3287 C CA . ALA A 1 426 ? -22.043 1.045 9.475 1.00 94.44 426 ALA A CA 1
ATOM 3288 C C . ALA A 1 426 ? -20.819 1.166 8.555 1.00 94.44 426 ALA A C 1
ATOM 3290 O O . ALA A 1 426 ? -19.819 1.764 8.955 1.00 94.44 426 ALA A O 1
ATOM 3291 N N . CYS A 1 427 ? -20.915 0.735 7.291 1.00 95.44 427 CYS A N 1
ATOM 3292 C CA . CYS A 1 427 ? -19.857 0.941 6.300 1.00 95.44 427 CYS A CA 1
ATOM 3293 C C . CYS A 1 427 ? -19.505 2.424 6.122 1.00 95.44 427 CYS A C 1
ATOM 3295 O O . CYS A 1 427 ? -18.325 2.770 6.142 1.00 95.44 427 CYS A O 1
ATOM 3297 N N . ARG A 1 428 ? -20.501 3.315 5.980 1.00 93.75 428 ARG A N 1
ATOM 3298 C CA . ARG A 1 428 ? -20.255 4.765 5.843 1.00 93.75 428 ARG A CA 1
ATOM 3299 C C . ARG A 1 428 ? -19.451 5.319 7.016 1.00 93.75 428 ARG A C 1
ATOM 3301 O O . ARG A 1 428 ? -18.544 6.115 6.794 1.00 93.75 428 ARG A O 1
ATOM 3308 N N . ARG A 1 429 ? -19.760 4.889 8.243 1.00 92.75 429 ARG A N 1
ATOM 3309 C CA . ARG A 1 429 ? -19.005 5.286 9.439 1.00 92.75 429 ARG A CA 1
ATOM 3310 C C . ARG A 1 429 ? -17.596 4.699 9.413 1.00 92.75 429 ARG A C 1
ATOM 3312 O O . ARG A 1 429 ? -16.641 5.460 9.528 1.00 92.75 429 ARG A O 1
ATOM 3319 N N . LEU A 1 430 ? -17.452 3.395 9.164 1.00 91.88 430 LEU A N 1
ATOM 3320 C CA . LEU A 1 430 ? -16.155 2.705 9.106 1.00 91.88 430 LEU A CA 1
ATOM 3321 C C . LEU A 1 430 ? -15.176 3.344 8.117 1.00 91.88 430 LEU A C 1
ATOM 3323 O O . LEU A 1 430 ? -14.005 3.506 8.448 1.00 91.88 430 LEU A O 1
ATOM 3327 N N . LEU A 1 431 ? -15.645 3.779 6.945 1.00 89.19 431 LEU A N 1
ATOM 3328 C CA . LEU A 1 431 ? -14.808 4.438 5.931 1.00 89.19 431 LEU A CA 1
ATOM 3329 C C . LEU A 1 431 ? -14.206 5.779 6.389 1.00 89.19 431 LEU A C 1
ATOM 3331 O O . LEU A 1 431 ? -13.317 6.305 5.724 1.00 89.19 431 LEU A O 1
ATOM 3335 N N . THR A 1 432 ? -14.661 6.324 7.519 1.00 84.88 432 THR A N 1
ATOM 3336 C CA . THR A 1 432 ? -14.112 7.546 8.132 1.00 84.88 432 THR A CA 1
ATOM 3337 C C . THR A 1 432 ? -13.185 7.273 9.322 1.00 84.88 432 THR A C 1
ATOM 3339 O O . THR A 1 432 ? -12.584 8.205 9.851 1.00 84.88 432 THR A O 1
ATOM 3342 N N . THR A 1 433 ? -13.045 6.008 9.732 1.00 84.12 433 THR A N 1
ATOM 3343 C CA . THR A 1 433 ? -12.296 5.605 10.935 1.00 84.12 433 THR A CA 1
ATOM 3344 C C . THR A 1 433 ? -10.817 5.353 10.666 1.00 84.12 433 THR A C 1
ATOM 3346 O O . THR A 1 433 ? -10.376 5.202 9.520 1.00 84.12 433 THR A O 1
ATOM 3349 N N . GLU A 1 434 ? -10.031 5.251 11.738 1.00 74.81 434 GLU A N 1
ATOM 3350 C CA . GLU A 1 434 ? -8.615 4.859 11.659 1.00 74.81 434 GLU A CA 1
ATOM 3351 C C . GLU A 1 434 ? -8.427 3.429 11.141 1.00 74.81 434 GLU A C 1
ATOM 3353 O O . GLU A 1 434 ? -7.455 3.178 10.432 1.00 74.81 434 GLU A O 1
ATOM 3358 N N . LEU A 1 435 ? -9.384 2.522 11.388 1.00 78.12 435 LEU A N 1
ATOM 3359 C CA . LEU A 1 435 ? -9.347 1.159 10.841 1.00 78.12 435 LEU A CA 1
ATOM 3360 C C . LEU A 1 435 ? -9.165 1.170 9.321 1.00 78.12 435 LEU A C 1
ATOM 3362 O O . LEU A 1 435 ? -8.468 0.322 8.786 1.00 78.12 435 LEU A O 1
ATOM 3366 N N . VAL A 1 436 ? -9.792 2.123 8.632 1.00 78.00 436 VAL A N 1
ATOM 3367 C CA . VAL A 1 436 ? -9.689 2.271 7.179 1.00 78.00 436 VAL A CA 1
ATOM 3368 C C . VAL A 1 436 ? -8.569 3.232 6.797 1.00 78.00 436 VAL A C 1
ATOM 3370 O O . VAL A 1 436 ? -7.814 2.954 5.878 1.00 78.00 436 VAL A O 1
ATOM 3373 N N . THR A 1 437 ? -8.422 4.357 7.491 1.00 67.31 437 THR A N 1
ATOM 3374 C CA . THR A 1 437 ? -7.546 5.456 7.049 1.00 67.31 437 THR A CA 1
ATOM 3375 C C . THR A 1 437 ? -6.064 5.315 7.442 1.00 67.31 437 THR A C 1
ATOM 3377 O O . THR A 1 437 ? -5.261 6.177 7.064 1.00 67.31 437 THR A O 1
ATOM 3380 N N . GLU A 1 438 ? -5.691 4.267 8.191 1.00 62.16 438 GLU A N 1
ATOM 3381 C CA . GLU A 1 438 ? -4.357 4.076 8.802 1.00 62.16 438 GLU A CA 1
ATOM 3382 C C . GLU A 1 438 ? -3.786 2.658 8.643 1.00 62.16 438 GLU A C 1
ATOM 3384 O O . GLU A 1 438 ? -2.881 2.262 9.378 1.00 62.16 438 GLU A O 1
ATOM 3389 N N . LEU A 1 439 ? -4.272 1.876 7.675 1.00 54.69 439 LEU A N 1
ATOM 3390 C CA . LEU A 1 439 ? -3.924 0.452 7.505 1.00 54.69 439 LEU A CA 1
ATOM 3391 C C . LEU A 1 439 ? -2.421 0.154 7.330 1.00 54.69 439 LEU A C 1
ATOM 3393 O O . LEU A 1 439 ? -2.029 -1.011 7.355 1.00 54.69 439 LEU A O 1
ATOM 3397 N N . ARG A 1 440 ? -1.577 1.189 7.208 1.00 47.72 440 ARG A N 1
ATOM 3398 C CA . ARG A 1 440 ? -0.110 1.113 7.184 1.00 47.72 440 ARG A CA 1
ATOM 3399 C C . ARG A 1 440 ? 0.515 0.426 8.410 1.00 47.72 440 ARG A C 1
ATOM 3401 O O . ARG A 1 440 ? 1.656 -0.002 8.293 1.00 47.72 440 ARG A O 1
ATOM 3408 N N . SER A 1 441 ? -0.160 0.335 9.562 1.00 42.16 441 SER A N 1
ATOM 3409 C CA . SER A 1 441 ? 0.506 -0.027 10.833 1.00 42.16 441 SER A CA 1
ATOM 3410 C C . SER A 1 441 ? -0.109 -1.178 11.640 1.00 42.16 441 SER A C 1
ATOM 3412 O O . SER A 1 441 ? 0.437 -1.528 12.681 1.00 42.16 441 SER A O 1
ATOM 3414 N N . ALA A 1 442 ? -1.220 -1.783 11.205 1.00 41.91 442 ALA A N 1
ATOM 3415 C CA . ALA A 1 442 ? -2.029 -2.612 12.110 1.00 41.91 442 ALA A CA 1
ATOM 3416 C C . ALA A 1 442 ? -1.816 -4.132 12.017 1.00 41.91 442 ALA A C 1
ATOM 3418 O O . ALA A 1 442 ? -2.265 -4.848 12.911 1.00 41.91 442 ALA A O 1
ATOM 3419 N N . VAL A 1 443 ? -1.194 -4.644 10.948 1.00 49.97 443 VAL A N 1
ATOM 3420 C CA . VAL A 1 443 ? -1.191 -6.099 10.691 1.00 49.97 443 VAL A CA 1
ATOM 3421 C C . VAL A 1 443 ? 0.195 -6.670 10.463 1.00 49.97 443 VAL A C 1
ATOM 3423 O O . VAL A 1 443 ? 0.418 -7.795 10.881 1.00 49.97 443 VAL A O 1
ATOM 3426 N N . HIS A 1 444 ? 1.131 -5.927 9.867 1.00 53.31 444 HIS A N 1
ATOM 3427 C CA . HIS A 1 444 ? 2.475 -6.426 9.577 1.00 53.31 444 HIS A CA 1
ATOM 3428 C C . HIS A 1 444 ? 3.549 -5.459 10.080 1.00 53.31 444 HIS A C 1
ATOM 3430 O O . HIS A 1 444 ? 3.386 -4.241 10.006 1.00 53.31 444 HIS A O 1
ATOM 3436 N N . ASN A 1 445 ? 4.647 -6.003 10.590 1.00 48.50 445 ASN A N 1
ATOM 3437 C CA . ASN A 1 445 ? 5.816 -5.260 11.021 1.00 48.50 445 ASN A CA 1
ATOM 3438 C C . ASN A 1 445 ? 6.434 -4.529 9.817 1.00 48.50 445 ASN A C 1
ATOM 3440 O O . ASN A 1 445 ? 6.643 -5.100 8.748 1.00 48.50 445 ASN A O 1
ATOM 3444 N N . ALA A 1 446 ? 6.710 -3.238 9.995 1.00 40.91 446 ALA A N 1
ATOM 3445 C CA . ALA A 1 446 ? 7.235 -2.355 8.960 1.00 40.91 446 ALA A CA 1
ATOM 3446 C C . ALA A 1 446 ? 8.635 -2.750 8.454 1.00 40.91 446 ALA A C 1
ATOM 3448 O O . ALA A 1 446 ? 8.981 -2.397 7.330 1.00 40.91 446 ALA A O 1
ATOM 3449 N N . ALA A 1 447 ? 9.429 -3.448 9.273 1.00 40.06 447 ALA A N 1
ATOM 3450 C CA . ALA A 1 447 ? 10.795 -3.838 8.936 1.00 40.06 447 ALA A CA 1
ATOM 3451 C C . ALA A 1 447 ? 10.853 -5.105 8.071 1.00 40.06 447 ALA A C 1
ATOM 3453 O O . ALA A 1 447 ? 11.586 -5.128 7.087 1.00 40.06 447 ALA A O 1
ATOM 3454 N N . ASP A 1 448 ? 10.065 -6.123 8.426 1.00 45.50 448 ASP A N 1
ATOM 3455 C CA . ASP A 1 448 ? 10.186 -7.480 7.870 1.00 45.50 448 ASP A CA 1
ATOM 3456 C C . ASP A 1 448 ? 8.884 -8.017 7.243 1.00 45.50 448 ASP A C 1
ATOM 3458 O O . ASP A 1 448 ? 8.850 -9.104 6.664 1.00 45.50 448 ASP A O 1
ATOM 3462 N N . GLY A 1 449 ? 7.784 -7.263 7.336 1.00 48.34 449 GLY A N 1
ATOM 3463 C CA . GLY A 1 449 ? 6.480 -7.658 6.813 1.00 48.34 449 GLY A CA 1
ATOM 3464 C C . GLY A 1 449 ? 5.828 -8.828 7.554 1.00 48.34 449 GLY A C 1
ATOM 3465 O O . GLY A 1 449 ? 4.846 -9.367 7.048 1.00 48.34 449 GLY A O 1
ATOM 3466 N N . THR A 1 450 ? 6.332 -9.241 8.722 1.00 51.34 450 THR A N 1
ATOM 3467 C CA . THR A 1 450 ? 5.742 -10.333 9.515 1.00 51.34 450 THR A CA 1
ATOM 3468 C C . THR A 1 450 ? 4.457 -9.890 10.214 1.00 51.34 450 THR A C 1
ATOM 3470 O O . THR A 1 450 ? 4.374 -8.739 10.641 1.00 51.34 450 THR A O 1
ATOM 3473 N N . PRO A 1 451 ? 3.438 -10.757 10.367 1.00 55.66 451 PRO A N 1
ATOM 3474 C CA . PRO A 1 451 ? 2.224 -10.383 11.077 1.00 55.66 451 PRO A CA 1
ATOM 3475 C C . PRO A 1 451 ? 2.511 -9.952 12.522 1.00 55.66 451 PRO A C 1
ATOM 3477 O O . PRO A 1 451 ? 3.126 -10.694 13.289 1.00 55.66 451 PRO A O 1
ATOM 3480 N N . MET A 1 452 ? 2.046 -8.770 12.922 1.00 54.94 452 MET A N 1
ATOM 3481 C CA . MET A 1 452 ? 2.103 -8.339 14.315 1.00 54.94 452 MET A CA 1
ATOM 3482 C C . MET A 1 452 ? 1.088 -9.150 15.124 1.00 54.94 452 MET A C 1
ATOM 3484 O O . MET A 1 452 ? -0.123 -9.019 14.942 1.00 54.94 452 MET A O 1
ATOM 3488 N N . ALA A 1 453 ? 1.575 -9.983 16.044 1.00 51.69 453 ALA A N 1
ATOM 3489 C CA . ALA A 1 453 ? 0.729 -10.674 17.007 1.00 51.69 453 ALA A CA 1
ATOM 3490 C C . ALA A 1 453 ? 0.198 -9.667 18.043 1.00 51.69 453 ALA A C 1
ATOM 3492 O O . ALA A 1 453 ? 0.769 -9.507 19.120 1.00 51.69 453 ALA A O 1
ATOM 3493 N N . ALA A 1 454 ? -0.884 -8.959 17.716 1.00 57.88 454 ALA A N 1
ATOM 3494 C CA . ALA A 1 454 ? -1.550 -8.087 18.677 1.00 57.88 454 ALA A CA 1
ATOM 3495 C C . ALA A 1 454 ? -2.102 -8.930 19.836 1.00 57.88 454 ALA A C 1
ATOM 3497 O O . ALA A 1 454 ? -2.862 -9.882 19.629 1.00 57.88 454 ALA A O 1
ATOM 3498 N N . GLY A 1 455 ? -1.745 -8.574 21.071 1.00 64.06 455 GLY A N 1
ATOM 3499 C CA . GLY A 1 455 ? -2.277 -9.243 22.257 1.00 64.06 455 GLY A CA 1
ATOM 3500 C C . GLY A 1 455 ? -3.804 -9.112 22.341 1.00 64.06 455 GLY A C 1
ATOM 3501 O O . GLY A 1 455 ? -4.394 -8.145 21.850 1.00 64.06 455 GLY A O 1
ATOM 3502 N N . GLY A 1 456 ? -4.473 -10.056 23.014 1.00 80.12 456 GLY A N 1
ATOM 3503 C CA . GLY A 1 456 ? -5.937 -10.026 23.163 1.00 80.12 456 GLY A CA 1
ATOM 3504 C C . GLY A 1 456 ? -6.472 -8.757 23.849 1.00 80.12 456 GLY A C 1
ATOM 3505 O O . GLY A 1 456 ? -7.586 -8.328 23.570 1.00 80.12 456 GLY A O 1
ATOM 3506 N N . LEU A 1 457 ? -5.679 -8.118 24.719 1.00 85.81 457 LEU A N 1
ATOM 3507 C CA . LEU A 1 457 ? -6.024 -6.822 25.322 1.00 85.81 457 LEU A CA 1
ATOM 3508 C C . LEU A 1 457 ? -5.875 -5.652 24.345 1.00 85.81 457 LEU A C 1
ATOM 3510 O O . LEU A 1 457 ? -6.731 -4.776 24.318 1.00 85.81 457 LEU A O 1
ATOM 3514 N N . GLU A 1 458 ? -4.821 -5.644 23.531 1.00 83.31 458 GLU A N 1
ATOM 3515 C CA . GLU A 1 458 ? -4.577 -4.584 22.550 1.00 83.31 458 GLU A CA 1
ATOM 3516 C C . GLU A 1 458 ? -5.671 -4.570 21.478 1.00 83.31 458 GLU A C 1
ATOM 3518 O O . GLU A 1 458 ? -6.253 -3.525 21.196 1.00 83.31 458 GLU A O 1
ATOM 3523 N N . THR A 1 459 ? -6.026 -5.749 20.957 1.00 83.50 459 THR A N 1
ATOM 3524 C CA . THR A 1 459 ? -7.111 -5.898 19.974 1.00 83.50 459 THR A CA 1
ATOM 3525 C C . THR A 1 459 ? -8.442 -5.387 20.535 1.00 83.50 459 THR A C 1
ATOM 3527 O O . THR A 1 459 ? -9.136 -4.622 19.867 1.00 83.50 459 THR A O 1
ATOM 3530 N N . ARG A 1 460 ? -8.785 -5.746 21.783 1.00 90.44 460 ARG A N 1
ATOM 3531 C CA . ARG A 1 460 ? -10.004 -5.258 22.451 1.00 90.44 460 ARG A CA 1
ATOM 3532 C C . ARG A 1 460 ? -9.970 -3.751 22.713 1.00 90.44 460 ARG A C 1
ATOM 3534 O O . ARG A 1 460 ? -10.991 -3.086 22.569 1.00 90.44 460 ARG A O 1
ATOM 3541 N N . ALA A 1 461 ? -8.811 -3.194 23.056 1.00 90.12 461 ALA A N 1
ATOM 3542 C CA . ALA A 1 461 ? -8.660 -1.758 23.278 1.00 90.12 461 ALA A CA 1
ATOM 3543 C C . ALA A 1 461 ? -8.828 -0.955 21.978 1.00 90.12 461 ALA A C 1
ATOM 3545 O O . ALA A 1 461 ? -9.512 0.068 21.967 1.00 90.12 461 ALA A O 1
ATOM 3546 N N . GLN A 1 462 ? -8.276 -1.444 20.865 1.00 88.50 462 GLN A N 1
ATOM 3547 C CA . GLN A 1 462 ? -8.508 -0.851 19.547 1.00 88.50 462 GLN A CA 1
ATOM 3548 C C . GLN A 1 462 ? -9.979 -0.965 19.120 1.00 88.50 462 GLN A C 1
ATOM 3550 O O . GLN A 1 462 ? -10.538 0.013 18.627 1.00 88.50 462 GLN A O 1
ATOM 3555 N N . LEU A 1 463 ? -10.631 -2.110 19.369 1.00 92.62 463 LEU A N 1
ATOM 3556 C CA . LEU A 1 463 ? -12.071 -2.269 19.148 1.00 92.62 463 LEU A CA 1
ATOM 3557 C C . LEU A 1 463 ? -12.879 -1.243 19.954 1.00 92.62 463 LEU A C 1
ATOM 3559 O O . LEU A 1 463 ? -13.764 -0.605 19.395 1.00 92.62 463 LEU A O 1
ATOM 3563 N N . ALA A 1 464 ? -12.581 -1.049 21.241 1.00 93.62 464 ALA A N 1
ATOM 3564 C CA . ALA A 1 464 ? -13.301 -0.087 22.078 1.00 93.62 464 ALA A CA 1
ATOM 3565 C C . ALA A 1 464 ? -13.229 1.341 21.503 1.00 93.62 464 ALA A C 1
ATOM 3567 O O . ALA A 1 464 ? -14.240 2.046 21.466 1.00 93.62 464 ALA A O 1
ATOM 3568 N N . ARG A 1 465 ? -12.060 1.742 20.983 1.00 91.25 465 ARG A N 1
ATOM 3569 C CA . ARG A 1 465 ? -11.888 3.015 20.265 1.00 91.25 465 ARG A CA 1
ATOM 3570 C C . ARG A 1 465 ? -12.682 3.048 18.965 1.00 91.25 465 ARG A C 1
ATOM 3572 O O . ARG A 1 465 ? -13.399 4.012 18.723 1.00 91.25 465 ARG A O 1
ATOM 3579 N N . LEU A 1 466 ? -12.604 1.995 18.150 1.00 91.88 466 LEU A N 1
ATOM 3580 C CA . LEU A 1 466 ? -13.355 1.916 16.897 1.00 91.88 466 LEU A CA 1
ATOM 3581 C C . LEU A 1 466 ? -14.858 2.068 17.141 1.00 91.88 466 LEU A C 1
ATOM 3583 O O . LEU A 1 466 ? -15.502 2.857 16.456 1.00 91.88 466 LEU A O 1
ATOM 3587 N N . LEU A 1 467 ? -15.405 1.351 18.127 1.00 94.19 467 LEU A N 1
ATOM 3588 C CA . LEU A 1 467 ? -16.816 1.431 18.511 1.00 94.19 467 LEU A CA 1
ATOM 3589 C C . LEU A 1 467 ? -17.209 2.868 18.867 1.00 94.19 467 LEU A C 1
ATOM 3591 O O . LEU A 1 467 ? -18.241 3.347 18.402 1.00 94.19 467 LEU A O 1
ATOM 3595 N N . ARG A 1 468 ? -16.345 3.589 19.591 1.00 91.12 468 ARG A N 1
ATOM 3596 C CA . ARG A 1 468 ? -16.519 5.019 19.882 1.00 91.12 468 ARG A CA 1
ATOM 3597 C C . ARG A 1 468 ? -16.548 5.864 18.603 1.00 91.12 468 ARG A C 1
ATOM 3599 O O . ARG A 1 468 ? -17.417 6.717 18.457 1.00 91.12 468 ARG A O 1
ATOM 3606 N N . GLU A 1 469 ? -15.639 5.618 17.658 1.00 88.94 469 GLU A N 1
ATOM 3607 C CA . GLU A 1 469 ? -15.582 6.343 16.377 1.00 88.94 469 GLU A CA 1
ATOM 3608 C C . GLU A 1 469 ? -16.819 6.099 15.499 1.00 88.94 469 GLU A C 1
ATOM 3610 O O . GLU A 1 469 ? -17.280 7.015 14.818 1.00 88.94 469 GLU A O 1
ATOM 3615 N N . ILE A 1 470 ? -17.398 4.895 15.541 1.00 91.50 470 ILE A N 1
ATOM 3616 C CA . ILE A 1 470 ? -18.617 4.560 14.788 1.00 91.50 470 ILE A CA 1
ATOM 3617 C C . ILE A 1 470 ? -19.918 4.817 15.569 1.00 91.50 470 ILE A C 1
ATOM 3619 O O . ILE A 1 470 ? -20.996 4.452 15.089 1.00 91.50 470 ILE A O 1
ATOM 3623 N N . GLY A 1 471 ? -19.849 5.462 16.739 1.00 90.25 471 GLY A N 1
ATOM 3624 C CA . GLY A 1 471 ? -21.011 5.871 17.538 1.00 90.25 471 GLY A CA 1
ATOM 3625 C C . GLY A 1 471 ? -21.717 4.741 18.300 1.00 90.25 471 GLY A C 1
ATOM 3626 O O . GLY A 1 471 ? -22.892 4.881 18.626 1.00 90.25 471 GLY A O 1
ATOM 3627 N N . GLN A 1 472 ? -21.029 3.629 18.560 1.00 93.75 472 GLN A N 1
ATOM 3628 C CA . GLN A 1 472 ? -21.477 2.512 19.404 1.00 93.75 472 GLN A CA 1
ATOM 3629 C C . GLN A 1 472 ? -20.990 2.731 20.846 1.00 93.75 472 GLN A C 1
ATOM 3631 O O . GLN A 1 472 ? -20.129 2.019 21.366 1.00 93.75 472 GLN A O 1
ATOM 3636 N N . ASP A 1 473 ? -21.474 3.809 21.467 1.00 94.19 473 ASP A N 1
ATOM 3637 C CA . ASP A 1 473 ? -20.939 4.335 22.728 1.00 94.19 473 ASP A CA 1
ATOM 3638 C C . ASP A 1 473 ? -21.136 3.398 23.927 1.00 94.19 473 ASP A C 1
ATOM 3640 O O . ASP A 1 473 ? -20.284 3.347 24.816 1.00 94.19 473 ASP A O 1
ATOM 3644 N N . GLN A 1 474 ? -22.249 2.661 23.979 1.00 95.00 474 GLN A N 1
ATOM 3645 C CA . GLN A 1 474 ? -22.529 1.748 25.093 1.00 95.00 474 GLN A CA 1
ATOM 3646 C C . GLN A 1 474 ? -21.641 0.506 25.016 1.00 95.00 474 GLN A C 1
ATOM 3648 O O . GLN A 1 474 ? -21.068 0.075 26.017 1.00 95.00 474 GLN A O 1
ATOM 3653 N N . GLU A 1 475 ? -21.469 -0.030 23.815 1.00 96.06 475 GLU A N 1
ATOM 3654 C CA . GLU A 1 475 ? -20.622 -1.172 23.506 1.00 96.06 475 GLU A CA 1
ATOM 3655 C C . GLU A 1 475 ? -19.147 -0.816 23.715 1.00 96.06 475 GLU A C 1
ATOM 3657 O O . GLU A 1 475 ? -18.412 -1.593 24.331 1.00 96.06 475 GLU A O 1
ATOM 3662 N N . ALA A 1 476 ? -18.723 0.373 23.265 1.00 95.81 476 ALA A N 1
ATOM 3663 C CA . ALA A 1 476 ? -17.399 0.929 23.539 1.00 95.81 476 ALA A CA 1
ATOM 3664 C C . ALA A 1 476 ? -17.147 1.016 25.047 1.00 95.81 476 ALA A C 1
ATOM 3666 O O . ALA A 1 476 ? -16.107 0.562 25.534 1.00 95.81 476 ALA A O 1
ATOM 3667 N N . LYS A 1 477 ? -18.133 1.527 25.798 1.00 96.62 477 LYS A N 1
ATOM 3668 C CA . LYS A 1 477 ? -18.040 1.662 27.250 1.00 96.62 477 LYS A CA 1
ATOM 3669 C C . LYS A 1 477 ? -17.922 0.317 27.950 1.00 96.62 477 LYS A C 1
ATOM 3671 O O . LYS A 1 477 ? -17.078 0.174 28.834 1.00 96.62 477 LYS A O 1
ATOM 3676 N N . ALA A 1 478 ? -18.729 -0.664 27.553 1.00 95.75 478 ALA A N 1
ATOM 3677 C CA . ALA A 1 478 ? -18.678 -2.013 28.105 1.00 95.75 478 ALA A CA 1
ATOM 3678 C C . ALA A 1 478 ? -17.295 -2.653 27.902 1.00 95.75 478 ALA A C 1
ATOM 3680 O O . ALA A 1 478 ? -16.708 -3.163 28.858 1.00 95.75 478 ALA A O 1
ATOM 3681 N N . HIS A 1 479 ? -16.739 -2.551 26.689 1.00 95.81 479 HIS A N 1
ATOM 3682 C CA . HIS A 1 479 ? -15.391 -3.033 26.375 1.00 95.81 479 HIS A CA 1
ATOM 3683 C C . HIS A 1 479 ? -14.307 -2.294 27.170 1.00 95.81 479 HIS A C 1
ATOM 3685 O O . HIS A 1 479 ? -13.458 -2.933 27.790 1.00 95.81 479 HIS A O 1
ATOM 3691 N N . GLY A 1 480 ? -14.363 -0.960 27.225 1.00 95.50 480 GLY A N 1
ATOM 3692 C CA . GLY A 1 480 ? -13.407 -0.144 27.979 1.00 95.50 480 GLY A CA 1
ATOM 3693 C C . GLY A 1 480 ? -13.386 -0.479 29.473 1.00 95.50 480 GLY A C 1
ATOM 3694 O O . GLY A 1 480 ? -12.319 -0.698 30.046 1.00 95.50 480 GLY A O 1
ATOM 3695 N N . VAL A 1 481 ? -14.558 -0.601 30.104 1.00 96.38 481 VAL A N 1
ATOM 3696 C CA . VAL A 1 481 ? -14.677 -0.983 31.523 1.00 96.38 481 VAL A CA 1
ATOM 3697 C C . VAL A 1 481 ? -14.158 -2.401 31.768 1.00 96.38 481 VAL A C 1
ATOM 3699 O O . VAL A 1 481 ? -13.430 -2.618 32.737 1.00 96.38 481 VAL A O 1
ATOM 3702 N N . ALA A 1 482 ? -14.478 -3.361 30.894 1.00 95.06 482 ALA A N 1
ATOM 3703 C CA . ALA A 1 482 ? -13.992 -4.734 31.022 1.00 95.06 482 ALA A CA 1
ATOM 3704 C C . ALA A 1 482 ? -12.456 -4.806 30.975 1.00 95.06 482 ALA A C 1
ATOM 3706 O O . ALA A 1 482 ? -11.847 -5.478 31.809 1.00 95.06 482 ALA A O 1
ATOM 3707 N N . ILE A 1 483 ? -11.829 -4.060 30.060 1.00 94.56 483 ILE A N 1
ATOM 3708 C CA . ILE A 1 483 ? -10.368 -3.965 29.961 1.00 94.56 483 ILE A CA 1
ATOM 3709 C C . ILE A 1 483 ? -9.781 -3.353 31.236 1.00 94.56 483 ILE A C 1
ATOM 3711 O O . ILE A 1 483 ? -8.860 -3.925 31.810 1.00 94.56 483 ILE A O 1
ATOM 3715 N N . LEU A 1 484 ? -10.317 -2.225 31.716 1.00 93.94 484 LEU A N 1
ATOM 3716 C CA . LEU A 1 484 ? -9.819 -1.567 32.932 1.00 93.94 484 LEU A CA 1
ATOM 3717 C C . LEU A 1 484 ? -9.908 -2.478 34.165 1.00 93.94 484 LEU A C 1
ATOM 3719 O O . LEU A 1 484 ? -8.954 -2.545 34.941 1.00 93.94 484 LEU A O 1
ATOM 3723 N N . ASN A 1 485 ? -11.006 -3.222 34.313 1.00 94.00 485 ASN A N 1
ATOM 3724 C CA . ASN A 1 485 ? -11.168 -4.198 35.392 1.00 94.00 485 ASN A CA 1
ATOM 3725 C C . ASN A 1 485 ? -10.136 -5.330 35.297 1.00 94.00 485 ASN A C 1
ATOM 3727 O O . ASN A 1 485 ? -9.568 -5.737 36.310 1.00 94.00 485 ASN A O 1
ATOM 3731 N N . GLU A 1 486 ? -9.861 -5.826 34.089 1.00 92.12 486 GLU A N 1
ATOM 3732 C CA . GLU A 1 486 ? -8.845 -6.857 33.870 1.00 92.12 486 GLU A CA 1
ATOM 3733 C C . GLU A 1 486 ? -7.430 -6.345 34.184 1.00 92.12 486 GLU A C 1
ATOM 3735 O O . GLU A 1 486 ? -6.642 -7.056 34.813 1.00 92.12 486 GLU A O 1
ATOM 3740 N N . LEU A 1 487 ? -7.111 -5.106 33.797 1.00 89.62 487 LEU A N 1
ATOM 3741 C CA . LEU A 1 487 ? -5.843 -4.452 34.129 1.00 89.62 487 LEU A CA 1
ATOM 3742 C C . LEU A 1 487 ? -5.650 -4.330 35.648 1.00 89.62 487 LEU A C 1
ATOM 3744 O O . LEU A 1 487 ? -4.580 -4.661 36.163 1.00 89.62 487 LEU A O 1
ATOM 3748 N N . GLU A 1 488 ? -6.688 -3.913 36.373 1.00 88.69 488 GLU A N 1
ATOM 3749 C CA . GLU A 1 488 ? -6.632 -3.772 37.832 1.00 88.69 488 GLU A CA 1
ATOM 3750 C C . GLU A 1 488 ? -6.521 -5.131 38.543 1.00 88.69 488 GLU A C 1
ATOM 3752 O O . GLU A 1 488 ? -5.739 -5.289 39.486 1.00 88.69 488 GLU A O 1
ATOM 3757 N N . ALA A 1 489 ? -7.235 -6.151 38.056 1.00 87.44 489 ALA A N 1
ATOM 3758 C CA . ALA A 1 489 ? -7.135 -7.513 38.577 1.00 87.44 489 ALA A CA 1
ATOM 3759 C C . ALA A 1 489 ? -5.723 -8.095 38.389 1.00 87.44 489 ALA A C 1
ATOM 3761 O O . ALA A 1 489 ? -5.170 -8.685 39.321 1.00 87.44 489 ALA A O 1
ATOM 3762 N N . ARG A 1 490 ? -5.102 -7.883 37.218 1.00 85.88 490 ARG A N 1
ATOM 3763 C CA . ARG A 1 490 ? -3.705 -8.277 36.954 1.00 85.88 490 ARG A CA 1
ATOM 3764 C C . ARG A 1 490 ? -2.738 -7.576 37.904 1.00 85.88 490 ARG A C 1
ATOM 3766 O O . ARG A 1 490 ? -1.864 -8.232 38.466 1.00 85.88 490 ARG A O 1
ATOM 3773 N N . ARG A 1 491 ? -2.924 -6.272 38.125 1.00 82.56 491 ARG A N 1
ATOM 3774 C CA . ARG A 1 491 ? -2.106 -5.484 39.055 1.00 82.56 491 ARG A CA 1
ATOM 3775 C C . ARG A 1 491 ? -2.230 -5.991 40.490 1.00 82.56 491 ARG A C 1
ATOM 3777 O O . ARG A 1 491 ? -1.220 -6.174 41.163 1.00 82.56 491 ARG A O 1
ATOM 3784 N N . THR A 1 492 ? -3.451 -6.262 40.941 1.00 83.12 492 THR A N 1
ATOM 3785 C CA . THR A 1 492 ? -3.714 -6.784 42.289 1.00 83.12 492 THR A CA 1
ATOM 3786 C C . THR A 1 492 ? -3.091 -8.166 42.468 1.00 83.12 492 THR A C 1
ATOM 3788 O O . THR A 1 492 ? -2.422 -8.413 43.468 1.00 83.12 492 THR A O 1
ATOM 3791 N N . LYS A 1 493 ? -3.228 -9.050 41.474 1.00 81.38 493 LYS A N 1
ATOM 3792 C CA . LYS A 1 493 ? -2.582 -10.366 41.487 1.00 81.38 493 LYS A CA 1
ATOM 3793 C C . LYS A 1 493 ? -1.054 -10.259 41.559 1.00 81.38 493 LYS A C 1
ATOM 3795 O O . LYS A 1 493 ? -0.444 -10.939 42.377 1.00 81.38 493 LYS A O 1
ATOM 3800 N N . ALA A 1 494 ? -0.446 -9.372 40.769 1.00 77.12 494 ALA A N 1
ATOM 3801 C CA . ALA A 1 494 ? 1.000 -9.144 40.790 1.00 77.12 494 ALA A CA 1
ATOM 3802 C C . ALA A 1 494 ? 1.506 -8.666 42.161 1.00 77.12 494 ALA A C 1
ATOM 3804 O O . ALA A 1 494 ? 2.557 -9.114 42.622 1.00 77.12 494 ALA A O 1
ATOM 3805 N N . LEU A 1 495 ? 0.739 -7.790 42.821 1.00 78.25 495 LEU A N 1
ATOM 3806 C CA . LEU A 1 495 ? 1.024 -7.315 44.177 1.00 78.25 495 LEU A CA 1
ATOM 3807 C C . LEU A 1 495 ? 0.919 -8.443 45.214 1.00 78.25 495 LEU A C 1
ATOM 3809 O O . LEU A 1 495 ? 1.774 -8.535 46.092 1.00 78.25 495 LEU A O 1
ATOM 3813 N N . LEU A 1 496 ? -0.097 -9.306 45.105 1.00 77.88 496 LEU A N 1
ATOM 3814 C CA . LEU A 1 496 ? -0.325 -10.425 46.030 1.00 77.88 496 LEU A CA 1
ATOM 3815 C C . LEU A 1 496 ? 0.715 -11.544 45.891 1.00 77.88 496 LEU A C 1
ATOM 3817 O O . LEU A 1 496 ? 1.090 -12.154 46.887 1.00 77.88 496 LEU A O 1
ATOM 3821 N N . GLU A 1 497 ? 1.196 -11.814 44.678 1.00 75.25 497 GLU A N 1
ATOM 3822 C CA . GLU A 1 497 ? 2.167 -12.885 44.417 1.00 75.25 497 GLU A CA 1
ATOM 3823 C C . GLU A 1 497 ? 3.628 -12.460 44.674 1.00 75.25 497 GLU A C 1
ATOM 3825 O O . GLU A 1 497 ? 4.535 -13.255 44.448 1.00 75.25 497 GLU A O 1
ATOM 3830 N N . VAL A 1 498 ? 3.880 -11.221 45.135 1.00 63.91 498 VAL A N 1
ATOM 3831 C CA . VAL A 1 498 ? 5.227 -10.619 45.305 1.00 63.91 498 VAL A CA 1
ATOM 3832 C C . VAL A 1 498 ? 6.072 -10.722 44.020 1.00 63.91 498 VAL A C 1
ATOM 3834 O O . VAL A 1 498 ? 7.297 -10.660 44.028 1.00 63.91 498 VAL A O 1
ATOM 3837 N N . ARG A 1 499 ? 5.411 -10.826 42.863 1.00 59.75 499 ARG A N 1
ATOM 3838 C CA . ARG A 1 499 ? 6.028 -10.882 41.530 1.00 59.75 499 ARG A CA 1
ATOM 3839 C C . ARG A 1 499 ? 6.115 -9.491 40.911 1.00 59.75 499 ARG A C 1
ATOM 3841 O O . ARG A 1 499 ? 5.804 -9.298 39.734 1.00 59.75 499 ARG A O 1
ATOM 3848 N N . LEU A 1 500 ? 6.525 -8.508 41.715 1.00 53.44 500 LEU A N 1
ATOM 3849 C CA . LEU A 1 500 ? 6.797 -7.136 41.280 1.00 53.44 500 LEU A CA 1
ATOM 3850 C C . LEU A 1 500 ? 8.032 -7.143 40.362 1.00 53.44 500 LEU A C 1
ATOM 3852 O O . LEU A 1 500 ? 9.146 -6.878 40.796 1.00 53.44 500 LEU A O 1
ATOM 3856 N N . GLY A 1 501 ? 7.832 -7.527 39.101 1.00 51.50 501 GLY A N 1
ATOM 3857 C CA . GLY A 1 501 ? 8.883 -7.629 38.087 1.00 51.50 501 GLY A CA 1
ATOM 3858 C C . GLY A 1 501 ? 8.703 -8.759 37.068 1.00 51.50 501 GLY A C 1
ATOM 3859 O O . GLY A 1 501 ? 9.264 -8.658 35.984 1.00 51.50 501 GLY A O 1
ATOM 3860 N N . GLU A 1 502 ? 7.912 -9.803 37.361 1.00 49.47 502 GLU A N 1
ATOM 3861 C CA . GLU A 1 502 ? 7.725 -10.938 36.428 1.00 49.47 502 GLU A CA 1
ATOM 3862 C C . GLU A 1 502 ? 6.487 -10.806 35.532 1.00 49.47 502 GLU A C 1
ATOM 3864 O O . GLU A 1 502 ? 6.451 -11.361 34.435 1.00 49.47 502 GLU A O 1
ATOM 3869 N N . ILE A 1 503 ? 5.462 -10.068 35.970 1.00 53.62 503 ILE A N 1
ATOM 3870 C CA . ILE A 1 503 ? 4.290 -9.786 35.137 1.00 53.62 503 ILE A CA 1
ATOM 3871 C C . ILE A 1 503 ? 4.582 -8.493 34.385 1.00 53.62 503 ILE A C 1
ATOM 3873 O O . ILE A 1 503 ? 4.495 -7.406 34.956 1.00 53.62 503 ILE A O 1
ATOM 3877 N N . ALA A 1 504 ? 4.946 -8.610 33.107 1.00 57.34 504 ALA A N 1
ATOM 3878 C CA . ALA A 1 504 ? 5.041 -7.455 32.226 1.00 57.34 504 ALA A CA 1
ATOM 3879 C C . ALA A 1 504 ? 3.703 -6.698 32.267 1.00 57.34 504 ALA A C 1
ATOM 3881 O O . ALA A 1 504 ? 2.660 -7.248 31.893 1.00 57.34 504 ALA A O 1
ATOM 3882 N N . ASN A 1 505 ? 3.723 -5.457 32.763 1.00 64.31 505 ASN A N 1
ATOM 3883 C CA . ASN A 1 505 ? 2.550 -4.600 32.684 1.00 64.31 505 ASN A CA 1
ATOM 3884 C C . ASN A 1 505 ? 2.199 -4.429 31.202 1.00 64.31 505 ASN A C 1
ATOM 3886 O O . ASN A 1 505 ? 3.099 -4.204 30.387 1.00 64.31 505 ASN A O 1
ATOM 3890 N N . PRO A 1 506 ? 0.918 -4.566 30.831 1.00 68.94 506 PRO A N 1
ATOM 3891 C CA . PRO A 1 506 ? 0.502 -4.257 29.476 1.00 68.94 506 PRO A CA 1
ATOM 3892 C C . PRO A 1 506 ? 0.876 -2.803 29.145 1.00 68.94 506 PRO A C 1
ATOM 3894 O O . PRO A 1 506 ? 0.864 -1.970 30.055 1.00 68.94 506 PRO A O 1
ATOM 3897 N N . PRO A 1 507 ? 1.193 -2.503 27.875 1.00 78.56 507 PRO A N 1
ATOM 3898 C CA . PRO A 1 507 ? 1.573 -1.157 27.459 1.00 78.56 507 PRO A CA 1
ATOM 3899 C C . PRO A 1 507 ? 0.542 -0.101 27.894 1.00 78.56 507 PRO A C 1
ATOM 3901 O O . PRO A 1 507 ? -0.669 -0.353 27.839 1.00 78.56 507 PRO A O 1
ATOM 3904 N N . ASP A 1 508 ? 1.006 1.074 28.333 1.00 85.50 508 ASP A N 1
ATOM 3905 C CA . ASP A 1 508 ? 0.158 2.154 28.869 1.00 85.50 508 ASP A CA 1
ATOM 3906 C C . ASP A 1 508 ? -0.870 2.660 27.840 1.00 85.50 508 ASP A C 1
ATOM 3908 O O . ASP A 1 508 ? -1.965 3.116 28.191 1.00 85.50 508 ASP A O 1
ATOM 3912 N N . GLU A 1 509 ? -0.583 2.468 26.554 1.00 89.06 509 GLU A N 1
ATOM 3913 C CA . GLU A 1 509 ? -1.474 2.758 25.439 1.00 89.06 509 GLU A CA 1
ATOM 3914 C C . GLU A 1 509 ? -2.787 1.961 25.519 1.00 89.06 509 GLU A C 1
ATOM 3916 O O . GLU A 1 509 ? -3.850 2.481 25.166 1.00 89.06 509 GLU A O 1
ATOM 3921 N N . ILE A 1 510 ? -2.749 0.722 26.031 1.00 90.38 510 ILE A N 1
ATOM 3922 C CA . ILE A 1 510 ? -3.943 -0.119 26.229 1.00 90.38 510 ILE A CA 1
ATOM 3923 C C . ILE A 1 510 ? -4.860 0.519 27.272 1.00 90.38 510 ILE A C 1
ATOM 3925 O O . ILE A 1 510 ? -6.075 0.587 27.076 1.00 90.38 510 ILE A O 1
ATOM 3929 N N . ARG A 1 511 ? -4.288 1.023 28.372 1.00 92.56 511 ARG A N 1
ATOM 3930 C CA . ARG A 1 511 ? -5.047 1.719 29.418 1.00 92.56 511 ARG A CA 1
ATOM 3931 C C . ARG A 1 511 ? -5.664 3.006 28.873 1.00 92.56 511 ARG A C 1
ATOM 3933 O O . ARG A 1 511 ? -6.836 3.264 29.140 1.00 92.56 511 ARG A O 1
ATOM 3940 N N . ALA A 1 512 ? -4.906 3.793 28.111 1.00 94.19 512 ALA A N 1
ATOM 3941 C CA . ALA A 1 512 ? -5.404 5.029 27.510 1.00 94.19 512 ALA A CA 1
ATOM 3942 C C . ALA A 1 512 ? -6.584 4.768 26.552 1.00 94.19 512 ALA A C 1
ATOM 3944 O O . ALA A 1 512 ? -7.629 5.406 26.670 1.00 94.19 512 ALA A O 1
ATOM 3945 N N . ALA A 1 513 ? -6.466 3.753 25.692 1.00 92.69 513 ALA A N 1
ATOM 3946 C CA . ALA A 1 513 ? -7.534 3.308 24.796 1.00 92.69 513 ALA A CA 1
ATOM 3947 C C . ALA A 1 513 ? -8.772 2.777 25.532 1.00 92.69 513 ALA A C 1
ATOM 3949 O O . ALA A 1 513 ? -9.901 3.058 25.130 1.00 92.69 513 ALA A O 1
ATOM 3950 N N . ALA A 1 514 ? -8.588 2.057 26.638 1.00 94.44 514 ALA A N 1
ATOM 3951 C CA . ALA A 1 514 ? -9.700 1.596 27.462 1.00 94.44 514 ALA A CA 1
ATOM 3952 C C . ALA A 1 514 ? -10.431 2.759 28.158 1.00 94.44 514 ALA A C 1
ATOM 3954 O O . ALA A 1 514 ? -11.662 2.759 28.224 1.00 94.44 514 ALA A O 1
ATOM 3955 N N . LEU A 1 515 ? -9.696 3.777 28.625 1.00 95.88 515 LEU A N 1
ATOM 3956 C CA . LEU A 1 515 ? -10.277 5.008 29.170 1.00 95.88 515 LEU A CA 1
ATOM 3957 C C . LEU A 1 515 ? -11.072 5.771 28.103 1.00 95.88 515 LEU A C 1
ATOM 3959 O O . LEU A 1 515 ? -12.196 6.192 28.386 1.00 95.88 515 LEU A O 1
ATOM 3963 N N . GLU A 1 516 ? -10.534 5.888 26.885 1.00 94.69 516 GLU A N 1
ATOM 3964 C CA . GLU A 1 516 ? -11.237 6.475 25.736 1.00 94.69 516 GLU A CA 1
ATOM 3965 C C . GLU A 1 516 ? -12.548 5.723 25.462 1.00 94.69 516 GLU A C 1
ATOM 3967 O O . GLU A 1 516 ? -13.618 6.333 25.447 1.00 94.69 516 GLU A O 1
ATOM 3972 N N . GLY A 1 517 ? -12.482 4.394 25.323 1.00 93.94 517 GLY A N 1
ATOM 3973 C CA . GLY A 1 517 ? -13.656 3.548 25.095 1.00 93.94 517 GLY A CA 1
ATOM 3974 C C . GLY A 1 517 ? -14.696 3.658 26.213 1.00 93.94 517 GLY A C 1
ATOM 3975 O O . GLY A 1 517 ? -15.890 3.722 25.940 1.00 93.94 517 GLY A O 1
ATOM 3976 N N . SER A 1 518 ? -14.258 3.774 27.473 1.00 95.12 518 SER A N 1
ATOM 3977 C CA . SER A 1 518 ? -15.143 3.950 28.637 1.00 95.12 518 SER A CA 1
ATOM 3978 C C . SER A 1 518 ? -15.869 5.305 28.692 1.00 95.12 518 SER A C 1
ATOM 3980 O O . SER A 1 518 ? -16.789 5.475 29.497 1.00 95.12 518 SER A O 1
ATOM 3982 N N . GLY A 1 519 ? -15.471 6.264 27.848 1.00 93.50 519 GLY A N 1
ATOM 3983 C CA . GLY A 1 519 ? -16.030 7.614 27.800 1.00 93.50 519 GLY A CA 1
ATOM 3984 C C . GLY A 1 519 ? -15.458 8.576 28.847 1.00 93.50 519 GLY A C 1
ATOM 3985 O O . GLY A 1 519 ? -16.048 9.625 29.095 1.00 93.50 519 GLY A O 1
ATOM 3986 N N . VAL A 1 520 ? -14.324 8.250 29.477 1.00 95.12 520 VAL A N 1
ATOM 3987 C CA . VAL A 1 520 ? -13.654 9.125 30.458 1.00 95.12 520 VAL A CA 1
ATOM 3988 C C . VAL A 1 520 ? -12.575 9.954 29.752 1.00 95.12 520 VAL A C 1
ATOM 3990 O O . VAL A 1 520 ? -11.379 9.820 30.010 1.00 95.12 520 VAL A O 1
ATOM 3993 N N . ASP A 1 521 ? -13.010 10.824 28.838 1.00 95.25 521 ASP A N 1
ATOM 3994 C CA . ASP A 1 521 ? -12.146 11.501 27.857 1.00 95.25 521 ASP A CA 1
ATOM 3995 C C . ASP A 1 521 ? -10.987 12.306 28.483 1.00 95.25 521 ASP A C 1
ATOM 3997 O O . ASP A 1 521 ? -9.866 12.273 27.981 1.00 95.25 521 ASP A O 1
ATOM 4001 N N . ARG A 1 522 ? -11.194 12.975 29.628 1.00 96.31 522 ARG A N 1
ATOM 4002 C CA . ARG A 1 522 ? -10.104 13.699 30.321 1.00 96.31 522 ARG A CA 1
ATOM 4003 C C . ARG A 1 522 ? -9.013 12.765 30.847 1.00 96.31 522 ARG A C 1
ATOM 4005 O O . ARG A 1 522 ? -7.832 13.079 30.742 1.00 96.31 522 ARG A O 1
ATOM 4012 N N . SER A 1 523 ? -9.401 11.619 31.404 1.00 96.50 523 SER A N 1
ATOM 4013 C CA . SER A 1 523 ? -8.442 10.620 31.883 1.00 96.50 523 SER A CA 1
ATOM 4014 C C . SER A 1 523 ? -7.751 9.911 30.724 1.00 96.50 523 SER A C 1
ATOM 4016 O O . SER A 1 523 ? -6.563 9.620 30.827 1.00 96.50 523 SER A O 1
ATOM 4018 N N . ALA A 1 524 ? -8.465 9.673 29.621 1.00 96.25 524 ALA A N 1
ATOM 4019 C CA . ALA A 1 524 ? -7.882 9.141 28.395 1.00 96.25 524 ALA A CA 1
ATOM 4020 C C . ALA A 1 524 ? -6.816 10.090 27.830 1.00 96.25 524 ALA A C 1
ATOM 4022 O O . ALA A 1 524 ? -5.693 9.660 27.583 1.00 96.25 524 ALA A O 1
ATOM 4023 N N . ALA A 1 525 ? -7.127 11.387 27.717 1.00 96.94 525 ALA A N 1
ATOM 4024 C CA . ALA A 1 525 ? -6.179 12.406 27.271 1.00 96.94 525 ALA A CA 1
ATOM 4025 C C . ALA A 1 525 ? -4.908 12.433 28.135 1.00 96.94 525 ALA A C 1
ATOM 4027 O O . ALA A 1 525 ? -3.811 12.352 27.594 1.00 96.94 525 ALA A O 1
ATOM 4028 N N . ALA A 1 526 ? -5.044 12.456 29.464 1.00 96.56 526 ALA A N 1
ATOM 4029 C CA . ALA A 1 526 ? -3.894 12.429 30.370 1.00 96.56 526 ALA A CA 1
ATOM 4030 C C . ALA A 1 526 ? -3.057 11.141 30.235 1.00 96.56 526 ALA A C 1
ATOM 4032 O O . ALA A 1 526 ? -1.830 11.179 30.296 1.00 96.56 526 ALA A O 1
ATOM 4033 N N . ALA A 1 527 ? -3.706 9.991 30.028 1.00 95.44 527 ALA A N 1
ATOM 4034 C CA . ALA A 1 527 ? -3.007 8.728 29.810 1.00 95.44 527 ALA A CA 1
ATOM 4035 C C . ALA A 1 527 ? -2.247 8.715 28.472 1.00 95.44 527 ALA A C 1
ATOM 4037 O O . ALA A 1 527 ? -1.105 8.262 28.425 1.00 95.44 527 ALA A O 1
ATOM 4038 N N . TYR A 1 528 ? -2.837 9.253 27.399 1.00 96.12 528 TYR A N 1
ATOM 4039 C CA . TYR A 1 528 ? -2.141 9.404 26.121 1.00 96.12 528 TYR A CA 1
ATOM 4040 C C . TYR A 1 528 ? -0.968 10.381 26.207 1.00 96.12 528 TYR A C 1
ATOM 4042 O O . TYR A 1 528 ? 0.100 10.080 25.682 1.00 96.12 528 TYR A O 1
ATOM 4050 N N . GLU A 1 529 ? -1.131 11.508 26.901 1.00 95.56 529 GLU A N 1
ATOM 4051 C CA . GLU A 1 529 ? -0.046 12.463 27.155 1.00 95.56 529 GLU A CA 1
ATOM 4052 C C . GLU A 1 529 ? 1.145 11.780 27.844 1.00 95.56 529 GLU A C 1
ATOM 4054 O O . GLU A 1 529 ? 2.290 11.914 27.409 1.00 95.56 529 GLU A O 1
ATOM 4059 N N . ALA A 1 530 ? 0.877 10.967 28.872 1.00 93.88 530 ALA A N 1
ATOM 4060 C CA . ALA A 1 530 ? 1.908 10.206 29.570 1.00 93.88 530 ALA A CA 1
ATOM 4061 C C . ALA A 1 530 ? 2.654 9.239 28.634 1.00 93.88 530 ALA A C 1
ATOM 4063 O O . ALA A 1 530 ? 3.884 9.176 28.688 1.00 93.88 530 ALA A O 1
ATOM 4064 N N . CYS A 1 531 ? 1.938 8.555 27.732 1.00 92.31 531 CYS A N 1
ATOM 4065 C CA . CYS A 1 531 ? 2.551 7.699 26.712 1.00 92.31 531 CYS A CA 1
ATOM 4066 C C . CYS A 1 531 ? 3.480 8.513 25.795 1.00 92.31 531 CYS A C 1
ATOM 4068 O O . CYS A 1 531 ? 4.624 8.116 25.556 1.00 92.31 531 CYS A O 1
ATOM 4070 N N . ILE A 1 532 ? 3.012 9.673 25.309 1.00 92.06 532 ILE A N 1
ATOM 4071 C CA . ILE A 1 532 ? 3.796 10.562 24.439 1.00 92.06 532 ILE A CA 1
ATOM 4072 C C . ILE A 1 532 ? 5.082 10.989 25.136 1.00 92.06 532 ILE A C 1
ATOM 4074 O O . ILE A 1 532 ? 6.167 10.816 24.575 1.00 92.06 532 ILE A O 1
ATOM 4078 N N . ARG A 1 533 ? 4.969 11.472 26.374 1.00 91.19 533 ARG A N 1
ATOM 4079 C CA . ARG A 1 533 ? 6.096 11.936 27.185 1.00 91.19 533 ARG A CA 1
ATOM 4080 C C . ARG A 1 533 ? 7.092 10.821 27.490 1.00 91.19 533 ARG A C 1
ATOM 4082 O O . ARG A 1 533 ? 8.294 11.016 27.334 1.00 91.19 533 ARG A O 1
ATOM 4089 N N . GLN A 1 534 ? 6.622 9.643 27.895 1.00 88.56 534 GLN A N 1
ATOM 4090 C CA . GLN A 1 534 ? 7.490 8.504 28.203 1.00 88.56 534 GLN A CA 1
ATOM 4091 C C . GLN A 1 534 ? 8.285 8.059 26.972 1.00 88.56 534 GLN A C 1
ATOM 4093 O O . GLN A 1 534 ? 9.495 7.838 27.054 1.00 88.56 534 GLN A O 1
ATOM 4098 N N . ARG A 1 535 ? 7.620 7.950 25.816 1.00 86.94 535 ARG A N 1
ATOM 4099 C CA . ARG A 1 535 ? 8.266 7.522 24.574 1.00 86.94 535 ARG A CA 1
ATOM 4100 C C . ARG A 1 535 ? 9.242 8.580 24.070 1.00 86.94 535 ARG A C 1
ATOM 4102 O O . ARG A 1 535 ? 10.377 8.245 23.726 1.00 86.94 535 ARG A O 1
ATOM 4109 N N . SER A 1 536 ? 8.836 9.848 24.054 1.00 86.38 536 SER A N 1
ATOM 4110 C CA . SER A 1 536 ? 9.680 10.952 23.592 1.00 86.38 536 SER A CA 1
ATOM 4111 C C . SER A 1 536 ? 10.898 11.164 24.500 1.00 86.38 536 SER A C 1
ATOM 4113 O O . SER A 1 536 ? 11.959 11.531 23.999 1.00 86.38 536 SER A O 1
ATOM 4115 N N . ALA A 1 537 ? 10.801 10.890 25.807 1.00 83.56 537 ALA A N 1
ATOM 4116 C CA . ALA A 1 537 ? 11.902 11.048 26.762 1.00 83.56 537 ALA A CA 1
ATOM 4117 C C . ALA A 1 537 ? 13.111 10.142 26.470 1.00 83.56 537 ALA A C 1
ATOM 4119 O O . ALA A 1 537 ? 14.229 10.468 26.865 1.00 83.56 537 ALA A O 1
ATOM 4120 N N . SER A 1 538 ? 12.918 9.035 25.743 1.00 80.25 538 SER A N 1
ATOM 4121 C CA . SER A 1 538 ? 14.015 8.135 25.356 1.00 80.25 538 SER A CA 1
ATOM 4122 C C . SER A 1 538 ? 15.023 8.765 24.378 1.00 80.25 538 SER A C 1
ATOM 4124 O O . SER A 1 538 ? 16.155 8.291 24.268 1.00 80.25 538 SER A O 1
ATOM 4126 N N . TYR A 1 539 ? 14.659 9.871 23.724 1.00 79.25 539 TYR A N 1
ATOM 4127 C CA . TYR A 1 539 ? 15.498 10.572 22.752 1.00 79.25 539 TYR A CA 1
ATOM 4128 C C . TYR A 1 539 ? 16.186 11.775 23.413 1.00 79.25 539 TYR A C 1
ATOM 4130 O O . TYR A 1 539 ? 15.518 12.732 23.797 1.00 79.25 539 TYR A O 1
ATOM 4138 N N . ARG A 1 540 ? 17.516 11.781 23.557 1.00 64.62 540 ARG A N 1
ATOM 4139 C CA . ARG A 1 540 ? 18.213 12.867 24.285 1.00 64.62 540 ARG A CA 1
ATOM 4140 C C . ARG A 1 540 ? 18.486 14.116 23.448 1.00 64.62 540 ARG A C 1
ATOM 4142 O O . ARG A 1 540 ? 18.241 15.210 23.938 1.00 64.62 540 ARG A O 1
ATOM 4149 N N . ASP A 1 541 ? 18.907 13.948 22.193 1.00 66.88 541 ASP A N 1
ATOM 4150 C CA . ASP A 1 541 ? 19.414 15.064 21.380 1.00 66.88 541 ASP A CA 1
ATOM 4151 C C . ASP A 1 541 ? 18.573 15.305 20.123 1.00 66.88 541 ASP A C 1
ATOM 4153 O O . ASP A 1 541 ? 17.813 16.268 20.049 1.00 66.88 541 ASP A O 1
ATOM 4157 N N . LYS A 1 542 ? 18.674 14.409 19.135 1.00 65.12 542 LYS A N 1
ATOM 4158 C CA . LYS A 1 542 ? 17.962 14.512 17.859 1.00 65.12 542 LYS A CA 1
ATOM 4159 C C . LYS A 1 542 ? 16.921 13.416 17.746 1.00 65.12 542 LYS A C 1
ATOM 4161 O O . LYS A 1 542 ? 17.205 12.254 18.030 1.00 65.12 542 LYS A O 1
ATOM 4166 N N . LEU A 1 543 ? 15.730 13.797 17.305 1.00 72.94 543 LEU A N 1
ATOM 4167 C CA . LEU A 1 543 ? 14.776 12.845 16.769 1.00 72.94 543 LEU A CA 1
ATOM 4168 C C . LEU A 1 543 ? 15.071 12.729 15.276 1.00 72.94 543 LEU A C 1
ATOM 4170 O O . LEU A 1 543 ? 14.831 13.677 14.531 1.00 72.94 543 LEU A O 1
ATOM 4174 N N . ASP A 1 544 ? 15.651 11.612 14.843 1.00 69.44 544 ASP A N 1
ATOM 4175 C CA . ASP A 1 544 ? 15.909 11.419 13.418 1.00 69.44 544 ASP A CA 1
ATOM 4176 C C . ASP A 1 544 ? 14.594 11.421 12.608 1.00 69.44 544 ASP A C 1
ATOM 4178 O O . ASP A 1 544 ? 13.509 11.197 13.166 1.00 69.44 544 ASP A O 1
ATOM 4182 N N . PRO A 1 545 ? 14.662 11.672 11.289 1.00 67.12 545 PRO A N 1
ATOM 4183 C CA . PRO A 1 545 ? 13.472 11.745 10.447 1.00 67.12 545 PRO A CA 1
ATOM 4184 C C . PRO A 1 545 ? 12.588 10.493 10.495 1.00 67.12 545 PRO A C 1
ATOM 4186 O O . PRO A 1 545 ? 11.368 10.621 10.408 1.00 67.12 545 PRO A O 1
ATOM 4189 N N . ALA A 1 546 ? 13.164 9.299 10.679 1.00 61.69 546 ALA A N 1
ATOM 4190 C CA . ALA A 1 546 ? 12.400 8.054 10.731 1.00 61.69 546 ALA A CA 1
ATOM 4191 C C . ALA A 1 546 ? 11.567 7.973 12.016 1.00 61.69 546 ALA A C 1
ATOM 4193 O O . ALA A 1 546 ? 10.366 7.710 11.968 1.00 61.69 546 ALA A O 1
ATOM 4194 N N . ASN A 1 547 ? 12.180 8.280 13.160 1.00 71.94 547 ASN A N 1
ATOM 4195 C CA . ASN A 1 547 ? 11.477 8.354 14.435 1.00 71.94 547 ASN A CA 1
ATOM 4196 C C . ASN A 1 547 ? 10.452 9.498 14.450 1.00 71.94 547 ASN A C 1
ATOM 4198 O O . ASN A 1 547 ? 9.347 9.323 14.955 1.00 71.94 547 ASN A O 1
ATOM 4202 N N . SER A 1 548 ? 10.763 10.649 13.850 1.00 77.38 548 SER A N 1
ATOM 4203 C CA . SER A 1 548 ? 9.802 11.749 13.719 1.00 77.38 548 SER A CA 1
ATOM 4204 C C . SER A 1 548 ? 8.591 11.374 12.863 1.00 77.38 548 SER A C 1
ATOM 4206 O O . SER A 1 548 ? 7.464 11.662 13.265 1.00 77.38 548 SER A O 1
ATOM 4208 N N . ALA A 1 549 ? 8.804 10.701 11.729 1.00 69.12 549 ALA A N 1
ATOM 4209 C CA . ALA A 1 549 ? 7.726 10.177 10.897 1.00 69.12 549 ALA A CA 1
ATOM 4210 C C . ALA A 1 549 ? 6.879 9.146 11.658 1.00 69.12 549 ALA A C 1
ATOM 4212 O O . ALA A 1 549 ? 5.653 9.204 11.608 1.00 69.12 549 ALA A O 1
ATOM 4213 N N . TRP A 1 550 ? 7.521 8.265 12.434 1.00 75.50 550 TRP A N 1
ATOM 4214 C CA . TRP A 1 550 ? 6.819 7.309 13.288 1.00 75.50 550 TRP A CA 1
ATOM 4215 C C . TRP A 1 550 ? 5.926 8.002 14.322 1.00 75.50 550 TRP A C 1
ATOM 4217 O O . TRP A 1 550 ? 4.750 7.663 14.417 1.00 75.50 550 TRP A O 1
ATOM 4227 N N . PHE A 1 551 ? 6.441 8.999 15.057 1.00 81.69 551 PHE A N 1
ATOM 4228 C CA . PHE A 1 551 ? 5.630 9.765 16.011 1.00 81.69 551 PHE A CA 1
ATOM 4229 C C . PHE A 1 551 ? 4.459 10.440 15.303 1.00 81.69 551 PHE A C 1
ATOM 4231 O O . PHE A 1 551 ? 3.324 10.290 15.733 1.00 81.69 551 PHE A O 1
ATOM 4238 N N . ARG A 1 552 ? 4.706 11.110 14.176 1.00 81.50 552 ARG A N 1
ATOM 4239 C CA . ARG A 1 552 ? 3.656 11.777 13.398 1.00 81.50 552 ARG A CA 1
ATOM 4240 C C . ARG A 1 552 ? 2.486 10.849 13.048 1.00 81.50 552 ARG A C 1
ATOM 4242 O O . ARG A 1 552 ? 1.336 11.286 13.098 1.00 81.50 552 ARG A O 1
ATOM 4249 N N . ASP A 1 553 ? 2.770 9.586 12.742 1.00 71.69 553 ASP A N 1
ATOM 4250 C CA . ASP A 1 553 ? 1.759 8.583 12.398 1.00 71.69 553 ASP A CA 1
ATOM 4251 C C . ASP A 1 553 ? 1.217 7.805 13.614 1.00 71.69 553 ASP A C 1
ATOM 4253 O O . ASP A 1 553 ? 0.207 7.098 13.503 1.00 71.69 553 ASP A O 1
ATOM 4257 N N . TRP A 1 554 ? 1.823 7.969 14.793 1.00 82.81 554 TRP A N 1
ATOM 4258 C CA . TRP A 1 554 ? 1.478 7.223 15.995 1.00 82.81 554 TRP A CA 1
ATOM 4259 C C . TRP A 1 554 ? 0.074 7.567 16.498 1.00 82.81 554 TRP A C 1
ATOM 4261 O O . TRP A 1 554 ? -0.254 8.700 16.856 1.00 82.81 554 TRP A O 1
ATOM 4271 N N . TRP A 1 555 ? -0.774 6.543 16.562 1.00 81.19 555 TRP A N 1
ATOM 4272 C CA . TRP A 1 555 ? -2.195 6.671 16.886 1.00 81.19 555 TRP A CA 1
ATOM 4273 C C . TRP A 1 555 ? -2.471 7.266 18.278 1.00 81.19 555 TRP A C 1
ATOM 4275 O O . TRP A 1 555 ? -3.505 7.902 18.471 1.00 81.19 555 TRP A O 1
ATOM 4285 N N . VAL A 1 556 ? -1.545 7.119 19.230 1.00 88.38 556 VAL A N 1
ATOM 4286 C CA . VAL A 1 556 ? -1.636 7.686 20.591 1.00 88.38 556 VAL A CA 1
ATOM 4287 C C . VAL A 1 556 ? -1.768 9.207 20.552 1.00 88.38 556 VAL A C 1
ATOM 4289 O O . VAL A 1 556 ? -2.599 9.764 21.265 1.00 88.38 556 VAL A O 1
ATOM 4292 N N . GLY A 1 557 ? -1.017 9.882 19.676 1.00 90.44 557 GLY A N 1
ATOM 4293 C CA . GLY A 1 557 ? -1.101 11.334 19.514 1.00 90.44 557 GLY A CA 1
ATOM 4294 C C . GLY A 1 557 ? -2.480 11.816 19.065 1.00 90.44 557 GLY A C 1
ATOM 4295 O O . GLY A 1 557 ? -2.996 12.825 19.547 1.00 90.44 557 GLY A O 1
ATOM 4296 N N . ARG A 1 558 ? -3.138 11.050 18.190 1.00 86.69 558 ARG A N 1
ATOM 4297 C CA . ARG A 1 558 ? -4.517 11.336 17.771 1.00 86.69 558 ARG A CA 1
ATOM 4298 C C . ARG A 1 558 ? -5.526 11.000 18.860 1.00 86.69 558 ARG A C 1
ATOM 4300 O O . ARG A 1 558 ? -6.447 11.781 19.076 1.00 86.69 558 ARG A O 1
ATOM 4307 N N . GLY A 1 559 ? -5.336 9.886 19.569 1.00 90.88 559 GLY A N 1
ATOM 4308 C CA . GLY A 1 559 ? -6.130 9.534 20.749 1.00 90.88 559 GLY A CA 1
ATOM 4309 C C . GLY A 1 559 ? -6.132 10.658 21.790 1.00 90.88 559 GLY A C 1
ATOM 4310 O O . GLY A 1 559 ? -7.198 11.041 22.276 1.00 90.88 559 GLY A O 1
ATOM 4311 N N . TYR A 1 560 ? -4.964 11.260 22.050 1.00 96.31 560 TYR A N 1
ATOM 4312 C CA . TYR A 1 560 ? -4.806 12.451 22.892 1.00 96.31 560 TYR A CA 1
ATOM 4313 C C . TYR A 1 560 ? -5.678 13.617 22.406 1.00 96.31 560 TYR A C 1
ATOM 4315 O O . TYR A 1 560 ? -6.549 14.091 23.141 1.00 96.31 560 TYR A O 1
ATOM 4323 N N . ALA A 1 561 ? -5.496 14.044 21.153 1.00 95.19 561 ALA A N 1
ATOM 4324 C CA . ALA A 1 561 ? -6.190 15.209 20.610 1.00 95.19 561 ALA A CA 1
ATOM 4325 C C . ALA A 1 561 ? -7.716 15.001 20.513 1.00 95.19 561 ALA A C 1
ATOM 4327 O O . ALA A 1 561 ? -8.485 15.866 20.941 1.00 95.19 561 ALA A O 1
ATOM 4328 N N . LYS A 1 562 ? -8.171 13.833 20.036 1.00 92.62 562 LYS A N 1
ATOM 4329 C CA . LYS A 1 562 ? -9.598 13.461 19.961 1.00 92.62 562 LYS A CA 1
ATOM 4330 C C . LYS A 1 562 ? -10.252 13.422 21.341 1.00 92.62 562 LYS A C 1
ATOM 4332 O O . LYS A 1 562 ? -11.373 13.907 21.502 1.00 92.62 562 LYS A O 1
ATOM 4337 N N . SER A 1 563 ? -9.553 12.889 22.344 1.00 95.75 563 SER A N 1
ATOM 4338 C CA . SER A 1 563 ? -10.056 12.847 23.722 1.00 95.75 563 SER A CA 1
ATOM 4339 C C . SER A 1 563 ? -10.185 14.255 24.307 1.00 95.75 563 SER A C 1
ATOM 4341 O O . SER A 1 563 ? -11.225 14.588 24.870 1.00 95.75 563 SER A O 1
ATOM 4343 N N . LEU A 1 564 ? -9.205 15.141 24.093 1.00 97.44 564 LEU A N 1
ATOM 4344 C CA . LEU A 1 564 ? -9.323 16.551 24.492 1.00 97.44 564 LEU A CA 1
ATOM 4345 C C . LEU A 1 564 ? -10.454 17.281 23.759 1.00 97.44 564 LEU A C 1
ATOM 4347 O O . LEU A 1 564 ? -11.135 18.118 24.356 1.00 97.44 564 LEU A O 1
ATOM 4351 N N . ARG A 1 565 ? -10.687 16.965 22.480 1.00 95.62 565 ARG A N 1
ATOM 4352 C CA . ARG A 1 565 ? -11.798 17.535 21.708 1.00 95.62 565 ARG A CA 1
ATOM 4353 C C . ARG A 1 565 ? -13.146 17.108 22.279 1.00 95.62 565 ARG A C 1
ATOM 4355 O O . ARG A 1 565 ? -13.986 17.969 22.522 1.00 95.62 565 ARG A O 1
ATOM 4362 N N . ARG A 1 566 ? -13.343 15.813 22.551 1.00 94.25 566 ARG A N 1
ATOM 4363 C CA . ARG A 1 566 ? -14.572 15.294 23.183 1.00 94.25 566 ARG A CA 1
ATOM 4364 C C . ARG A 1 566 ? -14.769 15.818 24.605 1.00 94.25 566 ARG A C 1
ATOM 4366 O O . ARG A 1 566 ? -15.897 16.097 24.994 1.00 94.25 566 ARG A O 1
ATOM 4373 N N . ALA A 1 567 ? -13.682 16.030 25.346 1.00 95.69 567 ALA A N 1
ATOM 4374 C CA . ALA A 1 567 ? -13.710 16.667 26.660 1.00 95.69 567 ALA A CA 1
ATOM 4375 C C . ALA A 1 567 ? -13.993 18.184 26.619 1.00 95.69 567 ALA A C 1
ATOM 4377 O O . ALA A 1 567 ? -14.193 18.784 27.675 1.00 95.69 567 ALA A O 1
ATOM 4378 N N . GLY A 1 568 ? -13.991 18.813 25.437 1.00 97.00 568 GLY A N 1
ATOM 4379 C CA . GLY A 1 568 ? -14.201 20.253 25.272 1.00 97.00 568 GLY A CA 1
ATOM 4380 C C . GLY A 1 568 ? -13.011 21.125 25.692 1.00 97.00 568 GLY A C 1
ATOM 4381 O O . GLY A 1 568 ? -13.190 22.320 25.911 1.00 97.00 568 GLY A O 1
ATOM 4382 N N . SER A 1 569 ? -11.806 20.559 25.819 1.00 97.00 569 SER A N 1
ATOM 4383 C CA . SER A 1 569 ? -10.606 21.262 26.302 1.00 97.00 569 SER A CA 1
ATOM 4384 C C . SER A 1 569 ? -9.509 21.455 25.251 1.00 97.00 569 SER A C 1
ATOM 4386 O O . SER A 1 569 ? -8.528 22.129 25.543 1.00 97.00 569 SER A O 1
ATOM 4388 N N . ALA A 1 570 ? -9.665 20.923 24.032 1.00 97.06 570 ALA A N 1
ATOM 4389 C CA . ALA A 1 570 ? -8.637 20.977 22.980 1.00 97.06 570 ALA A CA 1
ATOM 4390 C C . ALA A 1 570 ? -8.114 22.396 22.679 1.00 97.06 570 ALA A C 1
ATOM 4392 O O . ALA A 1 570 ? -6.905 22.603 22.649 1.00 97.06 570 ALA A O 1
ATOM 4393 N N . GLU A 1 571 ? -9.006 23.374 22.498 1.00 97.69 571 GLU A N 1
ATOM 4394 C CA . GLU A 1 571 ? -8.629 24.769 22.211 1.00 97.69 571 GLU A CA 1
ATOM 4395 C C . GLU A 1 571 ? -7.858 25.416 23.371 1.00 97.69 571 GLU A C 1
ATOM 4397 O O . GLU A 1 571 ? -6.825 26.052 23.167 1.00 97.69 571 GLU A O 1
ATOM 4402 N N . ALA A 1 572 ? -8.320 25.204 24.607 1.00 97.69 572 ALA A N 1
ATOM 4403 C CA . ALA A 1 572 ? -7.661 25.738 25.796 1.00 97.69 572 ALA A CA 1
ATOM 4404 C C . ALA A 1 572 ? -6.271 25.113 26.004 1.00 97.69 572 ALA A C 1
ATOM 4406 O O . ALA A 1 572 ? -5.318 25.818 26.332 1.00 97.69 572 ALA A O 1
ATOM 4407 N N . THR A 1 573 ? -6.139 23.803 25.775 1.00 97.69 573 THR A N 1
ATOM 4408 C CA . THR A 1 573 ? -4.853 23.102 25.847 1.00 97.69 573 THR A CA 1
ATOM 4409 C C . THR A 1 573 ? -3.895 23.576 24.753 1.00 97.69 573 THR A C 1
ATOM 4411 O O . THR A 1 573 ? -2.731 23.835 25.050 1.00 97.69 573 THR A O 1
ATOM 4414 N N . ALA A 1 574 ? -4.372 23.764 23.517 1.00 97.38 574 ALA A N 1
ATOM 4415 C CA . ALA A 1 574 ? -3.553 24.296 22.428 1.00 97.38 574 ALA A CA 1
ATOM 4416 C C . ALA A 1 574 ? -3.020 25.700 22.761 1.00 97.38 574 ALA A C 1
ATOM 4418 O O . ALA A 1 574 ? -1.818 25.932 22.660 1.00 97.38 574 ALA A O 1
ATOM 4419 N N . ALA A 1 575 ? -3.878 26.598 23.257 1.00 97.31 575 ALA A N 1
ATOM 4420 C CA . ALA A 1 575 ? -3.472 27.942 23.671 1.00 97.31 575 ALA A CA 1
ATOM 4421 C C . ALA A 1 575 ? -2.438 27.930 24.816 1.00 97.31 575 ALA A C 1
ATOM 4423 O O . ALA A 1 575 ? -1.503 28.730 24.820 1.00 97.31 575 ALA A O 1
ATOM 4424 N N . ALA A 1 576 ? -2.569 27.010 25.778 1.00 96.88 576 ALA A N 1
ATOM 4425 C CA . ALA A 1 576 ? -1.598 26.857 26.861 1.00 96.88 576 ALA A CA 1
ATOM 4426 C C . ALA A 1 576 ? -0.228 26.371 26.350 1.00 96.88 576 ALA A C 1
ATOM 4428 O O . ALA A 1 576 ? 0.807 26.895 26.765 1.00 96.88 576 ALA A O 1
ATOM 4429 N N . LEU A 1 577 ? -0.215 25.413 25.417 1.00 96.62 577 LEU A N 1
ATOM 4430 C CA . LEU A 1 577 ? 1.011 24.933 24.775 1.00 96.62 577 LEU A CA 1
ATOM 4431 C C . LEU A 1 577 ? 1.671 26.033 23.934 1.00 96.62 577 LEU A C 1
ATOM 4433 O O . LEU A 1 577 ? 2.876 26.243 24.058 1.00 96.62 577 LEU A O 1
ATOM 4437 N N . GLU A 1 578 ? 0.893 26.783 23.147 1.00 95.94 578 GLU A N 1
ATOM 4438 C CA . GLU A 1 578 ? 1.369 27.958 22.403 1.00 95.94 578 GLU A CA 1
ATOM 4439 C C . GLU A 1 578 ? 2.044 28.974 23.335 1.00 95.94 578 GLU A C 1
ATOM 4441 O O . GLU A 1 578 ? 3.162 29.409 23.061 1.00 95.94 578 GLU A O 1
ATOM 4446 N N . ALA A 1 579 ? 1.409 29.303 24.464 1.00 95.81 579 ALA A N 1
ATOM 4447 C CA . ALA A 1 579 ? 1.965 30.223 25.450 1.00 95.81 579 ALA A CA 1
ATOM 4448 C C . ALA A 1 579 ? 3.271 29.698 26.070 1.00 95.81 579 ALA A C 1
ATOM 4450 O O . ALA A 1 579 ? 4.200 30.473 26.281 1.00 95.81 579 ALA A O 1
ATOM 4451 N N . SER A 1 580 ? 3.372 28.388 26.321 1.00 94.25 580 SER A N 1
ATOM 4452 C CA . SER A 1 580 ? 4.591 27.765 26.862 1.00 94.25 580 SER A CA 1
ATOM 4453 C C . SER A 1 580 ? 5.762 27.740 25.871 1.00 94.25 580 SER A C 1
ATOM 4455 O O . SER A 1 580 ? 6.919 27.741 26.281 1.00 94.25 580 SER A O 1
ATOM 4457 N N . LEU A 1 581 ? 5.464 27.739 24.568 1.00 93.00 581 LEU A N 1
ATOM 4458 C CA . LEU A 1 581 ? 6.445 27.713 23.481 1.00 93.00 581 LEU A CA 1
ATOM 4459 C C . LEU A 1 581 ? 6.772 29.116 22.938 1.00 93.00 581 LEU A C 1
ATOM 4461 O O . LEU A 1 581 ? 7.606 29.247 22.038 1.00 93.00 581 LEU A O 1
ATOM 4465 N N . ALA A 1 582 ? 6.114 30.159 23.449 1.00 91.88 582 ALA A N 1
ATOM 4466 C CA . ALA A 1 582 ? 6.265 31.523 22.967 1.00 91.88 582 ALA A CA 1
ATOM 4467 C C . ALA A 1 582 ? 7.641 32.122 23.331 1.00 91.88 582 ALA A C 1
ATOM 4469 O O . ALA A 1 582 ? 8.185 31.843 24.405 1.00 91.88 582 ALA A O 1
ATOM 4470 N N . PRO A 1 583 ? 8.201 33.011 22.486 1.00 85.81 583 PRO A N 1
ATOM 4471 C CA . PRO A 1 583 ? 9.402 33.763 22.835 1.00 85.81 583 PRO A CA 1
ATOM 4472 C C . PRO A 1 583 ? 9.211 34.539 24.149 1.00 85.81 583 PRO A C 1
ATOM 4474 O O . PRO A 1 583 ? 8.291 35.345 24.265 1.00 85.81 583 PRO A O 1
ATOM 4477 N N . GLY A 1 584 ? 10.086 34.307 25.131 1.00 84.12 584 GLY A N 1
ATOM 4478 C CA . GLY A 1 584 ? 10.020 34.945 26.454 1.00 84.12 584 GLY A CA 1
ATOM 4479 C C . GLY A 1 584 ? 9.285 34.142 27.536 1.00 84.12 584 GLY A C 1
ATOM 4480 O O . GLY A 1 584 ? 9.270 34.577 28.687 1.00 84.12 584 GLY A O 1
ATOM 4481 N N . ALA A 1 585 ? 8.720 32.976 27.209 1.00 88.12 585 ALA A N 1
ATOM 4482 C CA . ALA A 1 585 ? 8.237 32.021 28.206 1.00 88.12 585 ALA A CA 1
ATOM 4483 C C . ALA A 1 585 ? 9.407 31.397 29.006 1.00 88.12 585 ALA A C 1
ATOM 4485 O O . ALA A 1 585 ? 10.548 31.396 28.527 1.00 88.12 585 ALA A O 1
ATOM 4486 N N . PRO A 1 586 ? 9.159 30.854 30.217 1.00 89.50 586 PRO A N 1
ATOM 4487 C CA . PRO A 1 586 ? 10.167 30.101 30.958 1.00 89.50 586 PRO A CA 1
ATOM 4488 C C . PRO A 1 586 ? 10.778 28.987 30.100 1.00 89.50 586 PRO A C 1
ATOM 4490 O O . PRO A 1 586 ? 10.055 28.251 29.431 1.00 89.50 586 PRO A O 1
ATOM 4493 N N . ALA A 1 587 ? 12.106 28.860 30.127 1.00 83.06 587 ALA A N 1
ATOM 4494 C CA . ALA A 1 587 ? 12.803 27.861 29.327 1.00 83.06 587 ALA A CA 1
ATOM 4495 C C . ALA A 1 587 ? 12.381 26.443 29.741 1.00 83.06 587 ALA A C 1
ATOM 4497 O O . ALA A 1 587 ? 12.583 26.031 30.885 1.00 83.06 587 ALA A O 1
ATOM 4498 N N . LEU A 1 588 ? 11.812 25.697 28.795 1.00 84.75 588 LEU A N 1
ATOM 4499 C CA . LEU A 1 588 ? 11.540 24.274 28.950 1.00 84.75 588 LEU A CA 1
ATOM 4500 C C . LEU A 1 588 ? 12.826 23.471 28.729 1.00 84.75 588 LEU A C 1
ATOM 4502 O O . LEU A 1 588 ? 13.682 23.843 27.924 1.00 84.75 588 LEU A O 1
ATOM 4506 N N . GLY A 1 589 ? 12.950 22.333 29.414 1.00 85.38 589 GLY A N 1
ATOM 4507 C CA . GLY A 1 589 ? 13.960 21.344 29.050 1.00 85.38 589 GLY A CA 1
ATOM 4508 C C . GLY A 1 589 ? 13.720 20.840 27.623 1.00 85.38 589 GLY A C 1
ATOM 4509 O O . GLY A 1 589 ? 12.579 20.775 27.170 1.00 85.38 589 GLY A O 1
ATOM 4510 N N . LEU A 1 590 ? 14.781 20.436 26.915 1.00 80.94 590 LEU A N 1
ATOM 4511 C CA . LEU A 1 590 ? 14.691 19.994 25.512 1.00 80.94 590 LEU A CA 1
ATOM 4512 C C . LEU A 1 590 ? 13.632 18.898 25.289 1.00 80.94 590 LEU A C 1
ATOM 4514 O O . LEU A 1 590 ? 12.911 18.920 24.291 1.00 80.94 590 LEU A O 1
ATOM 4518 N N . ALA A 1 591 ? 13.517 17.952 26.225 1.00 82.44 591 ALA A N 1
ATOM 4519 C CA . ALA A 1 591 ? 12.531 16.877 26.155 1.00 82.44 591 ALA A CA 1
ATOM 4520 C C . ALA A 1 591 ? 11.086 17.381 26.323 1.00 82.44 591 ALA A C 1
ATOM 4522 O O . ALA A 1 591 ? 10.193 16.916 25.609 1.00 82.44 591 ALA A O 1
ATOM 4523 N N . ASP A 1 592 ? 10.859 18.345 27.218 1.00 87.31 592 ASP A N 1
ATOM 4524 C CA . ASP A 1 592 ? 9.538 18.925 27.471 1.00 87.31 592 ASP A CA 1
ATOM 4525 C C . ASP A 1 592 ? 9.107 19.846 26.331 1.00 87.31 592 ASP A C 1
ATOM 4527 O O . ASP A 1 592 ? 7.978 19.749 25.862 1.00 87.31 592 ASP A O 1
ATOM 4531 N N . GLU A 1 593 ? 10.022 20.668 25.810 1.00 89.00 593 GLU A N 1
ATOM 4532 C CA . GLU A 1 593 ? 9.777 21.521 24.643 1.00 89.00 593 GLU A CA 1
ATOM 4533 C C . GLU A 1 593 ? 9.405 20.683 23.412 1.00 89.00 593 GLU A C 1
ATOM 4535 O O . GLU A 1 593 ? 8.455 20.992 22.690 1.00 89.00 593 GLU A O 1
ATOM 4540 N N . ARG A 1 594 ? 10.129 19.581 23.179 1.00 89.00 594 ARG A N 1
ATOM 4541 C CA . ARG A 1 594 ? 9.822 18.636 22.100 1.00 89.00 594 ARG A CA 1
ATOM 4542 C C . ARG A 1 594 ? 8.449 17.998 22.282 1.00 89.00 594 ARG A C 1
ATOM 4544 O O . ARG A 1 594 ? 7.689 17.924 21.322 1.00 89.00 594 ARG A O 1
ATOM 4551 N N . THR A 1 595 ? 8.148 17.530 23.488 1.00 91.38 595 THR A N 1
ATOM 4552 C CA . THR A 1 595 ? 6.864 16.889 23.800 1.00 91.38 595 THR A CA 1
ATOM 4553 C C . THR A 1 595 ? 5.709 17.871 23.601 1.00 91.38 595 THR A C 1
ATOM 4555 O O . THR A 1 595 ? 4.769 17.550 22.879 1.00 91.38 595 THR A O 1
ATOM 4558 N N . ALA A 1 596 ? 5.842 19.107 24.089 1.00 93.69 596 ALA A N 1
ATOM 4559 C CA . ALA A 1 596 ? 4.860 20.173 23.891 1.00 93.69 596 ALA A CA 1
ATOM 4560 C C . ALA A 1 596 ? 4.619 20.491 22.403 1.00 93.69 596 ALA A C 1
ATOM 4562 O O . ALA A 1 596 ? 3.481 20.695 21.981 1.00 93.69 596 ALA A O 1
ATOM 4563 N N . ARG A 1 597 ? 5.672 20.487 21.572 1.00 93.62 597 ARG A N 1
ATOM 4564 C CA . ARG A 1 597 ? 5.539 20.652 20.112 1.00 93.62 597 ARG A CA 1
ATOM 4565 C C . ARG A 1 597 ? 4.792 19.499 19.451 1.00 93.62 597 ARG A C 1
ATOM 4567 O O . ARG A 1 597 ? 3.965 19.753 18.580 1.00 93.62 597 ARG A O 1
ATOM 4574 N N . MET A 1 598 ? 5.081 18.256 19.846 1.00 94.06 598 MET A N 1
ATOM 4575 C CA . MET A 1 598 ? 4.367 17.076 19.346 1.00 94.06 598 MET A CA 1
ATOM 4576 C C . MET A 1 598 ? 2.880 17.142 19.721 1.00 94.06 598 MET A C 1
ATOM 4578 O O . MET A 1 598 ? 2.023 16.995 18.854 1.00 94.06 598 MET A O 1
ATOM 4582 N N . GLU A 1 599 ? 2.572 17.423 20.988 1.00 96.38 599 GLU A N 1
ATOM 4583 C CA . GLU A 1 599 ? 1.202 17.577 21.498 1.00 96.38 599 GLU A CA 1
ATOM 4584 C C . GLU A 1 599 ? 0.432 18.672 20.752 1.00 96.38 599 GLU A C 1
ATOM 4586 O O . GLU A 1 599 ? -0.691 18.444 20.294 1.00 96.38 599 GLU A O 1
ATOM 4591 N N . LEU A 1 600 ? 1.059 19.836 20.553 1.00 96.81 600 LEU A N 1
ATOM 4592 C CA . LEU A 1 600 ? 0.465 20.938 19.802 1.00 96.81 600 LEU A CA 1
ATOM 4593 C C . LEU A 1 600 ? 0.233 20.566 18.332 1.00 96.81 600 LEU A C 1
ATOM 4595 O O . LEU A 1 600 ? -0.801 20.921 17.768 1.00 96.81 600 LEU A O 1
ATOM 4599 N N . ALA A 1 601 ? 1.150 19.813 17.717 1.00 94.31 601 ALA A N 1
ATOM 4600 C CA . ALA A 1 601 ? 0.998 19.352 16.340 1.00 94.31 601 ALA A CA 1
ATOM 4601 C C . ALA A 1 601 ? -0.204 18.408 16.185 1.00 94.31 601 ALA A C 1
ATOM 4603 O O . ALA A 1 601 ? -0.975 18.559 15.233 1.00 94.31 601 ALA A O 1
ATOM 4604 N N . TYR A 1 602 ? -0.414 17.482 17.129 1.00 94.88 602 TYR A N 1
ATOM 4605 C CA . TYR A 1 602 ? -1.601 16.622 17.124 1.00 94.88 602 TYR A CA 1
ATOM 4606 C C . TYR A 1 602 ? -2.895 17.420 17.328 1.00 94.88 602 TYR A C 1
ATOM 4608 O O . TYR A 1 602 ? -3.879 17.175 16.629 1.00 94.88 602 TYR A O 1
ATOM 4616 N N . LEU A 1 603 ? -2.902 18.399 18.240 1.00 96.31 603 LEU A N 1
ATOM 4617 C CA . LEU A 1 603 ? -4.066 19.260 18.472 1.00 96.31 603 LEU A CA 1
ATOM 4618 C C . LEU A 1 603 ? -4.410 20.107 17.248 1.00 96.31 603 LEU A C 1
ATOM 4620 O O . LEU A 1 603 ? -5.573 20.175 16.863 1.00 96.31 603 LEU A O 1
ATOM 4624 N N . TYR A 1 604 ? -3.422 20.717 16.597 1.00 94.62 604 TYR A N 1
ATOM 4625 C CA . TYR A 1 604 ? -3.645 21.472 15.366 1.00 94.62 604 TYR A CA 1
ATOM 4626 C C . TYR A 1 604 ? -4.197 20.607 14.239 1.00 94.62 604 TYR A C 1
ATOM 4628 O O . TYR A 1 604 ? -5.106 21.054 13.541 1.00 94.62 604 TYR A O 1
ATOM 4636 N N . ALA A 1 605 ? -3.703 19.375 14.085 1.00 88.75 605 ALA A N 1
ATOM 4637 C CA . ALA A 1 605 ? -4.254 18.440 13.112 1.00 88.75 605 ALA A CA 1
ATOM 4638 C C . ALA A 1 605 ? -5.743 18.158 13.390 1.00 88.75 605 ALA A C 1
ATOM 4640 O O . ALA A 1 605 ? -6.573 18.282 12.490 1.00 88.75 605 ALA A O 1
ATOM 4641 N N . GLU A 1 606 ? -6.101 17.871 14.644 1.00 90.56 606 GLU A N 1
ATOM 4642 C CA . GLU A 1 606 ? -7.485 17.598 15.057 1.00 90.56 606 GLU A CA 1
ATOM 4643 C C . GLU A 1 606 ? -8.407 18.829 14.931 1.00 90.56 606 GLU A C 1
ATOM 4645 O O . GLU A 1 606 ? -9.581 18.712 14.569 1.00 90.56 606 GLU A O 1
ATOM 4650 N N . LEU A 1 607 ? -7.875 20.028 15.179 1.00 92.62 607 LEU A N 1
ATOM 4651 C CA . LEU A 1 607 ? -8.582 21.306 15.043 1.00 92.62 607 LEU A CA 1
ATOM 4652 C C . LEU A 1 607 ? -8.650 21.817 13.590 1.00 92.62 607 LEU A C 1
ATOM 4654 O O . LEU A 1 607 ? -9.222 22.879 13.348 1.00 92.62 607 LEU A O 1
ATOM 4658 N N . GLY A 1 608 ? -8.087 21.091 12.617 1.00 86.19 608 GLY A N 1
ATOM 4659 C CA . GLY A 1 608 ? -8.124 21.461 11.197 1.00 86.19 608 GLY A CA 1
ATOM 4660 C C . GLY A 1 608 ? -7.151 22.577 10.790 1.00 86.19 608 GLY A C 1
ATOM 4661 O O . GLY A 1 608 ? -7.361 23.228 9.770 1.00 86.19 608 GLY A O 1
ATOM 4662 N N . ARG A 1 609 ? -6.081 22.804 11.560 1.00 88.94 609 ARG A N 1
ATOM 4663 C CA . ARG A 1 609 ? -5.035 23.824 11.329 1.00 88.94 609 ARG A CA 1
ATOM 4664 C C . ARG A 1 609 ? -3.797 23.218 10.654 1.00 88.94 609 ARG A C 1
ATOM 4666 O O . ARG A 1 609 ? -2.683 23.291 11.176 1.00 88.94 609 ARG A O 1
ATOM 4673 N N . ALA A 1 610 ? -4.005 22.543 9.522 1.00 75.56 610 ALA A N 1
ATOM 4674 C CA . ALA A 1 610 ? -2.982 21.723 8.860 1.00 75.56 610 ALA A CA 1
ATOM 4675 C C . ALA A 1 610 ? -1.740 22.516 8.405 1.00 75.56 610 ALA A C 1
ATOM 4677 O O . ALA A 1 610 ? -0.629 21.992 8.432 1.00 75.56 610 ALA A O 1
ATOM 4678 N N . ASP A 1 611 ? -1.907 23.795 8.063 1.00 77.19 611 ASP A N 1
ATOM 4679 C CA . ASP A 1 611 ? -0.844 24.727 7.659 1.00 77.19 611 ASP A CA 1
ATOM 4680 C C . ASP A 1 611 ? 0.234 24.935 8.736 1.00 77.19 611 ASP A C 1
ATOM 4682 O O . ASP A 1 611 ? 1.363 25.312 8.425 1.00 77.19 611 ASP A O 1
ATOM 4686 N N . ARG A 1 612 ? -0.093 24.655 10.002 1.00 84.44 612 ARG A N 1
ATOM 4687 C CA . ARG A 1 612 ? 0.811 24.828 11.147 1.00 84.44 612 ARG A CA 1
ATOM 4688 C C . ARG A 1 612 ? 1.473 23.532 11.615 1.00 84.44 612 ARG A C 1
ATOM 4690 O O . ARG A 1 612 ? 2.380 23.580 12.443 1.00 84.44 612 ARG A O 1
ATOM 4697 N N . VAL A 1 613 ? 1.034 22.380 11.108 1.00 84.00 613 VAL A N 1
ATOM 4698 C CA . VAL A 1 613 ? 1.474 21.058 11.582 1.00 84.00 613 VAL A CA 1
ATOM 4699 C C . VAL A 1 613 ? 2.901 20.747 11.126 1.00 84.00 613 VAL A C 1
ATOM 4701 O O . VAL A 1 613 ? 3.729 20.340 11.939 1.00 84.00 613 VAL A O 1
ATOM 4704 N N . ASP A 1 614 ? 3.221 20.973 9.849 1.00 79.25 614 ASP A N 1
ATOM 4705 C CA . ASP A 1 614 ? 4.534 20.614 9.288 1.00 79.25 614 ASP A CA 1
ATOM 4706 C C . ASP A 1 614 ? 5.686 21.398 9.933 1.00 79.25 614 ASP A C 1
ATOM 4708 O O . ASP A 1 614 ? 6.737 20.825 10.217 1.00 79.25 614 ASP A O 1
ATOM 4712 N N . ALA A 1 615 ? 5.474 22.681 10.242 1.00 82.00 615 ALA A N 1
ATOM 4713 C CA . ALA A 1 615 ? 6.472 23.509 10.918 1.00 82.00 615 ALA A CA 1
ATOM 4714 C C . ALA A 1 615 ? 6.806 22.986 12.328 1.00 82.00 615 ALA A C 1
ATOM 4716 O O .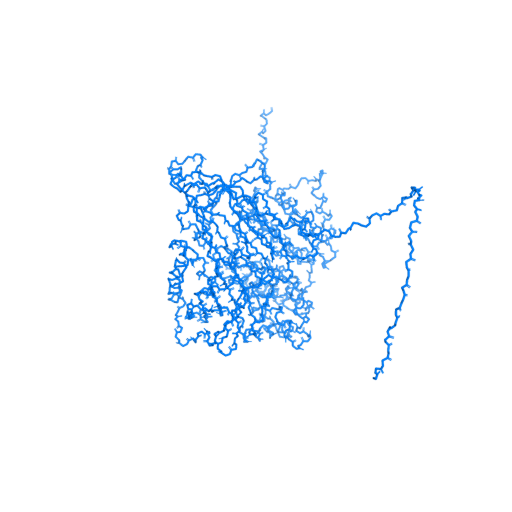 ALA A 1 615 ? 7.971 22.988 12.733 1.00 82.00 615 ALA A O 1
ATOM 4717 N N . LEU A 1 616 ? 5.802 22.492 13.065 1.00 87.81 616 LEU A N 1
ATOM 4718 C CA . LEU A 1 616 ? 6.011 21.897 14.385 1.00 87.81 616 LEU A CA 1
ATOM 4719 C C . LEU A 1 616 ? 6.812 20.597 14.284 1.00 87.81 616 LEU A C 1
ATOM 4721 O O . LEU A 1 616 ? 7.793 20.443 15.011 1.00 87.81 616 LEU A O 1
ATOM 4725 N N . TRP A 1 617 ? 6.470 19.707 13.349 1.00 84.38 617 TRP A N 1
ATOM 4726 C CA . TRP A 1 617 ? 7.222 18.464 13.140 1.00 84.38 617 TRP A CA 1
ATOM 4727 C C . TRP A 1 617 ? 8.661 18.711 12.679 1.00 84.38 617 TRP A C 1
ATOM 4729 O O . TRP A 1 617 ? 9.574 18.077 13.205 1.00 84.38 617 TRP A O 1
ATOM 4739 N N . ALA A 1 618 ? 8.892 19.672 11.782 1.00 79.44 618 ALA A N 1
ATOM 4740 C CA . ALA A 1 618 ? 10.241 20.061 11.369 1.00 79.44 618 ALA A CA 1
ATOM 4741 C C . ALA A 1 618 ? 11.073 20.582 12.556 1.00 79.44 618 ALA A C 1
ATOM 4743 O O . ALA A 1 618 ? 12.222 20.187 12.743 1.00 79.44 618 ALA A O 1
ATOM 4744 N N . SER A 1 619 ? 10.468 21.389 13.436 1.00 81.69 619 SER A N 1
ATOM 4745 C CA . SER A 1 619 ? 11.148 21.923 14.629 1.00 81.69 619 SER A CA 1
ATOM 4746 C C . SER A 1 619 ? 11.509 20.868 15.687 1.00 81.69 619 SER A C 1
ATOM 4748 O O . SER A 1 619 ? 12.300 21.139 16.591 1.00 81.69 619 SER A O 1
ATOM 4750 N N . VAL A 1 620 ? 10.925 19.671 15.591 1.00 80.56 620 VAL A N 1
ATOM 4751 C CA . VAL A 1 620 ? 11.253 18.511 16.430 1.00 80.56 620 VAL A CA 1
ATOM 4752 C C . VAL A 1 620 ? 12.435 17.709 15.852 1.00 80.56 620 VAL A C 1
ATOM 4754 O O . VAL A 1 620 ? 13.151 17.062 16.616 1.00 80.56 620 VAL A O 1
ATOM 4757 N N . GLN A 1 621 ? 12.654 17.767 14.532 1.00 71.81 621 GLN A N 1
ATOM 4758 C CA . GLN A 1 621 ? 13.746 17.084 13.819 1.00 71.81 621 GLN A CA 1
ATOM 4759 C C . GLN A 1 621 ? 15.057 17.885 13.877 1.00 71.81 621 GLN A C 1
ATOM 4761 O O . GLN A 1 621 ? 16.120 17.340 14.185 1.00 71.81 621 GLN A O 1
ATOM 4766 N N . ASP A 1 622 ? 14.973 19.193 13.622 1.00 56.53 622 ASP A N 1
ATOM 4767 C CA . ASP A 1 622 ? 16.129 20.072 13.469 1.00 56.53 622 ASP A CA 1
ATOM 4768 C C . ASP A 1 622 ? 16.425 20.872 14.741 1.00 56.53 622 ASP A C 1
ATOM 4770 O O . ASP A 1 622 ? 15.997 22.017 14.905 1.00 56.53 622 ASP A O 1
ATOM 4774 N N . ARG A 1 623 ? 17.264 20.314 15.621 1.00 52.66 623 ARG A N 1
ATOM 4775 C CA . ARG A 1 623 ? 18.170 21.144 16.427 1.00 52.66 623 ARG A CA 1
ATOM 4776 C C . ARG A 1 623 ? 19.588 20.572 16.438 1.00 52.66 623 ARG A C 1
ATOM 4778 O O . ARG A 1 623 ? 19.789 19.405 16.783 1.00 52.66 623 ARG A O 1
ATOM 4785 N N . PRO A 1 624 ? 20.611 21.373 16.087 1.00 37.66 624 PRO A N 1
ATOM 4786 C CA . PRO A 1 624 ? 21.963 21.097 16.538 1.00 37.66 624 PRO A CA 1
ATOM 4787 C C . PRO A 1 624 ? 21.957 21.114 18.067 1.00 37.66 624 PRO A C 1
ATOM 4789 O O . PRO A 1 624 ? 21.312 21.969 18.675 1.00 37.66 624 PRO A O 1
ATOM 4792 N N . SER A 1 625 ? 22.701 20.197 18.681 1.00 33.88 625 SER A N 1
ATOM 4793 C CA . SER A 1 625 ? 23.184 20.373 20.046 1.00 33.88 625 SER A CA 1
ATOM 4794 C C . SER A 1 625 ? 23.736 21.794 20.153 1.00 33.88 625 SER A C 1
ATOM 4796 O O . SER A 1 625 ? 24.723 22.113 19.485 1.00 33.88 625 SER A O 1
ATOM 4798 N N . VAL A 1 626 ? 23.077 22.664 20.921 1.00 31.92 626 VAL A N 1
ATOM 4799 C CA . VAL A 1 626 ? 23.678 23.938 21.307 1.00 31.92 626 VAL A CA 1
ATOM 4800 C C . VAL A 1 626 ? 24.950 23.539 22.031 1.00 31.92 626 VAL A C 1
ATOM 4802 O O . VAL A 1 626 ? 24.889 22.917 23.090 1.00 31.92 626 VAL A O 1
ATOM 4805 N N . ALA A 1 627 ? 26.100 23.792 21.406 1.00 30.39 627 ALA A N 1
ATOM 4806 C CA . ALA A 1 627 ? 27.368 23.679 22.089 1.00 30.39 627 ALA A CA 1
ATOM 4807 C C . ALA A 1 627 ? 27.234 24.539 23.344 1.00 30.39 627 ALA A C 1
ATOM 4809 O O . ALA A 1 627 ? 27.032 25.751 23.236 1.00 30.39 627 ALA A O 1
ATOM 4810 N N . MET A 1 628 ? 27.277 23.909 24.521 1.00 28.62 628 MET A N 1
ATOM 4811 C CA . MET A 1 628 ? 27.573 24.641 25.741 1.00 28.62 628 MET A CA 1
ATOM 4812 C C . MET A 1 628 ? 28.821 25.459 25.429 1.00 28.62 628 MET A C 1
ATOM 4814 O O . MET A 1 628 ? 29.866 24.890 25.103 1.00 28.62 628 MET A O 1
ATOM 4818 N N . GLN A 1 629 ? 28.693 26.786 25.455 1.00 27.41 629 GLN A N 1
ATOM 4819 C CA . GLN A 1 629 ? 29.865 27.636 25.560 1.00 27.41 629 GLN A CA 1
ATOM 4820 C C . GLN A 1 629 ? 30.666 27.095 26.748 1.00 27.41 629 GLN A C 1
ATOM 4822 O O . GLN A 1 629 ? 30.083 26.942 27.824 1.00 27.41 629 GLN A O 1
ATOM 4827 N N . PRO A 1 630 ? 31.946 26.728 26.579 1.00 31.53 630 PRO A N 1
ATOM 4828 C CA . PRO A 1 630 ? 32.765 26.440 27.736 1.00 31.53 630 PRO A CA 1
ATOM 4829 C C . PRO A 1 630 ? 32.814 27.726 28.556 1.00 31.53 630 PRO A C 1
ATOM 4831 O O . PRO A 1 630 ? 33.155 28.785 28.021 1.00 31.53 630 PRO A O 1
ATOM 4834 N N . ASP A 1 631 ? 32.416 27.623 29.823 1.00 32.12 631 ASP A N 1
ATOM 4835 C CA . ASP A 1 631 ? 32.587 28.679 30.808 1.00 32.12 631 ASP A CA 1
ATOM 4836 C C . ASP A 1 631 ? 33.989 29.276 30.654 1.00 32.12 631 ASP A C 1
ATOM 4838 O O . ASP A 1 631 ? 35.002 28.565 30.673 1.00 32.12 631 ASP A O 1
ATOM 4842 N N . ALA A 1 632 ? 34.044 30.593 30.457 1.00 27.94 632 ALA A N 1
ATOM 4843 C CA . ALA A 1 632 ? 35.297 31.321 30.520 1.00 27.94 632 ALA A CA 1
ATOM 4844 C C . ALA A 1 632 ? 35.924 31.083 31.909 1.00 27.94 632 ALA A C 1
ATOM 4846 O O . ALA A 1 632 ? 35.213 31.125 32.918 1.00 27.94 632 ALA A O 1
ATOM 4847 N N . PRO A 1 633 ? 37.233 30.801 32.003 1.00 35.91 633 PRO A N 1
ATOM 4848 C CA . PRO A 1 633 ? 37.845 30.494 33.284 1.00 35.91 633 PRO A CA 1
ATOM 4849 C C . PRO A 1 633 ? 37.959 31.761 34.145 1.00 35.91 633 PRO A C 1
ATOM 4851 O O . PRO A 1 633 ? 38.830 32.584 33.889 1.00 35.91 633 PRO A O 1
ATOM 4854 N N . ARG A 1 634 ? 37.105 31.811 35.179 1.00 33.84 634 ARG A N 1
ATOM 4855 C CA . ARG A 1 634 ? 37.065 32.698 36.364 1.00 33.84 634 ARG A CA 1
ATOM 4856 C C . ARG A 1 634 ? 36.994 34.209 36.156 1.00 33.84 634 ARG A C 1
ATOM 4858 O O . ARG A 1 634 ? 37.971 34.807 35.665 1.00 33.84 634 ARG A O 1
#

Radius of gyration: 29.74 Å; chains: 1; bounding box: 90×86×103 Å

pLDDT: mean 83.56, std 19.85, range [23.28, 98.69]

Foldseek 3Di:
DDDDDDDDDDDDDDDDDDDDDDDDDDPDPDDDPPDPDDPDAFDADPFKAKEKEWEKEFAAEQAQHTFDLLQDDLFDDDLQKDFDDQVLSPAPQFGIKIHWIWMFIAGPDWDWKKKKKFFFQWAWGIKPDDFPDWPPDPVNCVVVVRRGGGTMTMFTKTWAQPVRLVVCVVVVPPPRADADDAFCQDLQVLQQQDRGTKIWGWQVVDVVIDIHIDRTIIIMMTGNDHDQWTWHPPQLIKIFGAQDPLCQVFWAWKKKKAADDQWIDIDTDGTDHHGDMDHSRHDDCPPTDGLVVQLVVVLVVQLVVLVVLPDDSSNSNSNSSSPSPPPRHDHAIKMKTWGDVSNVCVRINMDMPPHHPYYHYTYIYMYTYHHPVLLVLLLQLLVQCLDPDLVSVLVSLVSLLQCQSCSLSSLVVSLVPDPDPVSVLSSVLLCVDCSSSVSNPRAADNRNRHGDPQDPLRSLLVSLLSCVSSVVLVSSLVSLVVSVVVLVVLVVVCVVVVVPPVDPRPDLLSNLSSCVSNVVLVVSLVSLLVNLLVVLVVDQFADASVNLVCLVSDVSLLSNQVSCVSVVNLVVLLVVLCQCQDPPHPDDDLSVVLSSLSNNLSSCVVVVVPVVNVVSSVVRHDDDDPPDPPPDDD

Sequence (634 aa):
MIPLKRQAAGLTFLCALGAALAIAPTTRPLGTAAEAKPPAAADPGPGLVVHEWGTFLGMNGSDGTSLDGMYHEEHALPPFVHARSRDQLRIPSIFTKGETPVIYFYTDKPQAVQVAVGFPKGVWTQWYPQARRVVPTLAEQAQAAGKVGGGRICWNVDVIPRTMAEEALRRQSADAPRVPETSADALWTFARDVDAAYVRTQDVARTPAVPEYERFLFYRGLGEARLPVTIDAGAGGTLAVQADPTVADGIRDVFVLRVEDGRATYRHIPRLDPGASASGVIPSMDDARPVEEFTKAIADHLAARLAAAGLYEKEARAMVNTWTASYFKTEGIRALFVLPQTWTDAFIPMGITPRPEKLVRVMVGRLELLSKERERRAEVAVEGLTSPDATTREDAYRFLRDQGRYAEPIIRRVMRTTESEDVRLACRRLLTTELVTELRSAVHNAADGTPMAAGGLETRAQLARLLREIGQDQEAKAHGVAILNELEARRTKALLEVRLGEIANPPDEIRAAALEGSGVDRSAAAAYEACIRQRSASYRDKLDPANSAWFRDWWVGRGYAKSLRRAGSAEATAAALEASLAPGAPALGLADERTARMELAYLYAELGRADRVDALWASVQDRPSVAMQPDAPR

Organism: NCBI:txid406548

Secondary structure (DSSP, 8-state):
------------------------------------PPPPPPPB-TT-EEEEEEEEEEEE-TTSPBP--TT--SSPPPTTSEE--GGGG--TT--EEE---EEEEE-SS-EEEEEEEEETTEEEEEEES--SEEES-HHHHHHTTT----EEEEEEEEEE-HHHHHHHHHTT-TT---PPP--TTSHHHHHH-S---EEEEEETTSSS-EEEEESSEEEEEEESPPPSEEEESGGG-EEEE---GGGTT-EEEEEEEEEETTEEEEEEEEEE-TT-EEES-SPPGGG-EEHHHHHHHHHHHHHHHHHHTT--HHHHHHHHHTTTTTTSSSSEEEEEEEEPHHHHHHHS-EEEESBPSEEEEEEEEEEEE--HHHHHHHHHHHHHTT-S-HHHHHHHHHHHHHTGGGHHHHHHHHHHH-S-HHHHHHHHHHTTSHHHHTTTSSSB-TTT--B----HHHHHHHHHHHHHHTT-HHHHHHHHHHHHHHHHHHHHHHHHTT-TTTS-PPPHHHHHHHHHHTT-HHHHHHHHHHHHHHHHHT-SS---HHHHHHHHH-HHHHHHHHHHHHTT-HHHHHHHHHHHHSTTSPPPPHHHHHHHHHHHHHHHHHTT-GGGHHHHHHHHH------PPP----